Protein AF-0000000082425183 (afdb_homodimer)

Organism: NCBI:txid62609

Solvent-accessible surface area (backbone atoms only — not comparable to full-atom values): 33679 Å² total; per-residue (Å²): 123,40,34,31,33,33,48,56,43,74,78,45,74,66,30,45,20,40,32,61,77,39,50,65,43,60,45,60,42,68,73,37,34,40,36,54,57,44,47,43,32,40,31,71,46,51,19,51,38,33,40,36,33,18,14,82,90,44,33,66,64,50,45,66,72,51,50,56,17,57,92,52,65,28,40,44,46,78,42,80,40,86,61,86,38,34,62,26,46,58,57,44,72,42,51,92,77,49,84,52,43,28,38,42,32,38,26,47,39,46,55,55,86,43,64,44,78,46,49,76,73,34,56,92,38,49,25,24,39,36,27,34,79,41,95,74,31,46,87,28,36,29,42,37,60,49,95,86,65,44,76,75,45,48,40,66,48,32,94,72,60,91,44,40,32,17,53,48,56,45,35,39,38,30,54,69,54,49,65,38,47,73,70,61,65,62,46,99,85,60,23,26,49,47,41,57,34,52,37,51,40,48,74,70,67,46,47,63,47,71,46,76,56,87,58,61,72,41,65,55,57,32,64,69,36,44,51,50,44,23,30,52,49,24,66,72,65,45,46,69,41,78,60,34,48,76,39,79,50,48,78,39,72,27,33,30,32,29,52,69,14,36,35,29,52,25,40,38,32,32,31,25,40,39,22,38,51,14,37,37,34,49,24,38,39,32,41,37,19,25,38,19,36,46,20,39,36,31,46,26,26,41,25,41,24,42,36,33,40,40,23,35,37,34,52,35,78,30,39,34,69,24,40,38,25,38,47,17,38,41,34,45,71,82,49,83,48,28,35,38,37,35,23,44,40,18,36,43,36,55,123,39,34,31,34,34,46,55,41,74,78,45,74,65,31,48,20,41,31,62,75,37,50,66,42,58,45,59,43,68,75,38,34,41,35,55,56,44,48,44,33,38,32,71,47,52,19,50,37,32,39,39,33,17,12,82,89,44,33,66,64,52,44,65,74,51,50,57,17,59,92,52,64,29,41,43,45,78,44,80,41,86,60,85,39,34,63,26,47,58,56,46,71,42,53,92,78,47,84,52,44,29,36,42,31,37,27,48,40,48,55,55,87,41,64,44,77,45,50,74,73,34,58,93,36,50,26,22,39,37,27,33,81,42,94,75,31,46,87,28,37,30,43,37,61,49,96,85,66,45,75,75,44,48,39,66,48,32,94,72,61,91,45,40,31,17,54,47,56,44,36,40,38,30,53,71,55,50,65,39,48,74,70,63,65,62,46,98,84,60,23,25,49,47,42,57,33,52,38,51,40,47,73,69,67,46,47,63,46,71,48,76,57,86,58,62,72,40,65,57,58,34,66,69,35,45,53,50,44,23,29,51,51,24,65,72,64,44,45,69,40,78,59,35,49,76,39,77,51,50,78,39,72,26,33,30,32,29,52,67,13,37,37,30,54,24,39,39,33,33,29,25,38,39,22,40,48,13,36,37,33,49,23,38,40,32,40,38,20,24,38,19,35,46,20,40,38,31,47,25,26,42,25,40,26,42,36,34,41,39,22,35,37,34,52,35,78,30,37,32,71,22,42,39,24,39,48,16,36,41,35,43,70,81,47,85,48,27,33,37,36,35,24,42,39,18,37,42,34,55

Secondary structure (DSSP, 8-state):
-EEEEEEE----GGGTTGGGTS-GGGSEETTEEHHHHHHHHHHHTTEEEEEEEE-TTTHHHHHHHHTTSGGGTSEEEEEE-SS---HHHHHHTTTTT--S-EEEEETTEEETT-SGGGHHHHTT-SEEEEEEE-S-GGGSEEEEE-TTS-EEEEEES-SS-S-SEEEEEEEEE-THHHHHHTT----TTS---HHHHHHHHHHTT--EEEEE--S-EEE--SHHHHHHHHHHHHHHH---EE-SEEES-EEESSEEE-TT-EEES-EEESSEEE-TT-EEES-EE-TTEEE-TT-EEES-EEES-EE-TT-EEES-S-EEEEEE-TT-EEE---SSSEEEEE-TT-EEE-/-EEEEEEE----GGGTTGGGTS-GGG-EETTEEHHHHHHHHHHHTTEEEEEEEE-TTTHHHHHHHHTTSGGGTSEEEEEE-SS---HHHHHHTTTTT--S-EEEEETTEEETT-SGGGHHHHTT-SEEEEEEE-S-GGGSEEEEE-TTS-EEEEEES-SS-S-SEEEEEEEEE-THHHHHHTT----TTS---HHHHHHHHHHTT--EEEEE--S-EEE--SHHHHHHHHHHHHHHH---EE-SEEES-EEESSEEE-TT-EEES-EEESSEEE-TT-EEES-EE-TTEEE-TT-EEES-EEES-EE-TT-EEES-S-EEEEEE-TT-EEE---SSSEEEEE-TT-EEE-

Foldseek 3Di:
DAEEEEEQADQLPQAPPQSVVDRQQQADQLQGGLLLQVLLLQVVLPHAEYEYEYEPVCVVVVCVVCPLVVVNNHGYHYDYDHDQQEDLVSVLSCLVPDQFKYKYAYSQKDWPPGPNVCVVVQPPFQKEWEKEQDPDQLQAWAWDADPVRDTQAIDGNDPDHPHRIGTARMMTHGSVLSVLSVVFDGDPVNHRYSRNSVNVCVVVPGGYHYDYGDTDMQGRRHLLSSLVSSQVCLVVDFAADAQDAEECEAEADREAEDHLEYEYCEYEYEPEYAEHNEYHECEYEEYSEYHYHQEYEYCEYEYSEYEYAQEYEENYHYHYSYYHHHNHYHYDPVDPDDDDDDDPPDDDDD/DAEEEEEQADQLPQAPPQSVVDRQQQADQLQGGLLLQVLLLQVVLPHAEYEYEYEPVCVVVVCVVCPLVVVSNHGYHYDYDHDQQEDLVSVLSCLVPDQFKYKYAYSQKDWPPGDNVCVVVQPPFQKEWEKEQDPDQLQAWAWDADPVRDTQAIDGNDPDHPHRIGTARMMTHGSVLSVLSVVFDGDPVNHRYSRNSVNVCVVVPGGYHYDYGDTDMQGRRHLLSSLVSSQVCLVVDFAADAQDAEECEAEADREAEDHLEYEYCEYEYEPEYAEHNEYHEVEYEYYSEYHYAQEYEYCEYEYSEYEYAQEYEENYDYHYSYYHHHNHYHYDPVDPDDDDDDDPPDDDDD

InterPro domains:
  IPR005835 Nucleotidyl transferase domain [PF00483] (4-235)
  IPR005908 Glucose-1-phosphate thymidylyltransferase, long form [TIGR01208] (4-349)
  IPR005908 Glucose-1-phosphate thymidylyltransferase, long form [cd04189] (4-236)
  IPR029044 Nucleotide-diphospho-sugar transferases [G3DSA:3.90.550.10] (2-242)
  IPR029044 Nucleotide-diphospho-sugar transferases [SSF53448] (1-287)
  IPR056818 Glucose-1-phosphate adenylyltransferase/Bifunctional protein GlmU-like, C-terminal hexapeptide [PF24894] (240-302)

pLDDT: mean 96.2, std 3.47, range [62.44, 98.94]

Structure (mmCIF, N/CA/C/O backbone):
data_AF-0000000082425183-model_v1
#
loop_
_entity.id
_entity.type
_entity.pdbx_description
1 polymer 'Glucose-1-phosphate thymidylyltransferase'
#
loop_
_atom_site.group_PDB
_atom_site.id
_atom_site.type_symbol
_atom_site.label_atom_id
_atom_site.label_alt_id
_atom_site.label_comp_id
_atom_site.label_asym_id
_atom_site.label_entity_id
_atom_site.label_seq_id
_atom_site.pdbx_PDB_ins_code
_atom_site.Cartn_x
_atom_site.Cartn_y
_atom_site.Cartn_z
_atom_site.occupancy
_atom_site.B_iso_or_equiv
_atom_site.auth_seq_id
_atom_site.auth_comp_id
_atom_site.auth_asym_id
_atom_site.auth_atom_id
_atom_site.pdbx_PDB_model_num
ATOM 1 N N . MET A 1 1 ? 18.031 36.719 4.492 1 62.44 1 MET A N 1
ATOM 2 C CA . MET A 1 1 ? 17.234 35.75 3.721 1 62.44 1 MET A CA 1
ATOM 3 C C . MET A 1 1 ? 17.078 34.438 4.48 1 62.44 1 MET A C 1
ATOM 5 O O . MET A 1 1 ? 17.969 34.062 5.25 1 62.44 1 MET A O 1
ATOM 9 N N . VAL A 1 2 ? 15.695 33.969 4.734 1 85.88 2 VAL A N 1
ATOM 10 C CA . VAL A 1 2 ? 15.508 32.781 5.566 1 85.88 2 VAL A CA 1
ATOM 11 C C . VAL A 1 2 ? 15.375 31.547 4.688 1 85.88 2 VAL A C 1
ATOM 13 O O . VAL A 1 2 ? 14.875 31.625 3.564 1 85.88 2 VAL A O 1
ATOM 16 N N . VAL A 1 3 ? 16.219 30.578 4.961 1 96.56 3 VAL A N 1
ATOM 17 C CA . VAL A 1 3 ? 16.156 29.266 4.305 1 96.56 3 VAL A CA 1
ATOM 18 C C . VAL A 1 3 ? 15.203 28.359 5.062 1 96.56 3 VAL A C 1
ATOM 20 O O . VAL A 1 3 ? 15.102 28.422 6.289 1 96.56 3 VAL A O 1
ATOM 23 N N . GLY A 1 4 ? 14.375 27.625 4.211 1 98.25 4 GLY A N 1
ATOM 24 C CA . GLY A 1 4 ? 13.516 26.625 4.836 1 98.25 4 GLY A CA 1
ATOM 25 C C . GLY A 1 4 ? 14.102 25.234 4.797 1 98.25 4 GLY A C 1
ATOM 26 O O . GLY A 1 4 ? 14.797 24.859 3.842 1 98.25 4 GLY A O 1
ATOM 27 N N . LEU A 1 5 ? 13.898 24.453 5.828 1 98.69 5 LEU A N 1
ATOM 28 C CA . LEU A 1 5 ? 14.211 23.031 5.906 1 98.69 5 LEU A CA 1
ATOM 29 C C . LEU A 1 5 ? 12.984 22.219 6.305 1 98.69 5 LEU A C 1
ATOM 31 O O . LEU A 1 5 ? 12.469 22.375 7.418 1 98.69 5 LEU A O 1
ATOM 35 N N . VAL A 1 6 ? 12.492 21.391 5.398 1 98.69 6 VAL A N 1
ATOM 36 C CA . VAL A 1 6 ? 11.305 20.594 5.664 1 98.69 6 VAL A CA 1
ATOM 37 C C . VAL A 1 6 ? 11.703 19.141 5.902 1 98.69 6 VAL A C 1
ATOM 39 O O . VAL A 1 6 ? 12.398 18.531 5.082 1 98.69 6 VAL A O 1
ATOM 42 N N . LEU A 1 7 ? 11.344 18.594 7.035 1 98.19 7 LEU A N 1
ATOM 43 C CA . LEU A 1 7 ? 11.617 17.203 7.348 1 98.19 7 LEU A CA 1
ATOM 44 C C . LEU A 1 7 ? 10.461 16.312 6.914 1 98.19 7 LEU A C 1
ATOM 46 O O . LEU A 1 7 ? 9.367 16.391 7.484 1 98.19 7 LEU A O 1
ATOM 50 N N . ALA A 1 8 ? 10.68 15.461 5.934 1 97.31 8 ALA A N 1
ATOM 51 C CA . ALA A 1 8 ? 9.633 14.617 5.367 1 97.31 8 ALA A CA 1
ATOM 52 C C . ALA A 1 8 ? 10.141 13.203 5.125 1 97.31 8 ALA A C 1
ATOM 54 O O . ALA A 1 8 ? 9.812 12.578 4.109 1 97.31 8 ALA A O 1
ATOM 55 N N . GLY A 1 9 ? 10.945 12.656 6.051 1 92.88 9 GLY A N 1
ATOM 56 C CA . GLY A 1 9 ? 11.586 11.375 5.801 1 92.88 9 GLY A CA 1
ATOM 57 C C . GLY A 1 9 ? 10.953 10.227 6.574 1 92.88 9 GLY A C 1
ATOM 58 O O . GLY A 1 9 ? 11.312 9.07 6.387 1 92.88 9 GLY A O 1
ATOM 59 N N . GLY A 1 10 ? 9.938 10.391 7.367 1 87.94 10 GLY A N 1
ATOM 60 C CA . GLY A 1 10 ? 9.406 9.367 8.25 1 87.94 10 GLY A CA 1
ATOM 61 C C . GLY A 1 10 ? 8.555 8.344 7.531 1 87.94 10 GLY A C 1
ATOM 62 O O . GLY A 1 10 ? 7.98 8.633 6.477 1 87.94 10 GLY A O 1
ATOM 63 N N . TYR A 1 11 ? 8.344 7.117 8.094 1 85.69 11 TYR A N 1
ATOM 64 C CA . TYR A 1 11 ? 7.645 5.992 7.488 1 85.69 11 TYR A CA 1
ATOM 65 C C . TYR A 1 11 ? 6.141 6.109 7.699 1 85.69 11 TYR A C 1
ATOM 67 O O . TYR A 1 11 ? 5.355 5.473 6.992 1 85.69 11 TYR A O 1
ATOM 75 N N . ALA A 1 12 ? 5.691 6.801 8.641 1 91.38 12 ALA A N 1
ATOM 76 C CA . ALA A 1 12 ? 4.277 7.066 8.891 1 91.38 12 ALA A CA 1
ATOM 77 C C . ALA A 1 12 ? 3.51 5.77 9.133 1 91.38 12 ALA A C 1
ATOM 79 O O . ALA A 1 12 ? 2.445 5.555 8.547 1 91.38 12 ALA A O 1
ATOM 80 N N . THR A 1 13 ? 3.984 4.828 10.031 1 91.75 13 THR A N 1
ATOM 81 C CA . THR A 1 13 ? 3.402 3.506 10.234 1 91.75 13 THR A CA 1
ATOM 82 C C . THR A 1 13 ? 2.037 3.613 10.906 1 91.75 13 THR A C 1
ATOM 84 O O . THR A 1 13 ? 1.156 2.783 10.664 1 91.75 13 THR A O 1
ATOM 87 N N . ARG A 1 14 ? 1.78 4.688 11.695 1 93.06 14 ARG A N 1
ATOM 88 C CA . ARG A 1 14 ? 0.524 4.859 12.414 1 93.06 14 ARG A CA 1
ATOM 89 C C . ARG A 1 14 ? -0.596 5.285 11.477 1 93.06 14 ARG A C 1
ATOM 91 O O . ARG A 1 14 ? -1.767 5.301 11.859 1 93.06 14 ARG A O 1
ATOM 98 N N . LEU A 1 15 ? -0.289 5.551 10.258 1 96.31 15 LEU A N 1
ATOM 99 C CA . LEU A 1 15 ? -1.28 6.012 9.289 1 96.31 15 LEU A CA 1
ATOM 100 C C . LEU A 1 15 ? -1.62 4.91 8.297 1 96.31 15 LEU A C 1
ATOM 102 O O . LEU A 1 15 ? -2.375 5.137 7.344 1 96.31 15 LEU A O 1
ATOM 106 N N . ARG A 1 16 ? -1.046 3.736 8.516 1 95.94 16 ARG A N 1
ATOM 107 C CA . ARG A 1 16 ? -1.466 2.619 7.672 1 95.94 16 ARG A CA 1
ATOM 108 C C . ARG A 1 16 ? -2.961 2.355 7.82 1 95.94 16 ARG A C 1
ATOM 110 O O . ARG A 1 16 ? -3.514 2.475 8.914 1 95.94 16 ARG A O 1
ATOM 117 N N . PRO A 1 17 ? -3.67 2.084 6.734 1 97.38 17 PRO A N 1
ATOM 118 C CA . PRO A 1 17 ? -3.121 1.617 5.461 1 97.38 17 PRO A CA 1
ATOM 119 C C . PRO A 1 17 ? -2.814 2.76 4.496 1 97.38 17 PRO A C 1
ATOM 121 O O . PRO A 1 17 ? -2.189 2.545 3.455 1 97.38 17 PRO A O 1
ATOM 124 N N . THR A 1 18 ? -3.203 3.979 4.758 1 96.12 18 THR A N 1
ATOM 125 C CA . THR A 1 18 ? -3.053 5.094 3.832 1 96.12 18 THR A CA 1
ATOM 126 C C . THR A 1 18 ? -1.586 5.289 3.457 1 96.12 18 THR A C 1
ATOM 128 O O . THR A 1 18 ? -1.257 5.457 2.281 1 96.12 18 THR A O 1
ATOM 131 N N . SER A 1 19 ? -0.722 5.188 4.441 1 94.62 19 SER A N 1
ATOM 132 C CA . SER A 1 19 ? 0.691 5.492 4.246 1 94.62 19 SER A CA 1
ATOM 133 C C . SER A 1 19 ? 1.391 4.391 3.457 1 94.62 19 SER A C 1
ATOM 135 O O . SER A 1 19 ? 2.549 4.543 3.064 1 94.62 19 SER A O 1
ATOM 137 N N . LEU A 1 20 ? 0.692 3.275 3.176 1 92.31 20 LEU A N 1
ATOM 138 C CA . LEU A 1 20 ? 1.267 2.238 2.328 1 92.31 20 LEU A CA 1
ATOM 139 C C . LEU A 1 20 ? 1.373 2.713 0.883 1 92.31 20 LEU A C 1
ATOM 141 O O . LEU A 1 20 ? 2.225 2.236 0.13 1 92.31 20 LEU A O 1
ATOM 145 N N . SER A 1 21 ? 0.526 3.656 0.554 1 91.5 21 SER A N 1
ATOM 146 C CA . SER A 1 21 ? 0.483 4.094 -0.837 1 91.5 21 SER A CA 1
ATOM 147 C C . SER A 1 21 ? 0.754 5.59 -0.956 1 91.5 21 SER A C 1
ATOM 149 O O . SER A 1 21 ? 1.205 6.062 -2 1 91.5 21 SER A O 1
ATOM 151 N N . THR A 1 22 ? 0.466 6.277 0.069 1 93.38 22 THR A N 1
ATOM 152 C CA . THR A 1 22 ? 0.62 7.727 0.062 1 93.38 22 THR A CA 1
ATOM 153 C C . THR A 1 22 ? 1.441 8.188 1.262 1 93.38 22 THR A C 1
ATOM 155 O O . THR A 1 22 ? 1.026 8.016 2.41 1 93.38 22 THR A O 1
ATOM 158 N N . PRO A 1 23 ? 2.617 8.836 0.925 1 95.44 23 PRO A N 1
ATOM 159 C CA . PRO A 1 23 ? 3.336 9.414 2.064 1 95.44 23 PRO A CA 1
ATOM 160 C C . PRO A 1 23 ? 2.465 10.344 2.902 1 95.44 23 PRO A C 1
ATOM 162 O O . PRO A 1 23 ? 1.626 11.07 2.355 1 95.44 23 PRO A O 1
ATOM 165 N N . LYS A 1 24 ? 2.695 10.32 4.168 1 95.94 24 LYS A N 1
ATOM 166 C CA . LYS A 1 24 ? 1.832 11.102 5.047 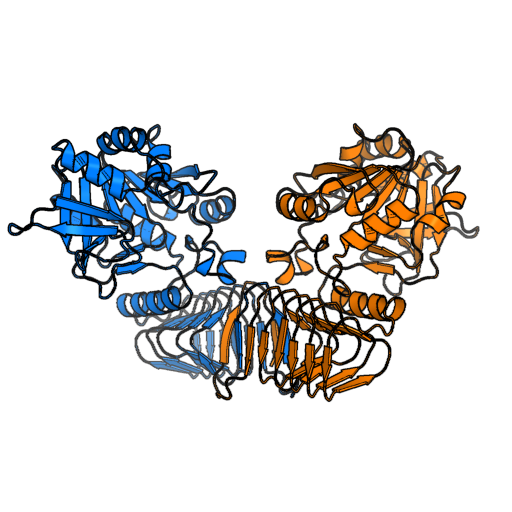1 95.94 24 LYS A CA 1
ATOM 167 C C . LYS A 1 24 ? 1.852 12.578 4.66 1 95.94 24 LYS A C 1
ATOM 169 O O . LYS A 1 24 ? 0.84 13.273 4.785 1 95.94 24 LYS A O 1
ATOM 174 N N . HIS A 1 25 ? 2.986 13.07 4.164 1 97.69 25 HIS A N 1
ATOM 175 C CA . HIS A 1 25 ? 3.145 14.477 3.812 1 97.69 25 HIS A CA 1
ATOM 176 C C . HIS A 1 25 ? 2.328 14.828 2.574 1 97.69 25 HIS A C 1
ATOM 178 O O . HIS A 1 25 ? 2.129 16.016 2.275 1 97.69 25 HIS A O 1
ATOM 184 N N . LEU A 1 26 ? 1.858 13.82 1.875 1 97.81 26 LEU A N 1
ATOM 185 C CA . LEU A 1 26 ? 1.105 14.055 0.647 1 97.81 26 LEU A CA 1
ATOM 186 C C . LEU A 1 26 ? -0.376 13.758 0.854 1 97.81 26 LEU A C 1
ATOM 188 O O . LEU A 1 26 ? -1.168 13.844 -0.087 1 97.81 26 LEU A O 1
ATOM 192 N N . ILE A 1 27 ? -0.793 13.305 2.045 1 97.44 27 ILE A N 1
ATOM 193 C CA . ILE A 1 27 ? -2.209 13.125 2.352 1 97.44 27 ILE A CA 1
ATOM 194 C C . ILE A 1 27 ? -2.928 14.477 2.275 1 97.44 27 ILE A C 1
ATOM 196 O O . ILE A 1 27 ? -2.467 15.461 2.848 1 97.44 27 ILE A O 1
ATOM 200 N N . PRO A 1 28 ? -4.008 14.562 1.613 1 98.25 28 PRO A N 1
ATOM 201 C CA . PRO A 1 28 ? -4.66 15.859 1.409 1 98.25 28 PRO A CA 1
ATOM 202 C C . PRO A 1 28 ? -5.516 16.281 2.6 1 98.25 28 PRO A C 1
ATOM 204 O O . PRO A 1 28 ? -6.188 15.445 3.211 1 98.25 28 PRO A O 1
ATOM 207 N N . LEU A 1 29 ? -5.406 17.484 2.922 1 98.12 29 LEU A N 1
ATOM 208 C CA . LEU A 1 29 ? -6.328 18.219 3.789 1 98.12 29 LEU A CA 1
ATOM 209 C C . LEU A 1 29 ? -7.062 19.297 3.012 1 98.12 29 LEU A C 1
ATOM 211 O O . LEU A 1 29 ? -6.438 20.219 2.486 1 98.12 29 LEU A O 1
ATOM 215 N N . ALA A 1 30 ? -8.414 19.141 2.947 1 98.19 30 ALA A N 1
ATOM 216 C CA . ALA A 1 30 ? -9.188 20.031 2.078 1 98.19 30 ALA A CA 1
ATOM 217 C C . ALA A 1 30 ? -8.617 20.031 0.661 1 98.19 30 ALA A C 1
ATOM 219 O O . ALA A 1 30 ? -8.461 21.094 0.055 1 98.19 30 ALA A O 1
ATOM 220 N N . ASN A 1 31 ? -8.188 18.891 0.18 1 98.19 31 ASN A N 1
ATOM 221 C CA . ASN A 1 31 ? -7.773 18.578 -1.181 1 98.19 31 ASN A CA 1
ATOM 222 C C . ASN A 1 31 ? -6.398 19.156 -1.5 1 98.19 31 ASN A C 1
ATOM 224 O O . ASN A 1 31 ? -6.004 19.219 -2.664 1 98.19 31 ASN A O 1
ATOM 228 N N . LYS A 1 32 ? -5.684 19.609 -0.477 1 97.75 32 LYS A N 1
ATOM 229 C CA . LYS A 1 32 ? -4.293 20.031 -0.626 1 97.75 32 LYS A CA 1
ATOM 230 C C . LYS A 1 32 ? -3.371 19.188 0.253 1 97.75 32 LYS A C 1
ATOM 232 O O . LYS A 1 32 ? -3.645 18.984 1.438 1 97.75 32 LYS A O 1
ATOM 237 N N . PRO A 1 33 ? -2.266 18.688 -0.356 1 98.25 33 PRO A N 1
ATOM 238 C CA . PRO A 1 33 ? -1.339 17.891 0.454 1 98.25 33 PRO A CA 1
ATOM 239 C C . PRO A 1 33 ? -0.776 18.672 1.64 1 98.25 33 PRO A C 1
ATOM 241 O O . PRO A 1 33 ? -0.488 19.859 1.518 1 98.25 33 PRO A O 1
ATOM 244 N N . VAL A 1 34 ? -0.528 18 2.744 1 98.06 34 VAL A N 1
ATOM 245 C CA . VAL A 1 34 ? -0.026 18.578 3.986 1 98.06 34 VAL A CA 1
ATOM 246 C C . VAL A 1 34 ? 1.238 19.391 3.707 1 98.06 34 VAL A C 1
ATOM 248 O O . VAL A 1 34 ? 1.35 20.531 4.129 1 98.06 34 VAL A O 1
ATOM 251 N N . ILE A 1 35 ? 2.154 18.844 2.932 1 98.31 35 ILE A N 1
ATOM 252 C CA . ILE A 1 35 ? 3.449 19.469 2.697 1 98.31 35 ILE A CA 1
ATOM 253 C C . ILE A 1 35 ? 3.258 20.766 1.9 1 98.31 35 ILE A C 1
ATOM 255 O O . ILE A 1 35 ? 4.078 21.672 1.98 1 98.31 35 ILE A O 1
ATOM 259 N N . GLY A 1 36 ? 2.217 20.828 1.112 1 98.31 36 GLY A N 1
ATOM 260 C CA . GLY A 1 36 ? 1.909 22.062 0.401 1 98.31 36 GLY A CA 1
ATOM 261 C C . GLY A 1 36 ? 1.688 23.25 1.323 1 98.31 36 GLY A C 1
ATOM 262 O O . GLY A 1 36 ? 2.176 24.344 1.059 1 98.31 36 GLY A O 1
ATOM 263 N N . TYR A 1 37 ? 0.94 23 2.396 1 98 37 TYR A N 1
ATOM 264 C CA . TYR A 1 37 ? 0.71 24.047 3.381 1 98 37 TYR A CA 1
ATOM 265 C C . TYR A 1 37 ? 2.021 24.5 4.012 1 98 37 TYR A C 1
ATOM 267 O O . TYR A 1 37 ? 2.234 25.703 4.23 1 98 37 TYR A O 1
ATOM 275 N N . VAL A 1 38 ? 2.859 23.547 4.281 1 98.06 38 VAL A N 1
ATOM 276 C CA . VAL A 1 38 ? 4.145 23.812 4.918 1 98.06 38 VAL A CA 1
ATOM 277 C C . VAL A 1 38 ? 5 24.688 4 1 98.06 38 VAL A C 1
ATOM 279 O O . VAL A 1 38 ? 5.562 25.688 4.441 1 98.06 38 VAL A O 1
ATOM 282 N N . LEU A 1 39 ? 5.027 24.359 2.717 1 98.44 39 LEU A N 1
ATOM 283 C CA . LEU A 1 39 ? 5.828 25.094 1.74 1 98.44 39 LEU A CA 1
ATOM 284 C C . LEU A 1 39 ? 5.289 26.5 1.547 1 98.44 39 LEU A C 1
ATOM 286 O O . LEU A 1 39 ? 6.062 27.453 1.467 1 98.44 39 LEU A O 1
ATOM 290 N N . GLU A 1 40 ? 4.031 26.609 1.518 1 97.88 40 GLU A N 1
ATOM 291 C CA . GLU A 1 40 ? 3.42 27.922 1.395 1 97.88 40 GLU A CA 1
ATOM 292 C C . GLU A 1 40 ? 3.727 28.797 2.611 1 97.88 40 GLU A C 1
ATOM 294 O O . GLU A 1 40 ? 3.969 30 2.48 1 97.88 40 GLU A O 1
ATOM 299 N N . ASP A 1 41 ? 3.654 28.188 3.748 1 97.12 41 ASP A N 1
ATOM 300 C CA . ASP A 1 41 ? 3.967 28.906 4.977 1 97.12 41 ASP A CA 1
ATOM 301 C C . ASP A 1 41 ? 5.41 29.406 4.969 1 97.12 41 ASP A C 1
ATOM 303 O O . ASP A 1 41 ? 5.672 30.562 5.324 1 97.12 41 ASP A O 1
ATOM 307 N N . LEU A 1 42 ? 6.309 28.578 4.523 1 97.75 42 LEU A N 1
ATOM 308 C CA . LEU A 1 42 ? 7.715 28.969 4.445 1 97.75 42 LEU A CA 1
ATOM 309 C C . LEU A 1 42 ? 7.918 30.094 3.441 1 97.75 42 LEU A C 1
ATOM 311 O O . LEU A 1 42 ? 8.664 31.047 3.705 1 97.75 42 LEU A O 1
ATOM 315 N N . ALA A 1 43 ? 7.258 30 2.324 1 97.38 43 ALA A N 1
ATOM 316 C CA . ALA A 1 43 ? 7.324 31.078 1.335 1 97.38 43 ALA A CA 1
ATOM 317 C C . ALA A 1 43 ? 6.805 32.406 1.912 1 97.38 43 ALA A C 1
ATOM 319 O O . ALA A 1 43 ? 7.43 33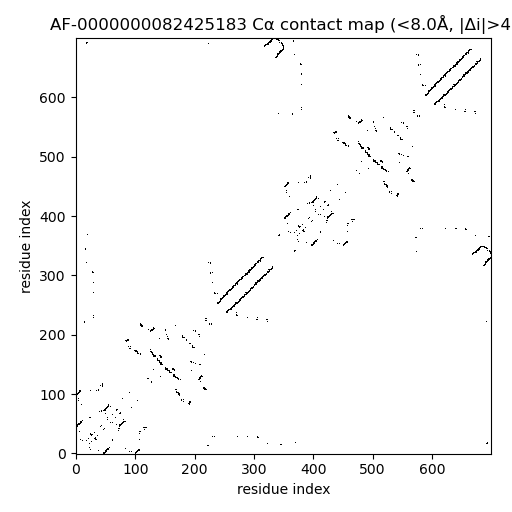.438 1.74 1 97.38 43 ALA A O 1
ATOM 320 N N . ALA A 1 44 ? 5.727 32.281 2.592 1 95.94 44 ALA A N 1
ATOM 321 C CA . ALA A 1 44 ? 5.133 33.469 3.211 1 95.94 44 ALA A CA 1
ATOM 322 C C . ALA A 1 44 ? 6.066 34.062 4.262 1 95.94 44 ALA A C 1
ATOM 324 O O . ALA A 1 44 ? 6.047 35.25 4.5 1 95.94 44 ALA A O 1
ATOM 325 N N . ALA A 1 45 ? 6.832 33.219 4.828 1 94.88 45 ALA A N 1
ATOM 326 C CA . ALA A 1 45 ? 7.781 33.656 5.844 1 94.88 45 ALA A CA 1
ATOM 327 C C . ALA A 1 45 ? 9.016 34.281 5.199 1 94.88 45 ALA A C 1
ATOM 329 O O . ALA A 1 45 ? 9.914 34.781 5.898 1 94.88 45 ALA A O 1
ATOM 330 N N . GLY A 1 46 ? 9.094 34.219 3.9 1 93.31 46 GLY A N 1
ATOM 331 C CA . GLY A 1 46 ? 10.156 34.906 3.199 1 93.31 46 GLY A CA 1
ATOM 332 C C . GLY A 1 46 ? 11.266 33.969 2.732 1 93.31 46 GLY A C 1
ATOM 333 O O . GLY A 1 46 ? 12.312 34.438 2.268 1 93.31 46 GLY A O 1
ATOM 334 N N . ALA A 1 47 ? 11.055 32.75 2.867 1 95.62 47 ALA A N 1
ATOM 335 C CA . ALA A 1 47 ? 12.055 31.812 2.361 1 95.62 47 ALA A CA 1
ATOM 336 C C . ALA A 1 47 ? 12.086 31.812 0.836 1 95.62 47 ALA A C 1
ATOM 338 O O . ALA A 1 47 ? 11.039 31.875 0.186 1 95.62 47 ALA A O 1
ATOM 339 N N . GLU A 1 48 ? 13.289 31.766 0.324 1 95.38 48 GLU A N 1
ATOM 340 C CA . GLU A 1 48 ? 13.453 31.656 -1.122 1 95.38 48 GLU A CA 1
ATOM 341 C C . GLU A 1 48 ? 13.898 30.25 -1.518 1 95.38 48 GLU A C 1
ATOM 343 O O . GLU A 1 48 ? 13.664 29.812 -2.645 1 95.38 48 GLU A O 1
ATOM 348 N N . GLU A 1 49 ? 14.547 29.656 -0.601 1 97.56 49 GLU A N 1
ATOM 349 C CA . GLU A 1 49 ? 15.062 28.297 -0.8 1 97.56 49 GLU A CA 1
ATOM 350 C C . GLU A 1 49 ? 14.57 27.359 0.293 1 97.56 49 GLU A C 1
ATOM 352 O O . GLU A 1 49 ? 14.414 27.766 1.448 1 97.56 49 GLU A O 1
ATOM 357 N N . VAL A 1 50 ? 14.289 26.141 -0.16 1 98.44 50 VAL A N 1
ATOM 358 C CA . VAL A 1 50 ? 13.875 25.141 0.818 1 98.44 50 VAL A CA 1
ATOM 359 C C . VAL A 1 50 ? 14.594 23.828 0.548 1 98.44 50 VAL A C 1
ATOM 361 O O . VAL A 1 50 ? 14.766 23.422 -0.607 1 98.44 50 VAL A O 1
ATOM 364 N N . HIS A 1 51 ? 15.172 23.25 1.553 1 98.75 51 HIS A N 1
ATOM 365 C CA . HIS A 1 51 ? 15.695 21.891 1.513 1 98.75 51 HIS A CA 1
ATOM 366 C C . HIS A 1 51 ? 14.695 20.906 2.107 1 98.75 51 HIS A C 1
ATOM 368 O O . HIS A 1 51 ? 14.219 21.094 3.227 1 98.75 51 HIS A O 1
ATOM 374 N N . VAL A 1 52 ? 14.344 19.906 1.348 1 98.75 52 VAL A N 1
ATOM 375 C CA . VAL A 1 52 ? 13.391 18.891 1.797 1 98.75 52 VAL A CA 1
ATOM 376 C C . VAL A 1 52 ? 14.125 17.594 2.096 1 98.75 52 VAL A C 1
ATOM 378 O O . VAL A 1 52 ? 14.75 17 1.207 1 98.75 52 VAL A O 1
ATOM 381 N N . ILE A 1 53 ? 14.086 17.188 3.357 1 98.62 53 ILE A N 1
ATOM 382 C CA . ILE A 1 53 ? 14.641 15.898 3.76 1 98.62 53 ILE A CA 1
ATOM 383 C C . ILE A 1 53 ? 13.641 14.781 3.438 1 98.62 53 ILE A C 1
ATOM 385 O O . ILE A 1 53 ? 12.508 14.797 3.926 1 98.62 53 ILE A O 1
ATOM 389 N N . VAL A 1 54 ? 14.023 13.828 2.645 1 98.06 54 VAL A N 1
ATOM 390 C CA . VAL A 1 54 ? 13.141 12.734 2.248 1 98.06 54 VAL A CA 1
ATOM 391 C C . VAL A 1 54 ? 13.789 11.398 2.566 1 98.06 54 VAL A C 1
ATOM 393 O O . VAL A 1 54 ? 15 11.328 2.82 1 98.06 54 VAL A O 1
ATOM 396 N N . GLY A 1 55 ? 13 10.398 2.709 1 95.19 55 GLY A N 1
ATOM 397 C CA . GLY A 1 55 ? 13.516 9.047 2.83 1 95.19 55 GLY A CA 1
ATOM 398 C C . GLY A 1 55 ? 13.578 8.312 1.503 1 95.19 55 GLY A C 1
ATOM 399 O O . GLY A 1 55 ? 13.031 8.781 0.501 1 95.19 55 GLY A O 1
ATOM 400 N N . PRO A 1 56 ? 14.273 7.172 1.493 1 90.62 56 PRO A N 1
ATOM 401 C CA . PRO A 1 56 ? 14.32 6.363 0.273 1 90.62 56 PRO A CA 1
ATOM 402 C C . PRO A 1 56 ? 12.945 5.859 -0.158 1 90.62 56 PRO A C 1
ATOM 404 O O . PRO A 1 56 ? 12.695 5.676 -1.353 1 90.62 56 PRO A O 1
ATOM 407 N N . HIS A 1 57 ? 12.039 5.672 0.709 1 87.44 57 HIS A N 1
ATOM 408 C CA . HIS A 1 57 ? 10.75 5.047 0.454 1 87.44 57 HIS A CA 1
ATOM 409 C C . HIS A 1 57 ? 9.727 6.066 -0.046 1 87.44 57 HIS A C 1
ATOM 411 O O . HIS A 1 57 ? 8.719 5.699 -0.653 1 87.44 57 HIS A O 1
ATOM 417 N N . ASN A 1 58 ? 9.984 7.371 0.142 1 93.25 58 ASN A N 1
ATOM 418 C CA . ASN A 1 58 ? 8.945 8.336 -0.191 1 93.25 58 ASN A CA 1
ATOM 419 C C . ASN A 1 58 ? 9.492 9.492 -1.021 1 93.25 58 ASN A C 1
ATOM 421 O O . ASN A 1 58 ? 8.734 10.344 -1.486 1 93.25 58 ASN A O 1
ATOM 425 N N . GLY A 1 59 ? 10.781 9.547 -1.24 1 95.19 59 GLY A N 1
ATOM 426 C CA . GLY A 1 59 ? 11.453 10.664 -1.887 1 95.19 59 GLY A CA 1
ATOM 427 C C . GLY A 1 59 ? 10.914 10.969 -3.271 1 95.19 59 GLY A C 1
ATOM 428 O O . GLY A 1 59 ? 10.672 12.125 -3.611 1 95.19 59 GLY A O 1
ATOM 429 N N . ASP A 1 60 ? 10.633 9.945 -4.035 1 93.94 60 ASP A N 1
ATOM 430 C CA . ASP A 1 60 ? 10.172 10.133 -5.402 1 93.94 60 ASP A CA 1
ATOM 431 C C . ASP A 1 60 ? 8.797 10.805 -5.43 1 93.94 60 ASP A C 1
ATOM 433 O O . ASP A 1 60 ? 8.562 11.734 -6.207 1 93.94 60 ASP A O 1
ATOM 437 N N . ALA A 1 61 ? 7.949 10.336 -4.602 1 95.44 61 ALA A N 1
ATOM 438 C CA . ALA A 1 61 ? 6.598 10.891 -4.559 1 95.44 61 ALA A CA 1
ATOM 439 C C . ALA A 1 61 ? 6.617 12.352 -4.129 1 95.44 61 ALA A C 1
ATOM 441 O O . ALA A 1 61 ? 5.91 13.188 -4.703 1 95.44 61 ALA A O 1
ATOM 442 N N . ILE A 1 62 ? 7.434 12.695 -3.176 1 97.81 62 ILE A N 1
ATOM 443 C CA . ILE A 1 62 ? 7.531 14.062 -2.676 1 97.81 62 ILE A CA 1
ATOM 444 C C . ILE A 1 62 ? 8.133 14.961 -3.75 1 97.81 62 ILE A C 1
ATOM 446 O O . ILE A 1 62 ? 7.648 16.078 -3.98 1 97.81 62 ILE A O 1
ATOM 450 N N . ARG A 1 63 ? 9.172 14.469 -4.418 1 97.81 63 ARG A N 1
ATOM 451 C CA . ARG A 1 63 ? 9.805 15.227 -5.492 1 97.81 63 ARG A CA 1
ATOM 452 C C . ARG A 1 63 ? 8.828 15.508 -6.621 1 97.81 63 ARG A C 1
ATOM 454 O O . ARG A 1 63 ? 8.852 16.578 -7.223 1 97.81 63 ARG A O 1
ATOM 461 N N . GLU A 1 64 ? 8.016 14.531 -6.91 1 97.44 64 GLU A N 1
ATOM 462 C CA . GLU A 1 64 ? 7.031 14.703 -7.973 1 97.44 64 GLU A CA 1
ATOM 463 C C . GLU A 1 64 ? 6.062 15.836 -7.648 1 97.44 64 GLU A C 1
ATOM 465 O O . GLU A 1 64 ? 5.719 16.625 -8.531 1 97.44 64 GLU A O 1
ATOM 470 N N . TYR A 1 65 ? 5.656 15.945 -6.453 1 97.62 65 TYR A N 1
ATOM 471 C CA . TYR A 1 65 ? 4.691 16.969 -6.066 1 97.62 65 TYR A CA 1
ATOM 472 C C . TYR A 1 65 ? 5.363 18.328 -5.934 1 97.62 65 TYR A C 1
ATOM 474 O O . TYR A 1 65 ? 4.879 19.328 -6.477 1 97.62 65 TYR A O 1
ATOM 482 N N . VAL A 1 66 ? 6.488 18.359 -5.191 1 98.5 66 VAL A N 1
ATOM 483 C CA . VAL A 1 66 ? 7.141 19.625 -4.871 1 98.5 66 VAL A CA 1
ATOM 484 C C . VAL A 1 66 ? 7.887 20.141 -6.094 1 98.5 66 VAL A C 1
ATOM 486 O O . VAL A 1 66 ? 7.949 21.359 -6.316 1 98.5 66 VAL A O 1
ATOM 489 N N . GLY A 1 67 ? 8.375 19.219 -6.887 1 98.06 67 GLY A N 1
ATOM 490 C CA . GLY A 1 67 ? 9.156 19.609 -8.047 1 98.06 67 GLY A CA 1
ATOM 491 C C . GLY A 1 67 ? 10.352 20.484 -7.691 1 98.06 67 GLY A C 1
ATOM 492 O O . GLY A 1 67 ? 11.086 20.188 -6.746 1 98.06 67 GLY A O 1
ATOM 493 N N . ASP A 1 68 ? 10.562 21.562 -8.469 1 98.19 68 ASP A N 1
ATOM 494 C CA . ASP A 1 68 ? 11.68 22.453 -8.211 1 98.19 68 ASP A CA 1
ATOM 495 C C . ASP A 1 68 ? 11.281 23.562 -7.238 1 98.19 68 ASP A C 1
ATOM 497 O O . ASP A 1 68 ? 12.086 24.453 -6.941 1 98.19 68 ASP A O 1
ATOM 501 N N . GLY A 1 69 ? 10.102 23.5 -6.781 1 98 69 GLY A N 1
ATOM 502 C CA . GLY A 1 69 ? 9.617 24.453 -5.793 1 98 69 GLY A CA 1
ATOM 503 C C . GLY A 1 69 ? 8.984 25.688 -6.406 1 98 69 GLY A C 1
ATOM 504 O O . GLY A 1 69 ? 8.383 26.5 -5.703 1 98 69 GLY A O 1
ATOM 505 N N . SER A 1 70 ? 9.031 25.859 -7.715 1 97.81 70 SER A N 1
ATOM 506 C CA . SER A 1 70 ? 8.594 27.078 -8.383 1 97.81 70 SER A CA 1
ATOM 507 C C . SER A 1 70 ? 7.102 27.312 -8.188 1 97.81 70 SER A C 1
ATOM 509 O O . SER A 1 70 ? 6.656 28.453 -8.062 1 97.81 70 SER A O 1
ATOM 511 N N . ARG A 1 71 ? 6.387 26.25 -8.086 1 96.94 71 ARG A N 1
ATOM 512 C CA . ARG A 1 71 ? 4.941 26.344 -7.887 1 96.94 71 ARG A CA 1
ATOM 513 C C . ARG A 1 71 ? 4.617 27.062 -6.578 1 96.94 71 ARG A C 1
ATOM 515 O O . ARG A 1 71 ? 3.531 27.625 -6.426 1 96.94 71 ARG A O 1
ATOM 522 N N . PHE A 1 72 ? 5.551 27.016 -5.664 1 97.69 72 PHE A N 1
ATOM 523 C CA . PHE A 1 72 ? 5.332 27.609 -4.344 1 97.69 72 PHE A CA 1
ATOM 524 C C . PHE A 1 72 ? 6.129 28.906 -4.188 1 97.69 72 PHE A C 1
ATOM 526 O O . PHE A 1 72 ? 6.207 29.453 -3.092 1 97.69 72 PHE A O 1
ATOM 533 N N . GLY A 1 73 ? 6.758 29.344 -5.297 1 96.88 73 GLY A N 1
ATOM 534 C CA . GLY A 1 73 ? 7.605 30.531 -5.211 1 96.88 73 GLY A CA 1
ATOM 535 C C . GLY A 1 73 ? 8.922 30.266 -4.504 1 96.88 73 GLY A C 1
ATOM 536 O O . GLY A 1 73 ? 9.484 31.156 -3.871 1 96.88 73 GLY A O 1
ATOM 537 N N . LEU A 1 74 ? 9.336 28.969 -4.496 1 97.81 74 LEU A N 1
ATOM 538 C CA . LEU A 1 74 ? 10.562 28.562 -3.828 1 97.81 74 LEU A CA 1
ATOM 539 C C . LEU A 1 74 ? 11.5 27.859 -4.805 1 97.81 74 LEU A C 1
ATOM 541 O O . LEU A 1 74 ? 11.125 27.594 -5.949 1 97.81 74 LEU A O 1
ATOM 545 N N . THR A 1 75 ? 12.727 27.734 -4.398 1 98.25 75 THR A N 1
ATOM 546 C CA . THR A 1 75 ? 13.664 26.797 -4.996 1 98.25 75 THR A CA 1
ATOM 547 C C . THR A 1 75 ? 13.875 25.594 -4.078 1 98.25 75 THR A C 1
ATOM 549 O O . THR A 1 75 ? 14.375 25.734 -2.963 1 98.25 75 THR A O 1
ATOM 552 N N . ALA A 1 76 ? 13.523 24.438 -4.578 1 98.44 76 ALA A N 1
ATOM 553 C CA . ALA A 1 76 ? 13.547 23.266 -3.717 1 98.44 76 ALA A CA 1
ATOM 554 C C . ALA A 1 76 ? 14.758 22.375 -4.031 1 98.44 76 ALA A C 1
ATOM 556 O O . ALA A 1 76 ? 15.102 22.188 -5.199 1 98.44 76 ALA A O 1
ATOM 557 N N . ARG A 1 77 ? 15.422 21.953 -3.039 1 98.44 77 ARG A N 1
ATOM 558 C CA . ARG A 1 77 ? 16.469 20.922 -3.08 1 98.44 77 ARG A CA 1
ATOM 559 C C . ARG A 1 77 ? 16.125 19.75 -2.166 1 98.44 77 ARG A C 1
ATOM 561 O O . ARG A 1 77 ? 15.359 19.906 -1.211 1 98.44 77 ARG A O 1
ATOM 568 N N . TYR A 1 78 ? 16.703 18.625 -2.523 1 98.38 78 TYR A N 1
ATOM 569 C CA . TYR A 1 78 ? 16.344 17.422 -1.794 1 98.38 78 TYR A CA 1
ATOM 570 C C . TYR A 1 78 ? 17.562 16.781 -1.151 1 98.38 78 TYR A C 1
ATOM 572 O O . TYR A 1 78 ? 18.641 16.734 -1.752 1 98.38 78 TYR A O 1
ATOM 580 N N . ILE A 1 79 ? 17.422 16.344 0.042 1 98.25 79 ILE A N 1
ATOM 581 C CA . ILE A 1 79 ? 18.438 15.609 0.789 1 98.25 79 ILE A CA 1
ATOM 582 C C . ILE A 1 79 ? 17.859 14.289 1.277 1 98.25 79 ILE A C 1
ATOM 584 O O . ILE A 1 79 ? 16.766 14.25 1.852 1 98.25 79 ILE A O 1
ATOM 588 N N . VAL A 1 80 ? 18.578 13.188 1.088 1 97.44 80 VAL A N 1
ATOM 589 C CA . VAL A 1 80 ? 18.062 11.867 1.452 1 97.44 80 VAL A CA 1
ATOM 590 C C . VAL A 1 80 ? 18.547 11.492 2.848 1 97.44 80 VAL A C 1
ATOM 592 O O . VAL A 1 80 ? 19.75 11.57 3.133 1 97.44 80 VAL A O 1
ATOM 595 N N . GLN A 1 81 ? 17.609 11.203 3.709 1 97.31 81 GLN A N 1
ATOM 596 C CA . GLN A 1 81 ? 17.922 10.539 4.969 1 97.31 81 GLN A CA 1
ATOM 597 C C . GLN A 1 81 ? 17.75 9.031 4.852 1 97.31 81 GLN A C 1
ATOM 599 O O . GLN A 1 81 ? 16.625 8.531 4.871 1 97.31 81 GLN A O 1
ATOM 604 N N . GLU A 1 82 ? 18.734 8.305 4.883 1 93.88 82 GLU A N 1
ATOM 605 C CA . GLU A 1 82 ? 18.719 6.879 4.582 1 93.88 82 GLU A CA 1
ATOM 606 C C . GLU A 1 82 ? 17.938 6.102 5.641 1 93.88 82 GLU A C 1
ATOM 608 O O . GLU A 1 82 ? 17.188 5.176 5.312 1 93.88 82 GLU A O 1
ATOM 613 N N . LYS A 1 83 ? 18.156 6.445 6.867 1 92.38 83 LYS A N 1
ATOM 614 C CA . LYS A 1 83 ? 17.453 5.852 8 1 92.38 83 LYS A CA 1
ATOM 615 C C . LYS A 1 83 ? 16.875 6.93 8.914 1 92.38 83 LYS A C 1
ATOM 617 O O . LYS A 1 83 ? 17.469 7.992 9.086 1 92.38 83 LYS A O 1
ATOM 622 N N . PRO A 1 84 ? 15.688 6.609 9.375 1 90.62 84 PRO A N 1
ATOM 623 C CA . PRO A 1 84 ? 15.086 7.598 10.273 1 90.62 84 PRO A CA 1
ATOM 624 C C . PRO A 1 84 ? 15.773 7.668 11.633 1 90.62 84 PRO A C 1
ATOM 626 O O . PRO A 1 84 ? 15.266 7.121 12.617 1 90.62 84 PRO A O 1
ATOM 629 N N . MET A 1 85 ? 16.75 8.43 11.75 1 94.94 85 MET A N 1
ATOM 630 C CA . MET A 1 85 ? 17.594 8.453 12.938 1 94.94 85 MET A CA 1
ATOM 631 C C . MET A 1 85 ? 17.25 9.641 13.828 1 94.94 85 MET A C 1
ATOM 633 O O . MET A 1 85 ? 18.062 10.055 14.656 1 94.94 85 MET A O 1
ATOM 637 N N . GLY A 1 86 ? 16.094 10.297 13.617 1 94.62 86 GLY A N 1
ATOM 638 C CA . GLY A 1 86 ? 15.641 11.383 14.477 1 94.62 86 GLY A CA 1
ATOM 639 C C . GLY A 1 86 ? 15.703 12.742 13.805 1 94.62 86 GLY A C 1
ATOM 640 O O . GLY A 1 86 ? 16.344 12.898 12.766 1 94.62 86 GLY A O 1
ATOM 641 N N . ILE A 1 87 ? 15.094 13.695 14.492 1 95.62 87 ILE A N 1
ATOM 642 C CA . ILE A 1 87 ? 14.945 15.031 13.93 1 95.62 87 ILE A CA 1
ATOM 643 C C . ILE A 1 87 ? 16.312 15.727 13.883 1 95.62 87 ILE A C 1
ATOM 645 O O . ILE A 1 87 ? 16.641 16.375 12.891 1 95.62 87 ILE A O 1
ATOM 649 N N . ALA A 1 88 ? 17.109 15.578 14.945 1 97.56 88 ALA A N 1
ATOM 650 C CA . ALA A 1 88 ? 18.422 16.219 14.969 1 97.56 88 ALA A CA 1
ATOM 651 C C . ALA A 1 88 ? 19.312 15.68 13.859 1 97.56 88 ALA A C 1
ATOM 653 O O . ALA A 1 88 ? 20.062 16.438 13.234 1 97.56 88 ALA A O 1
ATOM 654 N N . HIS A 1 89 ? 19.25 14.422 13.664 1 97.62 89 HIS A N 1
ATOM 655 C CA . HIS A 1 89 ? 20 13.82 12.57 1 97.62 89 HIS A CA 1
ATOM 656 C C . HIS A 1 89 ? 19.562 14.383 11.219 1 97.62 89 HIS A C 1
ATOM 658 O O . HIS A 1 89 ? 20.406 14.742 10.391 1 97.62 89 HIS A O 1
ATOM 664 N N . ALA A 1 90 ? 18.281 14.43 10.984 1 97.75 90 ALA A N 1
ATOM 665 C CA . ALA A 1 90 ? 17.75 14.969 9.734 1 97.75 90 ALA A CA 1
ATOM 666 C C . ALA A 1 90 ? 18.266 16.375 9.484 1 97.75 90 ALA A C 1
ATOM 668 O O . ALA A 1 90 ? 18.734 16.688 8.383 1 97.75 90 ALA A O 1
ATOM 669 N N . VAL A 1 91 ? 18.219 17.203 10.523 1 98.12 91 VAL A N 1
ATOM 670 C CA . VAL A 1 91 ? 18.672 18.578 10.398 1 98.12 91 VAL A CA 1
ATOM 671 C C . VAL A 1 91 ? 20.172 18.609 10.094 1 98.12 91 VAL A C 1
ATOM 673 O O . VAL A 1 91 ? 20.625 19.406 9.273 1 98.12 91 VAL A O 1
ATOM 676 N N . SER A 1 92 ? 20.922 17.734 10.664 1 98.19 92 SER A N 1
ATOM 677 C CA . SER A 1 92 ? 22.375 17.719 10.508 1 98.19 92 SER A CA 1
ATOM 678 C C . SER A 1 92 ? 22.766 17.453 9.055 1 98.19 92 SER A C 1
ATOM 680 O O . SER A 1 92 ? 23.828 17.906 8.602 1 98.19 92 SER A O 1
ATOM 682 N N . LEU A 1 93 ? 21.953 16.781 8.344 1 98.06 93 LEU A N 1
ATOM 683 C CA . LEU A 1 93 ? 22.234 16.438 6.957 1 98.06 93 LEU A CA 1
ATOM 684 C C . LEU A 1 93 ? 22.25 17.688 6.082 1 98.06 93 LEU A C 1
ATOM 686 O O . LEU A 1 93 ? 22.797 17.672 4.973 1 98.06 93 LEU A O 1
ATOM 690 N N . ALA A 1 94 ? 21.688 18.781 6.594 1 97.88 94 ALA A N 1
ATOM 691 C CA . ALA A 1 94 ? 21.578 20.016 5.816 1 97.88 94 ALA A CA 1
ATOM 692 C C . ALA A 1 94 ? 22.781 20.922 6.043 1 97.88 94 ALA A C 1
ATOM 694 O O . ALA A 1 94 ? 22.906 21.969 5.418 1 97.88 94 ALA A O 1
ATOM 695 N N . GLU A 1 95 ? 23.719 20.578 6.82 1 97.88 95 GLU A N 1
ATOM 696 C CA . GLU A 1 95 ? 24.828 21.422 7.238 1 97.88 95 GLU A CA 1
ATOM 697 C C . GLU A 1 95 ? 25.625 21.922 6.035 1 97.88 95 GLU A C 1
ATOM 699 O O . GLU A 1 95 ? 26 23.094 5.98 1 97.88 95 GLU A O 1
ATOM 704 N N . LYS A 1 96 ? 25.828 21.047 5.062 1 97.06 96 LYS A N 1
ATOM 705 C CA . LYS A 1 96 ? 26.656 21.406 3.912 1 97.06 96 LYS A CA 1
ATOM 706 C C . LYS A 1 96 ? 25.906 22.328 2.959 1 97.06 96 LYS A C 1
ATOM 708 O O . LYS A 1 96 ? 26.516 22.938 2.072 1 97.06 96 LYS A O 1
ATOM 713 N N . HIS A 1 97 ? 24.625 22.5 3.211 1 96.62 97 HIS A N 1
ATOM 714 C CA . HIS A 1 97 ? 23.797 23.203 2.229 1 96.62 97 HIS A CA 1
ATOM 715 C C . HIS A 1 97 ? 23.312 24.547 2.766 1 96.62 97 HIS A C 1
ATOM 717 O O . HIS A 1 97 ? 22.906 25.422 1.992 1 96.62 97 HIS A O 1
ATOM 723 N N . ILE A 1 98 ? 23.281 24.672 4.109 1 96.5 98 ILE A N 1
ATOM 724 C CA . ILE A 1 98 ? 22.703 25.859 4.715 1 96.5 98 ILE A CA 1
ATOM 725 C C . ILE A 1 98 ? 23.766 26.578 5.551 1 96.5 98 ILE A C 1
ATOM 727 O O . ILE A 1 98 ? 24.312 26.016 6.492 1 96.5 98 ILE A O 1
ATOM 731 N N . SER A 1 99 ? 24 27.875 5.23 1 94.69 99 SER A N 1
ATOM 732 C CA . SER A 1 99 ? 25 28.656 5.945 1 94.69 99 SER A CA 1
ATOM 733 C C . SER A 1 99 ? 24.375 29.844 6.648 1 94.69 99 SER A C 1
ATOM 735 O O . SER A 1 99 ? 25.078 30.625 7.309 1 94.69 99 SER A O 1
ATOM 737 N N . GLU A 1 100 ? 23.094 30.047 6.504 1 95.25 100 GLU A N 1
ATOM 738 C CA . GLU A 1 100 ? 22.391 31.172 7.109 1 95.25 100 GLU A CA 1
ATOM 739 C C . GLU A 1 100 ? 21.297 30.672 8.055 1 95.25 100 GLU A C 1
ATOM 741 O O . GLU A 1 100 ? 21.125 29.469 8.25 1 95.25 100 GLU A O 1
ATOM 746 N N . ASP A 1 101 ? 20.609 31.656 8.672 1 95.94 101 ASP A N 1
ATOM 747 C CA . ASP A 1 101 ? 19.484 31.312 9.523 1 95.94 101 ASP A CA 1
ATOM 748 C C . ASP A 1 101 ? 18.406 30.578 8.734 1 95.94 101 ASP A C 1
ATOM 750 O O . ASP A 1 101 ? 18.203 30.844 7.551 1 95.94 101 ASP A O 1
ATOM 754 N N . PHE A 1 102 ? 17.797 29.625 9.406 1 97.5 102 PHE A N 1
ATOM 755 C CA . PHE A 1 102 ? 16.812 28.812 8.688 1 97.5 102 PHE A CA 1
ATOM 756 C C . PHE A 1 102 ? 15.688 28.391 9.617 1 97.5 102 PHE A C 1
ATOM 758 O O . PHE A 1 102 ? 15.82 28.453 10.836 1 97.5 102 PHE A O 1
ATOM 765 N N . ILE A 1 103 ? 14.602 28.031 8.992 1 97.81 103 ILE A N 1
ATOM 766 C CA . ILE A 1 103 ? 13.438 27.5 9.688 1 97.81 103 ILE A CA 1
ATOM 767 C C . ILE A 1 103 ? 13.32 26 9.422 1 97.81 103 ILE A C 1
ATOM 769 O O . ILE A 1 103 ? 13.133 25.578 8.281 1 97.81 103 ILE A O 1
ATOM 773 N N . ALA A 1 104 ? 13.508 25.188 10.484 1 98.06 104 ALA A N 1
ATOM 774 C CA . ALA A 1 104 ? 13.227 23.75 10.391 1 98.06 104 ALA A CA 1
ATOM 775 C C . ALA A 1 104 ? 11.75 23.469 10.672 1 98.06 104 ALA A C 1
ATOM 777 O O . ALA A 1 104 ? 11.234 23.828 11.734 1 98.06 104 ALA A O 1
ATOM 778 N N . TYR A 1 105 ? 11.141 22.859 9.758 1 97.81 105 TYR A N 1
ATOM 779 C CA . TYR A 1 105 ? 9.695 22.672 9.758 1 97.81 105 TYR A CA 1
ATOM 780 C C . TYR A 1 105 ? 9.336 21.203 9.539 1 97.81 105 TYR A C 1
ATOM 782 O O . TYR A 1 105 ? 9.633 20.625 8.484 1 97.81 105 TYR A O 1
ATOM 790 N N . LEU A 1 106 ? 8.773 20.531 10.641 1 97.12 106 LEU A N 1
ATOM 791 C CA . LEU A 1 106 ? 8.297 19.156 10.43 1 97.12 106 LEU A CA 1
ATOM 792 C C . LEU A 1 106 ? 7.18 19.125 9.398 1 97.12 106 LEU A C 1
ATOM 794 O O . LEU A 1 106 ? 6.184 19.844 9.531 1 97.12 106 LEU A O 1
ATOM 798 N N . GLY A 1 107 ? 7.324 18.297 8.422 1 97.12 107 GLY A N 1
ATOM 799 C CA . GLY A 1 107 ? 6.469 18.312 7.25 1 97.12 107 GLY A CA 1
ATOM 800 C C . GLY A 1 107 ? 5.055 17.844 7.535 1 97.12 107 GLY A C 1
ATOM 801 O O . GLY A 1 107 ? 4.176 17.953 6.68 1 97.12 107 GLY A O 1
ATOM 802 N N . ASP A 1 108 ? 4.773 17.328 8.734 1 95.75 108 ASP A N 1
ATOM 803 C CA . ASP A 1 108 ? 3.449 16.828 9.086 1 95.75 108 ASP A CA 1
ATOM 804 C C . ASP A 1 108 ? 2.777 17.734 10.125 1 95.75 108 ASP A C 1
ATOM 806 O O . ASP A 1 108 ? 1.783 17.344 10.742 1 95.75 108 ASP A O 1
ATOM 810 N N . ASN A 1 109 ? 3.346 18.969 10.305 1 96.25 109 ASN A N 1
ATOM 811 C CA . ASN A 1 109 ? 2.779 19.938 11.242 1 96.25 109 ASN A CA 1
ATOM 812 C C . ASN A 1 109 ? 2.238 21.172 10.516 1 96.25 109 ASN A C 1
ATOM 814 O O . ASN A 1 109 ? 2.766 21.562 9.469 1 96.25 109 ASN A O 1
ATOM 818 N N . LEU A 1 110 ? 1.169 21.688 11.07 1 96.69 110 LEU A N 1
ATOM 819 C CA . LEU A 1 110 ? 0.597 22.938 10.594 1 96.69 110 LEU A CA 1
ATOM 820 C C . LEU A 1 110 ? 0.257 23.859 11.758 1 96.69 110 LEU A C 1
ATOM 822 O O . LEU A 1 110 ? -0.227 23.406 12.797 1 96.69 110 LEU A O 1
ATOM 826 N N . ILE A 1 111 ? 0.538 25.094 11.562 1 95.94 111 ILE A N 1
ATOM 827 C CA . ILE A 1 111 ? 0.237 26.062 12.617 1 95.94 111 ILE A CA 1
ATOM 828 C C . ILE A 1 111 ? -0.638 27.188 12.055 1 95.94 111 ILE A C 1
ATOM 830 O O . ILE A 1 111 ? -0.458 27.609 10.914 1 95.94 111 ILE A O 1
ATOM 834 N N . GLN A 1 112 ? -1.55 27.562 12.898 1 96.06 112 GLN A N 1
ATOM 835 C CA . GLN A 1 112 ? -2.43 28.656 12.492 1 96.06 112 GLN A CA 1
ATOM 836 C C . GLN A 1 112 ? -1.657 29.969 12.367 1 96.06 112 GLN A C 1
ATOM 838 O O . GLN A 1 112 ? -0.867 30.312 13.25 1 96.06 112 GLN A O 1
ATOM 843 N N . GLY A 1 113 ? -1.856 30.688 11.297 1 93.5 113 GLY A N 1
ATOM 844 C CA . GLY A 1 113 ? -1.224 31.984 11.117 1 93.5 113 GLY A CA 1
ATOM 845 C C . GLY A 1 113 ? 0.175 31.891 10.539 1 93.5 113 GLY A C 1
ATOM 846 O O . GLY A 1 113 ? 0.729 32.906 10.078 1 93.5 113 GLY A O 1
ATOM 847 N N . GLY A 1 114 ? 0.778 30.734 10.609 1 94.12 114 GLY A N 1
ATOM 848 C CA . GLY A 1 114 ? 2.047 30.5 9.938 1 94.12 114 GLY A CA 1
ATOM 849 C C . GLY A 1 114 ? 3.248 30.891 10.781 1 94.12 114 GLY A C 1
ATOM 850 O O . GLY A 1 114 ? 3.1 31.5 11.836 1 94.12 114 GLY A O 1
ATOM 851 N N . ALA A 1 115 ? 4.387 30.625 10.289 1 93.88 115 ALA A N 1
ATOM 852 C CA . ALA A 1 115 ? 5.656 30.844 10.977 1 93.88 115 ALA A CA 1
ATOM 853 C C . ALA A 1 115 ? 6.109 32.312 10.844 1 93.88 115 ALA A C 1
ATOM 855 O O . ALA A 1 115 ? 6.918 32.781 11.641 1 93.88 115 ALA A O 1
ATOM 856 N N . SER A 1 116 ? 5.613 33.062 9.875 1 93.62 116 SER A N 1
ATOM 857 C CA . SER A 1 116 ? 6.066 34.406 9.547 1 93.62 116 SER A CA 1
ATOM 858 C C . SER A 1 116 ? 5.883 35.344 10.727 1 93.62 116 SER A C 1
ATOM 860 O O . SER A 1 116 ? 6.684 36.25 10.93 1 93.62 116 SER A O 1
ATOM 862 N N . ARG A 1 117 ? 4.922 35.062 11.484 1 93.62 117 ARG A N 1
ATOM 863 C CA . ARG A 1 117 ? 4.582 36 12.562 1 93.62 117 ARG A CA 1
ATOM 864 C C . ARG A 1 117 ? 5.609 35.938 13.688 1 93.62 117 ARG A C 1
ATOM 866 O O . ARG A 1 117 ? 5.641 36.812 14.555 1 93.62 117 ARG A O 1
ATOM 873 N N . TYR A 1 118 ? 6.461 34.969 13.641 1 95.12 118 TYR A N 1
ATOM 874 C CA . TYR A 1 118 ? 7.402 34.812 14.742 1 95.12 118 TYR A CA 1
ATOM 875 C C . TYR A 1 118 ? 8.82 35.188 14.32 1 95.12 118 TYR A C 1
ATOM 877 O O . TYR A 1 118 ? 9.75 35.125 15.125 1 95.12 118 TYR A O 1
ATOM 885 N N . LEU A 1 119 ? 8.992 35.625 13.117 1 94.19 119 LEU A N 1
ATOM 886 C CA . LEU A 1 119 ? 10.32 35.906 12.57 1 94.19 119 LEU A CA 1
ATOM 887 C C . LEU A 1 119 ? 11 37 13.352 1 94.19 119 LEU A C 1
ATOM 889 O O . LEU A 1 119 ? 12.188 36.906 13.68 1 94.19 119 LEU A O 1
ATOM 893 N N . SER A 1 120 ? 10.25 38.031 13.602 1 94.44 120 SER A N 1
ATOM 894 C CA . SER A 1 120 ? 10.812 39.156 14.312 1 94.44 120 SER A CA 1
ATOM 895 C C . SER A 1 120 ? 11.266 38.781 15.719 1 94.44 120 SER A C 1
ATOM 897 O O . SER A 1 120 ? 12.32 39.219 16.172 1 94.44 120 SER A O 1
ATOM 899 N N . ARG A 1 121 ? 10.508 37.938 16.312 1 95.62 121 ARG A N 1
ATOM 900 C CA . ARG A 1 121 ? 10.828 37.5 17.672 1 95.62 121 ARG A CA 1
ATOM 901 C C . ARG A 1 121 ? 12.016 36.562 17.672 1 95.62 121 ARG A C 1
ATOM 903 O O . ARG A 1 121 ? 12.742 36.469 18.672 1 95.62 121 ARG A O 1
ATOM 910 N N . ALA A 1 122 ? 12.125 35.844 16.641 1 95.75 122 ALA A N 1
ATOM 911 C CA . ALA A 1 122 ? 13.203 34.875 16.547 1 95.75 122 ALA A CA 1
ATOM 912 C C . ALA A 1 122 ? 14.555 35.562 16.359 1 95.75 122 ALA A C 1
ATOM 914 O O . ALA A 1 122 ? 15.594 35 16.688 1 95.75 122 ALA A O 1
ATOM 915 N N . LYS A 1 123 ? 14.523 36.781 15.875 1 93.81 123 LYS A N 1
ATOM 916 C CA . LYS A 1 123 ? 15.758 37.5 15.609 1 93.81 123 LYS A CA 1
ATOM 917 C C . LYS A 1 123 ? 16.562 37.719 16.891 1 93.81 123 LYS A C 1
ATOM 919 O O . LYS A 1 123 ? 15.984 38.094 17.922 1 93.81 123 LYS A O 1
ATOM 924 N N . GLY A 1 124 ? 17.812 37.469 16.797 1 93.88 124 GLY A N 1
ATOM 925 C CA . GLY A 1 124 ? 18.688 37.719 17.938 1 93.88 124 GLY A CA 1
ATOM 926 C C . GLY A 1 124 ? 18.922 36.5 18.797 1 93.88 124 GLY A C 1
ATOM 927 O O . GLY A 1 124 ? 19.766 36.5 19.688 1 93.88 124 GLY A O 1
ATOM 928 N N . HIS A 1 125 ? 18.172 35.469 18.578 1 97.19 125 HIS A N 1
ATOM 929 C CA . HIS A 1 125 ? 18.359 34.219 19.312 1 97.19 125 HIS A CA 1
ATOM 930 C C . HIS A 1 125 ? 19.141 33.219 18.469 1 97.19 125 HIS A C 1
ATOM 932 O O . HIS A 1 125 ? 19.047 33.219 17.234 1 97.19 125 HIS A O 1
ATOM 938 N N . ASP A 1 126 ? 19.859 32.375 19.125 1 97.38 126 ASP A N 1
ATOM 939 C CA . ASP A 1 126 ? 20.516 31.281 18.422 1 97.38 126 ASP A CA 1
ATOM 940 C C . ASP A 1 126 ? 19.516 30.219 17.969 1 97.38 126 ASP A C 1
ATOM 942 O O . ASP A 1 126 ? 19.75 29.547 16.969 1 97.38 126 ASP A O 1
ATOM 946 N N . ALA A 1 127 ? 18.531 30.094 18.75 1 98 127 ALA A N 1
ATOM 947 C CA . ALA A 1 127 ? 17.375 29.25 18.438 1 98 127 ALA A CA 1
ATOM 948 C C . ALA A 1 127 ? 16.094 29.828 19.031 1 98 127 ALA A C 1
ATOM 950 O O . ALA A 1 127 ? 16.125 30.5 20.062 1 98 127 ALA A O 1
ATOM 951 N N . PHE A 1 128 ? 15.055 29.672 18.359 1 97.94 128 PHE A N 1
ATOM 952 C CA . PHE A 1 128 ? 13.75 30.141 18.812 1 97.94 128 PHE A CA 1
ATOM 953 C C . PHE A 1 128 ? 12.688 29.078 18.594 1 97.94 128 PHE A C 1
ATOM 955 O O . PHE A 1 128 ? 12.562 28.531 17.5 1 97.94 128 PHE A O 1
ATOM 962 N N . LEU A 1 129 ? 11.914 28.734 19.656 1 97.81 129 LEU A N 1
ATOM 963 C CA . LEU A 1 129 ? 10.984 27.609 19.656 1 97.81 129 LEU A CA 1
ATOM 964 C C . LEU A 1 129 ? 9.539 28.094 19.734 1 97.81 129 LEU A C 1
ATOM 966 O O . LEU A 1 129 ? 9.273 29.172 20.25 1 97.81 129 LEU A O 1
ATOM 970 N N . LEU A 1 130 ? 8.719 27.328 19.125 1 97.69 130 LEU A N 1
ATOM 971 C CA . LEU A 1 130 ? 7.281 27.516 19.297 1 97.69 130 LEU A CA 1
ATOM 972 C C . LEU A 1 130 ? 6.699 26.453 20.219 1 97.69 130 LEU A C 1
ATOM 974 O O . LEU A 1 130 ? 6.945 25.266 20.031 1 97.69 130 LEU A O 1
ATOM 978 N N . LEU A 1 131 ? 5.938 26.891 21.219 1 97.62 131 LEU A N 1
ATOM 979 C CA . LEU A 1 131 ? 5.34 26 22.219 1 97.62 131 LEU A CA 1
ATOM 980 C C . LEU A 1 131 ? 3.818 26.094 22.172 1 97.62 131 LEU A C 1
ATOM 982 O O . LEU A 1 131 ? 3.264 27.125 21.797 1 97.62 131 LEU A O 1
ATOM 986 N N . LYS A 1 132 ? 3.203 25 22.5 1 97.12 132 LYS A N 1
ATOM 987 C CA . LYS A 1 132 ? 1.749 24.938 22.625 1 97.12 132 LYS A CA 1
ATOM 988 C C . LYS A 1 132 ? 1.333 24.219 23.906 1 97.12 132 LYS A C 1
ATOM 990 O O . LYS A 1 132 ? 1.889 23.172 24.234 1 97.12 132 LYS A O 1
ATOM 995 N N . GLU A 1 133 ? 0.423 24.875 24.625 1 96.12 133 GLU A N 1
ATOM 996 C CA . GLU A 1 133 ? -0.161 24.156 25.766 1 96.12 133 GLU A CA 1
ATOM 997 C C . GLU A 1 133 ? -1.129 23.078 25.297 1 96.12 133 GLU A C 1
ATOM 999 O O . GLU A 1 133 ? -2.07 23.359 24.547 1 96.12 133 GLU A O 1
ATOM 1004 N N . VAL A 1 134 ? -0.848 21.906 25.703 1 94.5 134 VAL A N 1
ATOM 1005 C CA . VAL A 1 134 ? -1.696 20.781 25.312 1 94.5 134 VAL A CA 1
ATOM 1006 C C . VAL A 1 134 ? -2.123 20 26.547 1 94.5 134 VAL A C 1
ATOM 1008 O O . VAL A 1 134 ? -1.491 20.109 27.594 1 94.5 134 VAL A O 1
ATOM 1011 N N . GLU A 1 135 ? -3.26 19.25 26.406 1 91.88 135 GLU A N 1
ATOM 1012 C CA . GLU A 1 135 ? -3.779 18.484 27.531 1 91.88 135 GLU A CA 1
ATOM 1013 C C . GLU A 1 135 ? -2.832 17.344 27.922 1 91.88 135 GLU A C 1
ATOM 1015 O O . GLU A 1 135 ? -2.521 17.172 29.094 1 91.88 135 GLU A O 1
ATOM 1020 N N . ASP A 1 136 ? -2.355 16.641 26.938 1 92.44 136 ASP A N 1
ATOM 1021 C CA . ASP A 1 136 ? -1.416 15.547 27.156 1 92.44 136 ASP A CA 1
ATOM 1022 C C . ASP A 1 136 ? -0.149 15.742 26.328 1 92.44 136 ASP A C 1
ATOM 1024 O O . ASP A 1 136 ? -0.113 15.391 25.141 1 92.44 136 ASP A O 1
ATOM 1028 N N . PRO A 1 137 ? 0.914 16.172 26.938 1 93.56 137 PRO A N 1
ATOM 1029 C CA . PRO A 1 137 ? 2.139 16.484 26.188 1 93.56 137 PRO A CA 1
ATOM 1030 C C . PRO A 1 137 ? 3.096 15.297 26.109 1 93.56 137 PRO A C 1
ATOM 1032 O O . PRO A 1 137 ? 4.223 15.438 25.625 1 93.56 137 PRO A O 1
ATOM 1035 N N . SER A 1 138 ? 2.691 14.055 26.516 1 92 138 SER A N 1
ATOM 1036 C CA . SER A 1 138 ? 3.586 12.914 26.719 1 92 138 SER A CA 1
ATOM 1037 C C . SER A 1 138 ? 4.203 12.461 25.406 1 92 138 SER A C 1
ATOM 1039 O O . SER A 1 138 ? 5.266 11.836 25.391 1 92 138 SER A O 1
ATOM 1041 N N . ARG A 1 139 ? 3.559 12.789 24.281 1 89.44 139 ARG A N 1
ATOM 1042 C CA . ARG A 1 139 ? 4.039 12.305 22.984 1 89.44 139 ARG A CA 1
ATOM 1043 C C . ARG A 1 139 ? 4.977 13.32 22.344 1 89.44 139 ARG A C 1
ATOM 1045 O O . ARG A 1 139 ? 5.539 13.062 21.281 1 89.44 139 ARG A O 1
ATOM 1052 N N . PHE A 1 140 ? 5.254 14.406 23.047 1 93.94 140 PHE A N 1
ATOM 1053 C CA . PHE A 1 140 ? 6.023 15.5 22.438 1 93.94 140 PHE A CA 1
ATOM 1054 C C . PHE A 1 140 ? 7.227 15.844 23.312 1 93.94 140 PHE A C 1
ATOM 1056 O O . PHE A 1 140 ? 7.383 15.312 24.406 1 93.94 140 PHE A O 1
ATOM 1063 N N . GLY A 1 141 ? 8.102 16.656 22.719 1 94.81 141 GLY A N 1
ATOM 1064 C CA . GLY A 1 141 ? 9.031 17.375 23.578 1 94.81 141 GLY A CA 1
ATOM 1065 C C . GLY A 1 141 ? 8.359 18.406 24.469 1 94.81 141 GLY A C 1
ATOM 1066 O O . GLY A 1 141 ? 7.438 19.109 24.031 1 94.81 141 GLY A O 1
ATOM 1067 N N . VAL A 1 142 ? 8.852 18.406 25.688 1 96.75 142 VAL A N 1
ATOM 1068 C CA . VAL A 1 142 ? 8.172 19.25 26.656 1 96.75 142 VAL A CA 1
ATOM 1069 C C . VAL A 1 142 ? 9.141 20.297 27.203 1 96.75 142 VAL A C 1
ATOM 1071 O O . VAL A 1 142 ? 10.289 19.984 27.516 1 96.75 142 VAL A O 1
ATOM 1074 N N . ALA A 1 143 ? 8.672 21.531 27.25 1 97 143 ALA A N 1
ATOM 1075 C CA . ALA A 1 143 ? 9.477 22.641 27.734 1 97 143 ALA A CA 1
ATOM 1076 C C . ALA A 1 143 ? 9.195 22.906 29.219 1 97 143 ALA A C 1
ATOM 1078 O O . ALA A 1 143 ? 8.047 22.828 29.656 1 97 143 ALA A O 1
ATOM 1079 N N . VAL A 1 144 ? 10.266 23.219 29.891 1 95.88 144 VAL A N 1
ATOM 1080 C CA . VAL A 1 144 ? 10.164 23.594 31.297 1 95.88 144 VAL A CA 1
ATOM 1081 C C . VAL A 1 144 ? 10.586 25.062 31.469 1 95.88 144 VAL A C 1
ATOM 1083 O O . VAL A 1 144 ? 11.68 25.453 31.047 1 95.88 144 VAL A O 1
ATOM 1086 N N . LEU A 1 145 ? 9.688 25.781 32.062 1 95.19 145 LEU A N 1
ATOM 1087 C CA . LEU A 1 145 ? 9.961 27.188 32.344 1 95.19 145 LEU A CA 1
ATOM 1088 C C . LEU A 1 145 ? 10.188 27.406 33.844 1 95.19 145 LEU A C 1
ATOM 1090 O O . LEU A 1 145 ? 9.547 26.75 34.656 1 95.19 145 LEU A O 1
ATOM 1094 N N . ASP A 1 146 ? 11.078 28.266 34.188 1 94 146 ASP A N 1
ATOM 1095 C CA . ASP A 1 146 ? 11.25 28.609 35.594 1 94 146 ASP A CA 1
ATOM 1096 C C . ASP A 1 146 ? 10.227 29.656 36.031 1 94 146 ASP A C 1
ATOM 1098 O O . ASP A 1 146 ? 9.328 30.016 35.25 1 94 146 ASP A O 1
ATOM 1102 N N . SER A 1 147 ? 10.398 30.125 37.219 1 93.5 147 SER A N 1
ATOM 1103 C CA . SER A 1 147 ? 9.43 31.047 37.812 1 93.5 147 SER A CA 1
ATOM 1104 C C . SER A 1 147 ? 9.398 32.375 37.094 1 93.5 147 SER A C 1
ATOM 1106 O O . SER A 1 147 ? 8.398 33.094 37.125 1 93.5 147 SER A O 1
ATOM 1108 N N . ASP A 1 148 ? 10.461 32.719 36.406 1 93.75 148 ASP A N 1
ATOM 1109 C CA . ASP A 1 148 ? 10.555 34 35.688 1 93.75 148 ASP A CA 1
ATOM 1110 C C . ASP A 1 148 ? 10.133 33.812 34.219 1 93.75 148 ASP A C 1
ATOM 1112 O O . ASP A 1 148 ? 10.211 34.781 33.438 1 93.75 148 ASP A O 1
ATOM 1116 N N . GLY A 1 149 ? 9.773 32.625 33.812 1 93.75 149 GLY A N 1
ATOM 1117 C CA . GLY A 1 149 ? 9.336 32.375 32.469 1 93.75 149 GLY A CA 1
ATOM 1118 C C . GLY A 1 149 ? 10.477 32.031 31.516 1 93.75 149 GLY A C 1
ATOM 1119 O O . GLY A 1 149 ? 10.305 32.062 30.297 1 93.75 149 GLY A O 1
ATOM 1120 N N . LYS A 1 150 ? 11.562 31.797 32.094 1 93.31 150 LYS A N 1
ATOM 1121 C CA . LYS A 1 150 ? 12.711 31.453 31.266 1 93.31 150 LYS A CA 1
ATOM 1122 C C . LYS A 1 150 ? 12.742 29.969 30.969 1 93.31 150 LYS A C 1
ATOM 1124 O O . LYS A 1 150 ? 12.484 29.141 31.844 1 93.31 150 LYS A O 1
ATOM 1129 N N . LEU A 1 151 ? 12.953 29.688 29.703 1 95.81 151 LEU A N 1
ATOM 1130 C CA . LEU A 1 151 ? 13.102 28.297 29.297 1 95.81 151 LEU A CA 1
ATOM 1131 C C . LEU A 1 151 ? 14.359 27.688 29.906 1 95.81 151 LEU A C 1
ATOM 1133 O O . LEU A 1 151 ? 15.469 28.172 29.688 1 95.81 151 LEU A O 1
ATOM 1137 N N . THR A 1 152 ? 14.25 26.547 30.625 1 93.38 152 THR A N 1
ATOM 1138 C CA . THR A 1 152 ? 15.391 26.016 31.359 1 93.38 152 THR A CA 1
ATOM 1139 C C . THR A 1 152 ? 15.758 24.609 30.859 1 93.38 152 THR A C 1
ATOM 1141 O O . THR A 1 152 ? 16.906 24.203 30.953 1 93.38 152 THR A O 1
ATOM 1144 N N . ARG A 1 153 ? 14.742 23.922 30.453 1 93.75 153 ARG A N 1
ATOM 1145 C CA . ARG A 1 153 ? 14.992 22.531 30.078 1 93.75 153 ARG A CA 1
ATOM 1146 C C . ARG A 1 153 ? 14.008 22.062 29 1 93.75 153 ARG A C 1
ATOM 1148 O O . ARG A 1 153 ? 12.914 22.609 28.891 1 93.75 153 ARG A O 1
ATOM 1155 N N . LEU A 1 154 ? 14.43 21.172 28.219 1 95.62 154 LEU A N 1
ATOM 1156 C CA . LEU A 1 154 ? 13.594 20.469 27.266 1 95.62 154 LEU A CA 1
ATOM 1157 C C . LEU A 1 154 ? 13.719 18.953 27.438 1 95.62 154 LEU A C 1
ATOM 1159 O O . LEU A 1 154 ? 14.828 18.438 27.562 1 95.62 154 LEU A O 1
ATOM 1163 N N . VAL A 1 155 ? 12.602 18.266 27.469 1 93.31 155 VAL A N 1
ATOM 1164 C CA . VAL A 1 155 ? 12.617 16.828 27.688 1 93.31 155 VAL A CA 1
ATOM 1165 C C . VAL A 1 155 ? 11.805 16.125 26.594 1 93.31 155 VAL A C 1
ATOM 1167 O O . VAL A 1 155 ? 10.648 16.469 26.359 1 93.31 155 VAL A O 1
ATOM 1170 N N . GLU A 1 156 ? 12.469 15.125 26 1 93.25 156 GLU A N 1
ATOM 1171 C CA . GLU A 1 156 ? 11.797 14.406 24.906 1 93.25 156 GLU A CA 1
ATOM 1172 C C . GLU A 1 156 ? 10.867 13.328 25.469 1 93.25 156 GLU A C 1
ATOM 1174 O O . GLU A 1 156 ? 11.297 12.453 26.219 1 93.25 156 GLU A O 1
ATOM 1179 N N . LYS A 1 157 ? 9.617 13.328 25.062 1 90.44 157 LYS A N 1
ATOM 1180 C CA . LYS A 1 157 ? 8.602 12.32 25.359 1 90.44 157 LYS A CA 1
ATOM 1181 C C . LYS A 1 157 ? 8.742 11.805 26.781 1 90.44 157 LYS A C 1
ATOM 1183 O O . LYS A 1 157 ? 8.898 10.602 27 1 90.44 157 LYS A O 1
ATOM 1188 N N . PRO A 1 158 ? 8.523 12.703 27.703 1 90.62 158 PRO A N 1
ATOM 1189 C CA . PRO A 1 158 ? 8.648 12.273 29.094 1 90.62 158 PRO A CA 1
ATOM 1190 C C . PRO A 1 158 ? 7.453 11.453 29.562 1 90.62 158 PRO A C 1
ATOM 1192 O O . PRO A 1 158 ? 6.312 11.75 29.203 1 90.62 158 PRO A O 1
ATOM 1195 N N . ARG A 1 159 ? 7.707 10.414 30.328 1 88.56 159 ARG A N 1
ATOM 1196 C CA . ARG A 1 159 ? 6.66 9.602 30.938 1 88.56 159 ARG A CA 1
ATOM 1197 C C . ARG A 1 159 ? 5.812 10.438 31.906 1 88.56 159 ARG A C 1
ATOM 1199 O O . ARG A 1 159 ? 4.59 10.289 31.938 1 88.56 159 ARG A O 1
ATOM 1206 N N . GLU A 1 160 ? 6.535 11.312 32.594 1 93 160 GLU A N 1
ATOM 1207 C CA . GLU A 1 160 ? 5.914 12.297 33.5 1 93 160 GLU A CA 1
ATOM 1208 C C . GLU A 1 160 ? 6.234 13.719 33.031 1 93 160 GLU A C 1
ATOM 1210 O O . GLU A 1 160 ? 7.258 14.281 33.406 1 93 160 GLU A O 1
ATOM 1215 N N . PRO A 1 161 ? 5.312 14.273 32.375 1 93.31 161 PRO A N 1
ATOM 1216 C CA . PRO A 1 161 ? 5.602 15.594 31.812 1 93.31 161 PRO A CA 1
ATOM 1217 C C . PRO A 1 161 ? 5.719 16.688 32.875 1 93.31 161 PRO A C 1
ATOM 1219 O O . PRO A 1 161 ? 4.816 16.844 33.688 1 93.31 161 PRO A O 1
ATOM 1222 N N . PRO A 1 162 ? 6.773 17.391 32.875 1 93.44 162 PRO A N 1
ATOM 1223 C CA . PRO A 1 162 ? 6.992 18.438 33.875 1 93.44 162 PRO A CA 1
ATOM 1224 C C . PRO A 1 162 ? 6.113 19.672 33.656 1 93.44 162 PRO A C 1
ATOM 1226 O O . PRO A 1 162 ? 5.996 20.531 34.531 1 93.44 162 PRO A O 1
ATOM 1229 N N . SER A 1 163 ? 5.578 19.828 32.438 1 94.62 163 SER A N 1
ATOM 1230 C CA . SER A 1 163 ? 4.668 20.906 32.094 1 94.62 163 SER A CA 1
ATOM 1231 C C . SER A 1 163 ? 3.723 20.484 30.969 1 94.62 163 SER A C 1
ATOM 1233 O O . SER A 1 163 ? 3.771 19.344 30.5 1 94.62 163 SER A O 1
ATOM 1235 N N . LYS A 1 164 ? 2.889 21.422 30.578 1 95.62 164 LYS A N 1
ATOM 1236 C CA . LYS A 1 164 ? 1.943 21.156 29.5 1 95.62 164 LYS A CA 1
ATOM 1237 C C . LYS A 1 164 ? 2.373 21.844 28.203 1 95.62 164 LYS A C 1
ATOM 1239 O O . LYS A 1 164 ? 1.604 21.906 27.234 1 95.62 164 LYS A O 1
ATOM 1244 N N . LEU A 1 165 ? 3.611 22.328 28.266 1 97.06 165 LEU A N 1
ATOM 1245 C CA . LEU A 1 165 ? 4.105 23.062 27.109 1 97.06 165 LEU A CA 1
ATOM 1246 C C . LEU A 1 165 ? 4.848 22.141 26.141 1 97.06 165 LEU A C 1
ATOM 1248 O O . LEU A 1 165 ? 6.004 21.797 26.375 1 97.06 165 LEU A O 1
ATOM 1252 N N . ALA A 1 166 ? 4.16 21.844 25.047 1 96.75 166 ALA A N 1
ATOM 1253 C CA . ALA A 1 166 ? 4.723 20.953 24.031 1 96.75 166 ALA A CA 1
ATOM 1254 C C . ALA A 1 166 ? 5.465 21.734 22.953 1 96.75 166 ALA A C 1
ATOM 1256 O O . ALA A 1 166 ? 5.023 22.812 22.547 1 96.75 166 ALA A O 1
ATOM 1257 N N . LEU A 1 167 ? 6.598 21.203 22.547 1 96.19 167 LEU A N 1
ATOM 1258 C CA . LEU A 1 167 ? 7.312 21.719 21.391 1 96.19 167 LEU A CA 1
ATOM 1259 C C . LEU A 1 167 ? 6.531 21.469 20.109 1 96.19 167 LEU A C 1
ATOM 1261 O O . LEU A 1 167 ? 6.152 20.344 19.812 1 96.19 167 LEU A O 1
ATOM 1265 N N . MET A 1 168 ? 6.445 22.594 19.469 1 94 168 MET A N 1
ATOM 1266 C CA . MET A 1 168 ? 5.77 22.469 18.172 1 94 168 MET A CA 1
ATOM 1267 C C . MET A 1 168 ? 6.746 22.031 17.094 1 94 168 MET A C 1
ATOM 1269 O O . MET A 1 168 ? 7.961 22.109 17.281 1 94 168 MET A O 1
ATOM 1273 N N . GLY A 1 169 ? 6.523 21.5 16.031 1 93.62 169 GLY A N 1
ATOM 1274 C CA . GLY A 1 169 ? 7.305 20.984 14.922 1 93.62 169 GLY A CA 1
ATOM 1275 C C . GLY A 1 169 ? 7.816 22.062 13.992 1 93.62 169 GLY A C 1
ATOM 1276 O O . GLY A 1 169 ? 7.973 21.844 12.789 1 93.62 169 GLY A O 1
ATOM 1277 N N . VAL A 1 170 ? 8.109 23.375 14.602 1 96.62 170 VAL A N 1
ATOM 1278 C CA . VAL A 1 170 ? 8.703 24.5 13.867 1 96.62 170 VAL A CA 1
ATOM 1279 C C . VAL A 1 170 ? 9.812 25.125 14.703 1 96.62 170 VAL A C 1
ATOM 1281 O O . VAL A 1 170 ? 9.578 25.562 15.836 1 96.62 170 VAL A O 1
ATOM 1284 N N . TYR A 1 171 ? 11.016 25.219 14.125 1 97.5 171 TYR A N 1
ATOM 1285 C CA . TYR A 1 171 ? 12.203 25.688 14.828 1 97.5 171 TYR A CA 1
ATOM 1286 C C . TYR A 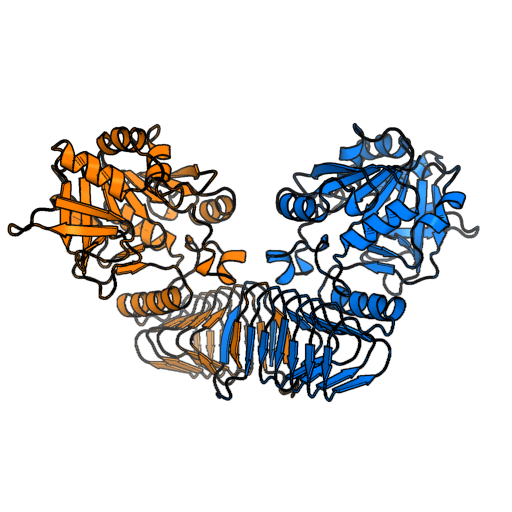1 171 ? 12.914 26.766 14.023 1 97.5 171 TYR A C 1
ATOM 1288 O O . TYR A 1 171 ? 13.195 26.578 12.836 1 97.5 171 TYR A O 1
ATOM 1296 N N . PHE A 1 172 ? 13.117 27.891 14.656 1 97.56 172 PHE A N 1
ATOM 1297 C CA . PHE A 1 172 ? 14 28.906 14.086 1 97.56 172 PHE A CA 1
ATOM 1298 C C . PHE A 1 172 ? 15.43 28.719 14.57 1 97.56 172 PHE A C 1
ATOM 1300 O O . PHE A 1 172 ? 15.711 28.844 15.766 1 97.56 172 PHE A O 1
ATOM 1307 N N . LEU A 1 173 ? 16.297 28.422 13.625 1 97.94 173 LEU A N 1
ATOM 1308 C CA . LEU A 1 173 ? 17.641 28 14.016 1 97.94 173 LEU A CA 1
ATOM 1309 C C . LEU A 1 173 ? 18.703 28.828 13.289 1 97.94 173 LEU A C 1
ATOM 1311 O O . LEU A 1 173 ? 18.422 29.422 12.25 1 97.94 173 LEU A O 1
ATOM 1315 N N . THR A 1 174 ? 19.891 28.906 13.852 1 97.12 174 THR A N 1
ATOM 1316 C CA . THR A 1 174 ? 21.094 29.422 13.227 1 97.12 174 THR A CA 1
ATOM 1317 C C . THR A 1 174 ? 22.078 28.297 12.93 1 97.12 174 THR A C 1
ATOM 1319 O O . THR A 1 174 ? 21.938 27.188 13.438 1 97.12 174 THR A O 1
ATOM 1322 N N . PRO A 1 175 ? 23.047 28.594 12.102 1 96.75 175 PRO A N 1
ATOM 1323 C CA . PRO A 1 175 ? 24.031 27.562 11.766 1 96.75 175 PRO A CA 1
ATOM 1324 C C . PRO A 1 175 ? 24.75 27 12.992 1 96.75 175 PRO A C 1
ATOM 1326 O O . PRO A 1 175 ? 25.344 25.922 12.922 1 96.75 175 PRO A O 1
ATOM 1329 N N . ALA A 1 176 ? 24.703 27.719 14.078 1 96.62 176 ALA A N 1
ATOM 1330 C CA . ALA A 1 176 ? 25.328 27.25 15.312 1 96.62 176 ALA A CA 1
ATOM 1331 C C . ALA A 1 176 ? 24.719 25.906 15.75 1 96.62 176 ALA A C 1
ATOM 1333 O O . ALA A 1 176 ? 25.391 25.109 16.406 1 96.62 176 ALA A O 1
ATOM 1334 N N . PHE A 1 177 ? 23.469 25.703 15.391 1 97.88 177 PHE A N 1
ATOM 1335 C CA . PHE A 1 177 ? 22.766 24.484 15.773 1 97.88 177 PHE A CA 1
ATOM 1336 C C . PHE A 1 177 ? 23.5 23.25 15.266 1 97.88 177 PHE A C 1
ATOM 1338 O O . PHE A 1 177 ? 23.547 22.219 15.945 1 97.88 177 PHE A O 1
ATOM 1345 N N . PHE A 1 178 ? 24.156 23.297 14.086 1 98.25 178 PHE A N 1
ATOM 1346 C CA . PHE A 1 178 ? 24.828 22.156 13.461 1 98.25 178 PHE A CA 1
ATOM 1347 C C . PHE A 1 178 ? 25.938 21.625 14.352 1 98.25 178 PHE A C 1
ATOM 1349 O O . PHE A 1 178 ? 26.141 20.406 14.438 1 98.25 178 PHE A O 1
ATOM 1356 N N . ASP A 1 179 ? 26.594 22.5 15.047 1 97.5 179 ASP A N 1
ATOM 1357 C CA . ASP A 1 179 ? 27.688 22.094 15.93 1 97.5 179 ASP A CA 1
ATOM 1358 C C . ASP A 1 179 ? 27.172 21.234 17.078 1 97.5 179 ASP A C 1
ATOM 1360 O O . ASP A 1 179 ? 27.875 20.328 17.547 1 97.5 179 ASP A O 1
ATOM 1364 N N . TYR A 1 180 ? 26.016 21.484 17.422 1 97.62 180 TYR A N 1
ATOM 1365 C CA . TYR A 1 180 ? 25.469 20.781 18.578 1 97.62 180 TYR A CA 1
ATOM 1366 C C . TYR A 1 180 ? 24.922 19.422 18.172 1 97.62 180 TYR A C 1
ATOM 1368 O O . TYR A 1 180 ? 24.828 18.5 19 1 97.62 180 TYR A O 1
ATOM 1376 N N . THR A 1 181 ? 24.5 19.25 16.922 1 97.56 181 THR A N 1
ATOM 1377 C CA . THR A 1 181 ? 24.047 17.938 16.453 1 97.56 181 THR A CA 1
ATOM 1378 C C . THR A 1 181 ? 25.203 16.922 16.484 1 97.56 181 THR A C 1
ATOM 1380 O O . THR A 1 181 ? 24.969 15.727 16.672 1 97.56 181 THR A O 1
ATOM 1383 N N . LYS A 1 182 ? 26.422 17.375 16.422 1 96.5 182 LYS A N 1
ATOM 1384 C CA . LYS A 1 182 ? 27.609 16.516 16.391 1 96.5 182 LYS A CA 1
ATOM 1385 C C . LYS A 1 182 ? 27.938 16 17.781 1 96.5 182 LYS A C 1
ATOM 1387 O O . LYS A 1 182 ? 28.719 15.055 17.938 1 96.5 182 LYS A O 1
ATOM 1392 N N . ARG A 1 183 ? 27.344 16.594 18.719 1 96.62 183 ARG A N 1
ATOM 1393 C CA . ARG A 1 183 ? 27.688 16.266 20.109 1 96.62 183 ARG A CA 1
ATOM 1394 C C . ARG A 1 183 ? 26.641 15.328 20.719 1 96.62 183 ARG A C 1
ATOM 1396 O O . ARG A 1 183 ? 26.75 14.945 21.875 1 96.62 183 ARG A O 1
ATOM 1403 N N . LEU A 1 184 ? 25.688 14.938 19.938 1 96.62 184 LEU A N 1
ATOM 1404 C CA . LEU A 1 184 ? 24.562 14.188 20.469 1 96.62 184 LEU A CA 1
ATOM 1405 C C . LEU A 1 184 ? 24.859 12.695 20.516 1 96.62 184 LEU A C 1
ATOM 1407 O O . LEU A 1 184 ? 25.672 12.203 19.719 1 96.62 184 LEU A O 1
ATOM 1411 N N . LYS A 1 185 ? 24.25 12.047 21.469 1 95.25 185 LYS A N 1
ATOM 1412 C CA . LYS A 1 185 ? 24.141 10.594 21.516 1 95.25 185 LYS A CA 1
ATOM 1413 C C . LYS A 1 185 ? 22.703 10.141 21.266 1 95.25 185 LYS A C 1
ATOM 1415 O O . LYS A 1 185 ? 21.75 10.875 21.562 1 95.25 185 LYS A O 1
ATOM 1420 N N . PRO A 1 186 ? 22.578 8.938 20.672 1 94.5 186 PRO A N 1
ATOM 1421 C CA . PRO A 1 186 ? 21.203 8.445 20.453 1 94.5 186 PRO A CA 1
ATOM 1422 C C . PRO A 1 186 ? 20.422 8.297 21.75 1 94.5 186 PRO A C 1
ATOM 1424 O O . PRO A 1 186 ? 20.984 7.914 22.781 1 94.5 186 PRO A O 1
ATOM 1427 N N . SER A 1 187 ? 19.141 8.617 21.703 1 92.31 187 SER A N 1
ATOM 1428 C CA . SER A 1 187 ? 18.234 8.414 22.844 1 92.31 187 SER A CA 1
ATOM 1429 C C . SER A 1 187 ? 17.953 6.934 23.062 1 92.31 187 SER A C 1
ATOM 1431 O O . SER A 1 187 ? 18.578 6.074 22.422 1 92.31 187 SER A O 1
ATOM 1433 N N . TRP A 1 188 ? 17.016 6.645 24.031 1 87.19 188 TRP A N 1
ATOM 1434 C CA . TRP A 1 188 ? 16.609 5.277 24.328 1 87.19 188 TRP A CA 1
ATOM 1435 C C . TRP A 1 188 ? 15.898 4.652 23.125 1 87.19 188 TRP A C 1
ATOM 1437 O O . TRP A 1 188 ? 15.844 3.426 23 1 87.19 188 TRP A O 1
ATOM 1447 N N . ARG A 1 189 ? 15.43 5.477 22.188 1 88.31 189 ARG A N 1
ATOM 1448 C CA . ARG A 1 189 ? 14.742 5.012 20.984 1 88.31 189 ARG A CA 1
ATOM 1449 C C . ARG A 1 189 ? 15.734 4.805 19.844 1 88.31 189 ARG A C 1
ATOM 1451 O O . ARG A 1 189 ? 15.344 4.406 18.75 1 88.31 189 ARG A O 1
ATOM 1458 N N . GLY A 1 190 ? 16.969 5.18 20.078 1 92.69 190 GLY A N 1
ATOM 1459 C CA . GLY A 1 190 ? 17.969 5.066 19.031 1 92.69 190 GLY A CA 1
ATOM 1460 C C . GLY A 1 190 ? 17.984 6.242 18.078 1 92.69 190 GLY A C 1
ATOM 1461 O O . GLY A 1 190 ? 18.5 6.141 16.969 1 92.69 190 GLY A O 1
ATOM 1462 N N . GLU A 1 191 ? 17.359 7.359 18.469 1 94.81 191 GLU A N 1
ATOM 1463 C CA . GLU A 1 191 ? 17.25 8.539 17.609 1 94.81 191 GLU A CA 1
ATOM 1464 C C . GLU A 1 191 ? 18.016 9.719 18.188 1 94.81 191 GLU A C 1
ATOM 1466 O O . GLU A 1 191 ? 18.234 9.797 19.391 1 94.81 191 GLU A O 1
ATOM 1471 N N . TYR A 1 192 ? 18.516 10.562 17.328 1 96.69 192 TYR A N 1
ATOM 1472 C CA . TYR A 1 192 ? 19.109 11.836 17.719 1 96.69 192 TYR A CA 1
ATOM 1473 C C . TYR A 1 192 ? 18.031 12.906 17.859 1 96.69 192 TYR A C 1
ATOM 1475 O O . TYR A 1 192 ? 17.469 13.375 16.875 1 96.69 192 TYR A O 1
ATOM 1483 N N . GLU A 1 193 ? 17.812 13.305 19.125 1 95.62 193 GLU A N 1
ATOM 1484 C CA . GLU A 1 193 ? 16.672 14.141 19.453 1 95.62 193 GLU A CA 1
ATOM 1485 C C . GLU A 1 193 ? 17.016 15.617 19.359 1 95.62 193 GLU A C 1
ATOM 1487 O O . GLU A 1 193 ? 18.062 16.047 19.844 1 95.62 193 GLU A O 1
ATOM 1492 N N . ILE A 1 194 ? 16.141 16.359 18.828 1 96.62 194 ILE A N 1
ATOM 1493 C CA . ILE A 1 194 ? 16.344 17.797 18.703 1 96.62 194 ILE A CA 1
ATOM 1494 C C . ILE A 1 194 ? 16.312 18.438 20.078 1 96.62 194 ILE A C 1
ATOM 1496 O O . ILE A 1 194 ? 17.031 19.406 20.328 1 96.62 194 ILE A O 1
ATOM 1500 N N . THR A 1 195 ? 15.484 17.891 21 1 96.31 195 THR A N 1
ATOM 1501 C CA . THR A 1 195 ? 15.391 18.422 22.359 1 96.31 195 THR A CA 1
ATOM 1502 C C . THR A 1 195 ? 16.734 18.359 23.062 1 96.31 195 THR A C 1
ATOM 1504 O O . THR A 1 195 ? 17.109 19.297 23.781 1 96.31 195 THR A O 1
ATOM 1507 N N . ASP A 1 196 ? 17.484 17.328 22.781 1 96.31 196 ASP A N 1
ATOM 1508 C CA . ASP A 1 196 ? 18.797 17.188 23.391 1 96.31 196 ASP A CA 1
ATOM 1509 C C . ASP A 1 196 ? 19.766 18.25 22.875 1 96.31 196 ASP A C 1
ATOM 1511 O O . ASP A 1 196 ? 20.547 18.812 23.641 1 96.31 196 ASP A O 1
ATOM 1515 N N . ALA A 1 197 ? 19.734 18.5 21.625 1 97.19 197 ALA A N 1
ATOM 1516 C CA . ALA A 1 197 ? 20.594 19.516 21.031 1 97.19 197 ALA A CA 1
ATOM 1517 C C . ALA A 1 197 ? 20.281 20.891 21.609 1 97.19 197 ALA A C 1
ATOM 1519 O O . ALA A 1 197 ? 21.188 21.641 21.984 1 97.19 197 ALA A O 1
ATOM 1520 N N . LEU A 1 198 ? 19.031 21.172 21.672 1 97.5 198 LEU A N 1
ATOM 1521 C CA . LEU A 1 198 ? 18.594 22.469 22.188 1 97.5 198 LEU A CA 1
ATOM 1522 C C . LEU A 1 198 ? 18.938 22.625 23.656 1 97.5 198 LEU A C 1
ATOM 1524 O O . LEU A 1 198 ? 19.328 23.719 24.094 1 97.5 198 LEU A O 1
ATOM 1528 N N . ASP A 1 199 ? 18.766 21.594 24.359 1 96 199 ASP A N 1
ATOM 1529 C CA . ASP A 1 199 ? 19.125 21.609 25.766 1 96 199 ASP A CA 1
ATOM 1530 C C . ASP A 1 199 ? 20.609 21.875 25.953 1 96 199 ASP A C 1
ATOM 1532 O O . ASP A 1 199 ? 21 22.656 26.828 1 96 199 ASP A O 1
ATOM 1536 N N . LEU A 1 200 ? 21.453 21.25 25.141 1 96.19 200 LEU A N 1
ATOM 1537 C CA . LEU A 1 200 ? 22.891 21.469 25.188 1 96.19 200 LEU A CA 1
ATOM 1538 C C . LEU A 1 200 ? 23.234 22.922 24.859 1 96.19 200 LEU A C 1
ATOM 1540 O O . LEU A 1 200 ? 24.125 23.516 25.484 1 96.19 200 LEU A O 1
ATOM 1544 N N . MET A 1 201 ? 22.547 23.5 23.922 1 97.31 201 MET A N 1
ATOM 1545 C CA . MET A 1 201 ? 22.734 24.906 23.562 1 97.31 201 MET A CA 1
ATOM 1546 C C . MET A 1 201 ? 22.469 25.812 24.766 1 97.31 201 MET A C 1
ATOM 1548 O O . MET A 1 201 ? 23.25 26.719 25.062 1 97.31 201 MET A O 1
ATOM 1552 N N . MET A 1 202 ? 21.406 25.531 25.422 1 96.25 202 MET A N 1
ATOM 1553 C CA . MET A 1 202 ? 21.031 26.344 26.594 1 96.25 202 MET A CA 1
ATOM 1554 C C . MET A 1 202 ? 22.078 26.203 27.688 1 96.25 202 MET A C 1
ATOM 1556 O O . MET A 1 202 ? 22.469 27.188 28.312 1 96.25 202 MET A O 1
ATOM 1560 N N . ARG A 1 203 ? 22.531 25.062 27.891 1 95.38 203 ARG A N 1
ATOM 1561 C CA . ARG A 1 203 ? 23.531 24.812 28.922 1 95.38 203 ARG A CA 1
ATOM 1562 C C . ARG A 1 203 ? 24.844 25.516 28.594 1 95.38 203 ARG A C 1
ATOM 1564 O O . ARG A 1 203 ? 25.578 25.922 29.5 1 95.38 203 ARG A O 1
ATOM 1571 N N . ASP A 1 204 ? 25.062 25.656 27.344 1 96.75 204 ASP A N 1
ATOM 1572 C CA . ASP A 1 204 ? 26.297 26.312 26.906 1 96.75 204 ASP A CA 1
ATOM 1573 C C . ASP A 1 204 ? 26.125 27.828 26.859 1 96.75 204 ASP A C 1
ATOM 1575 O O . ASP A 1 204 ? 27 28.547 26.359 1 96.75 204 ASP A O 1
ATOM 1579 N N . GLY A 1 205 ? 25.062 28.297 27.203 1 95.69 205 GLY A N 1
ATOM 1580 C CA . GLY A 1 205 ? 24.844 29.734 27.328 1 95.69 205 GLY A CA 1
ATOM 1581 C C . GLY A 1 205 ? 24.344 30.375 26.062 1 95.69 205 GLY A C 1
ATOM 1582 O O . GLY A 1 205 ? 24.281 31.609 25.953 1 95.69 205 GLY A O 1
ATOM 1583 N N . ARG A 1 206 ? 24.016 29.578 25.078 1 96.62 206 ARG A N 1
ATOM 1584 C CA . ARG A 1 206 ? 23.438 30.125 23.859 1 96.62 206 ARG A CA 1
ATOM 1585 C C . ARG A 1 206 ? 22.016 30.656 24.109 1 96.62 206 ARG A C 1
ATOM 1587 O O . ARG A 1 206 ? 21.312 30.156 25 1 96.62 206 ARG A O 1
ATOM 1594 N N . SER A 1 207 ? 21.625 31.609 23.359 1 96.88 207 SER A N 1
ATOM 1595 C CA . SER A 1 207 ? 20.297 32.188 23.5 1 96.88 207 SER A CA 1
ATOM 1596 C C . SER A 1 207 ? 19.234 31.359 22.828 1 96.88 207 SER A C 1
ATOM 1598 O O . SER A 1 207 ? 19.203 31.25 21.594 1 96.88 207 SER A O 1
ATOM 1600 N N . VAL A 1 208 ? 18.375 30.75 23.641 1 97.69 208 VAL A N 1
ATOM 1601 C CA . VAL A 1 208 ? 17.219 30.016 23.141 1 97.69 208 VAL A CA 1
ATOM 1602 C C . VAL A 1 208 ? 15.93 30.672 23.625 1 97.69 208 VAL A C 1
ATOM 1604 O O . VAL A 1 208 ? 15.617 30.625 24.812 1 97.69 208 VAL A O 1
ATOM 1607 N N . GLY A 1 209 ? 15.227 31.297 22.656 1 97.38 209 GLY A N 1
ATOM 1608 C CA . GLY A 1 209 ? 13.961 31.922 22.969 1 97.38 209 GLY A CA 1
ATOM 1609 C C . GLY A 1 209 ? 12.758 31.078 22.625 1 97.38 209 GLY A C 1
ATOM 1610 O O . GLY A 1 209 ? 12.906 29.984 22.047 1 97.38 209 GLY A O 1
ATOM 1611 N N . TYR A 1 210 ? 11.57 31.5 23.047 1 97.69 210 TYR A N 1
ATOM 1612 C CA . TYR A 1 210 ? 10.359 30.766 22.703 1 97.69 210 TYR A CA 1
ATOM 1613 C C . TYR A 1 210 ? 9.156 31.703 22.641 1 97.69 210 TYR A C 1
ATOM 1615 O O . TYR A 1 210 ? 9.234 32.844 23.094 1 97.69 210 TYR A O 1
ATOM 1623 N N . ALA A 1 211 ? 8.148 31.281 22 1 97.25 211 ALA A N 1
ATOM 1624 C CA . ALA A 1 211 ? 6.82 31.875 22.047 1 97.25 211 ALA A CA 1
ATOM 1625 C C . ALA A 1 211 ? 5.746 30.812 22.25 1 97.25 211 ALA A C 1
ATOM 1627 O O . ALA A 1 211 ? 5.871 29.688 21.75 1 97.25 211 ALA A O 1
ATOM 1628 N N . ILE A 1 212 ? 4.758 31.125 22.969 1 96.62 212 ILE A N 1
ATOM 1629 C CA . ILE A 1 212 ? 3.602 30.25 23.125 1 96.62 212 ILE A CA 1
ATOM 1630 C C . ILE A 1 212 ? 2.568 30.562 22.047 1 96.62 212 ILE A C 1
ATOM 1632 O O . ILE A 1 212 ? 2.084 31.703 21.953 1 96.62 212 ILE A O 1
ATOM 1636 N N . HIS A 1 213 ? 2.285 29.594 21.266 1 96.44 213 HIS A N 1
ATOM 1637 C CA . HIS A 1 213 ? 1.376 29.781 20.125 1 96.44 213 HIS A CA 1
ATOM 1638 C C . HIS A 1 213 ? -0.078 29.781 20.594 1 96.44 213 HIS A C 1
ATOM 1640 O O . HIS A 1 213 ? -0.499 28.891 21.328 1 96.44 213 HIS A O 1
ATOM 1646 N N . GLU A 1 214 ? -0.91 30.766 20.188 1 91.19 214 GLU A N 1
ATOM 1647 C CA . GLU A 1 214 ? -2.307 30.891 20.594 1 91.19 214 GLU A CA 1
ATOM 1648 C C . GLU A 1 214 ? -3.24 30.25 19.562 1 91.19 214 GLU A C 1
ATOM 1650 O O . GLU A 1 214 ? -4.348 29.828 19.906 1 91.19 214 GLU A O 1
ATOM 1655 N N . GLY A 1 215 ? -2.959 29.938 18.438 1 93.62 215 GLY A N 1
ATOM 1656 C CA . GLY A 1 215 ? -3.797 29.359 17.406 1 93.62 215 GLY A CA 1
ATOM 1657 C C . GLY A 1 215 ? -3.736 27.844 17.391 1 93.62 215 GLY A C 1
ATOM 1658 O O . GLY A 1 215 ? -3.141 27.219 18.266 1 93.62 215 GLY A O 1
ATOM 1659 N N . TRP A 1 216 ? -4.492 27.234 16.469 1 95.19 216 TRP A N 1
ATOM 1660 C CA . TRP A 1 216 ? -4.484 25.766 16.391 1 95.19 216 TRP A CA 1
ATOM 1661 C C . TRP A 1 216 ? -3.139 25.266 15.883 1 95.19 216 TRP A C 1
ATOM 1663 O O . TRP A 1 216 ? -2.406 25.984 15.211 1 95.19 216 TRP A O 1
ATOM 1673 N N . TRP A 1 217 ? -2.734 24.156 16.312 1 96.12 217 TRP A N 1
ATOM 1674 C CA . TRP A 1 217 ? -1.584 23.359 15.891 1 96.12 217 TRP A CA 1
ATOM 1675 C C . TRP A 1 217 ? -2.01 21.938 15.531 1 96.12 217 TRP A C 1
ATOM 1677 O O . TRP A 1 217 ? -2.682 21.266 16.312 1 96.12 217 TRP A O 1
ATOM 1687 N N . LEU A 1 218 ? -1.707 21.609 14.289 1 95.19 218 LEU A N 1
ATOM 1688 C CA . LEU A 1 218 ? -2.113 20.297 13.828 1 95.19 218 LEU A CA 1
ATOM 1689 C C . LEU A 1 218 ? -0.897 19.406 13.578 1 95.19 218 LEU A C 1
ATOM 1691 O O . LEU A 1 218 ? 0.054 19.828 12.914 1 95.19 218 LEU A O 1
ATOM 1695 N N . ASP A 1 219 ? -0.887 18.203 14.156 1 92.94 219 ASP A N 1
ATOM 1696 C CA . ASP A 1 219 ? 0.071 17.141 13.914 1 92.94 219 ASP A CA 1
ATOM 1697 C C . ASP A 1 219 ? -0.612 15.922 13.289 1 92.94 219 ASP A C 1
ATOM 1699 O O . ASP A 1 219 ? -1.357 15.203 13.961 1 92.94 219 ASP A O 1
ATOM 1703 N N . VAL A 1 220 ? -0.329 15.688 12.008 1 93.31 220 VAL A N 1
ATOM 1704 C CA . VAL A 1 220 ? -1.031 14.648 11.258 1 93.31 220 VAL A CA 1
ATOM 1705 C C . VAL A 1 220 ? -0.267 13.336 11.359 1 93.31 220 VAL A C 1
ATOM 1707 O O . VAL A 1 220 ? 0.64 13.07 10.57 1 93.31 220 VAL A O 1
ATOM 1710 N N . GLY A 1 221 ? -0.708 12.422 12.305 1 91.81 221 GLY A N 1
ATOM 1711 C CA . GLY A 1 221 ? 0.062 11.211 12.539 1 91.81 221 GLY A CA 1
ATOM 1712 C C . GLY A 1 221 ? -0.778 9.945 12.477 1 91.81 221 GLY A C 1
ATOM 1713 O O . GLY A 1 221 ? -0.242 8.844 12.359 1 91.81 221 GLY A O 1
ATOM 1714 N N . LYS A 1 222 ? -1.992 10.102 12.648 1 94.31 222 LYS A N 1
ATOM 1715 C CA . LYS A 1 222 ? -2.918 8.977 12.586 1 94.31 222 LYS A CA 1
ATOM 1716 C C . LYS A 1 222 ? -4.23 9.375 11.914 1 94.31 222 LYS A C 1
ATOM 1718 O O . LYS A 1 222 ? -4.438 10.547 11.594 1 94.31 222 LYS A O 1
ATOM 1723 N N . LYS A 1 223 ? -5.125 8.484 11.672 1 97.25 223 LYS A N 1
ATOM 1724 C CA . LYS A 1 223 ? -6.371 8.695 10.945 1 97.25 223 LYS A CA 1
ATOM 1725 C C . LYS A 1 223 ? -7.176 9.844 11.555 1 97.25 223 LYS A C 1
ATOM 1727 O O . LYS A 1 223 ? -7.551 10.789 10.859 1 97.25 223 LYS A O 1
ATOM 1732 N N . ASP A 1 224 ? -7.395 9.742 12.867 1 96.38 224 ASP A N 1
ATOM 1733 C CA . ASP A 1 224 ? -8.219 10.742 13.531 1 96.38 224 ASP A CA 1
ATOM 1734 C C . ASP A 1 224 ? -7.594 12.125 13.43 1 96.38 224 ASP A C 1
ATOM 1736 O O . ASP A 1 224 ? -8.305 13.133 13.336 1 96.38 224 ASP A O 1
ATOM 1740 N N . ASP A 1 225 ? -6.266 12.148 13.445 1 95.69 225 ASP A N 1
ATOM 1741 C CA . ASP A 1 225 ? -5.562 13.414 13.266 1 95.69 225 ASP A CA 1
ATOM 1742 C C . ASP A 1 225 ? -5.852 14.016 11.891 1 95.69 225 ASP A C 1
ATOM 1744 O O . ASP A 1 225 ? -6.07 15.219 11.766 1 95.69 225 ASP A O 1
ATOM 1748 N N . VAL A 1 226 ? -5.887 13.18 10.883 1 98.12 226 VAL A N 1
ATOM 1749 C CA . VAL A 1 226 ? -6.137 13.633 9.516 1 98.12 226 VAL A CA 1
ATOM 1750 C C . VAL A 1 226 ? -7.543 14.211 9.406 1 98.12 226 VAL A C 1
ATOM 1752 O O . VAL A 1 226 ? -7.73 15.305 8.859 1 98.12 226 VAL A O 1
ATOM 1755 N N . LEU A 1 227 ? -8.469 13.547 9.969 1 98.5 227 LEU A N 1
ATOM 1756 C CA . LEU A 1 227 ? -9.859 13.984 9.891 1 98.5 227 LEU A CA 1
ATOM 1757 C C . LEU A 1 227 ? -10.062 15.289 10.648 1 98.5 227 LEU A C 1
ATOM 1759 O O . LEU A 1 227 ? -10.703 16.219 10.141 1 98.5 227 LEU A O 1
ATOM 1763 N N . ALA A 1 228 ? -9.469 15.312 11.82 1 97.5 228 ALA A N 1
ATOM 1764 C CA . ALA A 1 228 ? -9.57 16.531 12.609 1 97.5 228 ALA A CA 1
ATOM 1765 C C . ALA A 1 228 ? -8.891 17.703 11.891 1 97.5 228 ALA A C 1
ATOM 1767 O O . ALA A 1 228 ? -9.43 18.812 11.836 1 97.5 228 ALA A O 1
ATOM 1768 N N . ALA A 1 229 ? -7.746 17.406 11.398 1 98 229 ALA A N 1
ATOM 1769 C CA . ALA A 1 229 ? -7.016 18.453 10.672 1 98 229 ALA A CA 1
ATOM 1770 C C . ALA A 1 229 ? -7.801 18.922 9.453 1 98 229 ALA A C 1
ATOM 1772 O O . ALA A 1 229 ? -7.871 20.125 9.172 1 98 229 ALA A O 1
ATOM 1773 N N . ASN A 1 230 ? -8.391 18.016 8.719 1 98.62 230 ASN A N 1
ATOM 1774 C CA . ASN A 1 230 ? -9.227 18.359 7.578 1 98.62 230 ASN A CA 1
ATOM 1775 C C . ASN A 1 230 ? -10.375 19.281 7.977 1 98.62 230 ASN A C 1
ATOM 1777 O O . ASN A 1 230 ? -10.641 20.266 7.305 1 98.62 230 ASN A O 1
ATOM 1781 N N . ALA A 1 231 ? -10.961 18.953 9.062 1 98.5 231 ALA A N 1
ATOM 1782 C CA . ALA A 1 231 ? -12.086 19.75 9.562 1 98.5 231 ALA A CA 1
ATOM 1783 C C . ALA A 1 231 ? -11.648 21.156 9.922 1 98.5 231 ALA A C 1
ATOM 1785 O O . ALA A 1 231 ? -12.305 22.141 9.547 1 98.5 231 ALA A O 1
ATOM 1786 N N . VAL A 1 232 ? -10.539 21.234 10.555 1 97.81 232 VAL A N 1
ATOM 1787 C CA . VAL A 1 232 ? -10.031 22.531 11 1 97.81 232 VAL A CA 1
ATOM 1788 C C . VAL A 1 232 ? -9.664 23.391 9.797 1 97.81 232 VAL A C 1
ATOM 1790 O O . VAL A 1 232 ? -10.016 24.578 9.734 1 97.81 232 VAL A O 1
ATOM 1793 N N . ILE A 1 233 ? -9.031 22.781 8.852 1 97.94 233 ILE A N 1
ATOM 1794 C CA . ILE A 1 233 ? -8.586 23.516 7.668 1 97.94 233 ILE A CA 1
ATOM 1795 C C . ILE A 1 233 ? -9.805 23.969 6.855 1 97.94 233 ILE A C 1
ATOM 1797 O O . ILE A 1 233 ? -9.844 25.109 6.379 1 97.94 233 ILE A O 1
ATOM 1801 N N . LEU A 1 234 ? -10.75 23.125 6.723 1 98.12 234 LEU A N 1
ATOM 1802 C CA . LEU A 1 234 ? -11.977 23.5 6.039 1 98.12 234 LEU A CA 1
ATOM 1803 C C . LEU A 1 234 ? -12.672 24.641 6.77 1 98.12 234 LEU A C 1
ATOM 1805 O O . LEU A 1 234 ? -13.125 25.609 6.145 1 98.12 234 LEU A O 1
ATOM 1809 N N . ASP A 1 235 ? -12.719 24.516 8.023 1 95.94 235 ASP A N 1
ATOM 1810 C CA . ASP A 1 235 ? -13.383 25.531 8.836 1 95.94 235 ASP A CA 1
ATOM 1811 C C . ASP A 1 235 ? -12.703 26.891 8.688 1 95.94 235 ASP A C 1
ATOM 1813 O O . ASP A 1 235 ? -13.375 27.922 8.609 1 95.94 235 ASP A O 1
ATOM 1817 N N . GLU A 1 236 ? -11.492 26.859 8.578 1 94.5 236 GLU A N 1
ATOM 1818 C CA . GLU A 1 236 ? -10.703 28.078 8.508 1 94.5 236 GLU A CA 1
ATOM 1819 C C . GLU A 1 236 ? -10.734 28.688 7.109 1 94.5 236 GLU A C 1
ATOM 1821 O O . GLU A 1 236 ? -10.836 29.906 6.953 1 94.5 236 GLU A O 1
ATOM 1826 N N . ASN A 1 237 ? -10.734 27.828 6.117 1 92.12 237 ASN A N 1
ATOM 1827 C CA . ASN A 1 237 ? -10.398 28.344 4.793 1 92.12 237 ASN A CA 1
ATOM 1828 C C . ASN A 1 237 ? -11.594 28.281 3.848 1 92.12 237 ASN A C 1
ATOM 1830 O O . ASN A 1 237 ? -11.617 28.953 2.816 1 92.12 237 ASN A O 1
ATOM 1834 N N . ALA A 1 238 ? -12.516 27.453 4.188 1 91.19 238 ALA A N 1
ATOM 1835 C CA . ALA A 1 238 ? -13.609 27.234 3.246 1 91.19 238 ALA A CA 1
ATOM 1836 C C . ALA A 1 238 ? -14.414 28.516 3.043 1 91.19 238 ALA A C 1
ATOM 1838 O O . ALA A 1 238 ? -14.68 29.25 4 1 91.19 238 ALA A O 1
ATOM 1839 N N . ARG A 1 239 ? -14.688 28.859 1.825 1 94.31 239 ARG A N 1
ATOM 1840 C CA . ARG A 1 239 ? -15.578 29.938 1.396 1 94.31 239 ARG A CA 1
ATOM 1841 C C . ARG A 1 239 ? -16.562 29.438 0.339 1 94.31 239 ARG A C 1
ATOM 1843 O O . ARG A 1 239 ? -16.297 28.453 -0.357 1 94.31 239 ARG A O 1
ATOM 1850 N N . ARG A 1 240 ? -17.734 30.094 0.354 1 96.38 240 ARG A N 1
ATOM 1851 C CA . ARG A 1 240 ? -18.688 29.703 -0.684 1 96.38 240 ARG A CA 1
ATOM 1852 C C . ARG A 1 240 ? -18.203 30.141 -2.061 1 96.38 240 ARG A C 1
ATOM 1854 O O . ARG A 1 240 ? -18.125 31.344 -2.344 1 96.38 240 ARG A O 1
ATOM 1861 N N . GLU A 1 241 ? -17.875 29.297 -2.811 1 97.44 241 GLU A N 1
ATOM 1862 C CA . GLU A 1 241 ? -17.406 29.531 -4.172 1 97.44 241 GLU A CA 1
ATOM 1863 C C . GLU A 1 241 ? -17.797 28.391 -5.102 1 97.44 241 GLU A C 1
ATOM 1865 O O . GLU A 1 241 ? -17.422 27.234 -4.883 1 97.44 241 GLU A O 1
ATOM 1870 N N . VAL A 1 242 ? -18.547 28.703 -6.176 1 98 242 VAL A N 1
ATOM 1871 C CA . VAL A 1 242 ? -19.062 27.703 -7.094 1 98 242 VAL A CA 1
ATOM 1872 C C . VAL A 1 242 ? -18.453 27.906 -8.484 1 98 242 VAL A C 1
ATOM 1874 O O . VAL A 1 242 ? -18.828 28.828 -9.203 1 98 242 VAL A O 1
ATOM 1877 N N . ARG A 1 243 ? -17.516 27.125 -8.797 1 98.19 243 ARG A N 1
ATOM 1878 C CA . ARG A 1 243 ? -16.859 27.234 -10.102 1 98.19 243 ARG A CA 1
ATOM 1879 C C . ARG A 1 243 ? -17.328 26.125 -11.031 1 98.19 243 ARG A C 1
ATOM 1881 O O . ARG A 1 243 ? -17.016 26.125 -12.227 1 98.19 243 ARG A O 1
ATOM 1888 N N . GLY A 1 244 ? -18.031 25.094 -10.492 1 98.31 244 GLY A N 1
ATOM 1889 C CA . GLY A 1 244 ? -18.609 24 -11.266 1 98.31 244 GLY A CA 1
ATOM 1890 C C . GLY A 1 244 ? -20.094 24.172 -11.531 1 98.31 244 GLY A C 1
ATOM 1891 O O . GLY A 1 244 ? -20.609 25.281 -11.461 1 98.31 244 GLY A O 1
ATOM 1892 N N . ALA A 1 245 ? -20.75 23.062 -11.961 1 98.5 245 ALA A N 1
ATOM 1893 C CA . ALA A 1 245 ? -22.172 23.125 -12.281 1 98.5 245 ALA A CA 1
ATOM 1894 C C . ALA A 1 245 ? -23.016 22.594 -11.125 1 98.5 245 ALA A C 1
ATOM 1896 O O . ALA A 1 245 ? -22.656 21.578 -10.5 1 98.5 245 ALA A O 1
ATOM 1897 N N . VAL A 1 246 ? -24.031 23.281 -10.758 1 98.44 246 VAL A N 1
ATOM 1898 C CA . VAL A 1 246 ? -24.984 22.875 -9.719 1 98.44 246 VAL A CA 1
ATOM 1899 C C . VAL A 1 246 ? -26.406 22.891 -10.281 1 98.44 246 VAL A C 1
ATOM 1901 O O . VAL A 1 246 ? -26.906 23.938 -10.68 1 98.44 246 VAL A O 1
ATOM 1904 N N . GLU A 1 247 ? -26.906 21.734 -10.336 1 98.31 247 GLU A N 1
ATOM 1905 C CA . GLU A 1 247 ? -28.25 21.594 -10.914 1 98.31 247 GLU A CA 1
ATOM 1906 C C . GLU A 1 247 ? -29.219 20.953 -9.914 1 98.31 247 GLU A C 1
ATOM 1908 O O . GLU A 1 247 ? -28.922 19.906 -9.352 1 98.31 247 GLU A O 1
ATOM 1913 N N . ASN A 1 248 ? -30.328 21.531 -9.703 1 98.5 248 ASN A N 1
ATOM 1914 C CA . ASN A 1 248 ? -31.391 21.016 -8.836 1 98.5 248 ASN A CA 1
ATOM 1915 C C . ASN A 1 248 ? -30.828 20.562 -7.484 1 98.5 248 ASN A C 1
ATOM 1917 O O . ASN A 1 248 ? -31.078 19.438 -7.051 1 98.5 248 ASN A O 1
ATOM 1921 N N . SER A 1 249 ? -30 21.359 -6.902 1 98.62 249 SER A N 1
ATOM 1922 C CA . SER A 1 249 ? -29.297 21 -5.672 1 98.62 249 SER A CA 1
ATOM 1923 C C . SER A 1 249 ? -29.266 22.172 -4.691 1 98.62 249 SER A C 1
ATOM 1925 O O . SER A 1 249 ? -29.516 23.328 -5.078 1 98.62 249 SER A O 1
ATOM 1927 N N . ARG A 1 250 ? -29.125 21.891 -3.502 1 98.19 250 ARG A N 1
ATOM 1928 C CA . ARG A 1 250 ? -29.031 22.891 -2.451 1 98.19 250 ARG A CA 1
ATOM 1929 C C . ARG A 1 250 ? -27.625 22.953 -1.867 1 98.19 250 ARG A C 1
ATOM 1931 O O . ARG A 1 250 ? -27.094 21.938 -1.41 1 98.19 250 ARG A O 1
ATOM 1938 N N . LEU A 1 251 ? -26.984 24.062 -1.874 1 97.75 251 LEU A N 1
ATOM 1939 C CA . LEU A 1 251 ? -25.703 24.312 -1.229 1 97.75 251 LEU A CA 1
ATOM 1940 C C . LEU A 1 251 ? -25.891 25.141 0.041 1 97.75 251 LEU A C 1
ATOM 1942 O O . LEU A 1 251 ? -26.375 26.281 -0.016 1 97.75 251 LEU A O 1
ATOM 1946 N N . GLU A 1 252 ? -25.531 24.562 1.116 1 97.81 252 GLU A N 1
ATOM 1947 C CA . GLU A 1 252 ? -25.703 25.234 2.4 1 97.81 252 GLU A CA 1
ATOM 1948 C C . GLU A 1 252 ? -24.359 25.5 3.078 1 97.81 252 GLU A C 1
ATOM 1950 O O . GLU A 1 252 ? -23.531 24.594 3.197 1 97.81 252 GLU A O 1
ATOM 1955 N N . GLY A 1 253 ? -24.188 26.75 3.514 1 96.81 253 GLY A N 1
ATOM 1956 C CA . GLY A 1 253 ? -22.953 27.078 4.203 1 96.81 253 GLY A CA 1
ATOM 1957 C C . GLY A 1 253 ? -21.781 27.328 3.26 1 96.81 253 GLY A C 1
ATOM 1958 O O . GLY A 1 253 ? -21.984 27.734 2.113 1 96.81 253 GLY A O 1
ATOM 1959 N N . ARG A 1 254 ? -20.547 27.203 3.793 1 98 254 ARG A N 1
ATOM 1960 C CA . ARG A 1 254 ? -19.312 27.469 3.041 1 98 254 ARG A CA 1
ATOM 1961 C C . ARG A 1 254 ? -18.875 26.25 2.246 1 98 254 ARG A C 1
ATOM 1963 O O . ARG A 1 254 ? -18.266 25.328 2.797 1 98 254 ARG A O 1
ATOM 1970 N N . VAL A 1 255 ? -19.203 26.281 0.95 1 98.12 255 VAL A N 1
ATOM 1971 C CA . VAL A 1 255 ? -18.953 25.141 0.073 1 98.12 255 VAL A CA 1
ATOM 1972 C C . VAL A 1 255 ? -18.141 25.594 -1.14 1 98.12 255 VAL A C 1
ATOM 1974 O O . VAL A 1 255 ? -18.5 26.578 -1.792 1 98.12 255 VAL A O 1
ATOM 1977 N N . LEU A 1 256 ? -17.125 24.906 -1.334 1 98.25 256 LEU A N 1
ATOM 1978 C CA . LEU A 1 256 ? -16.344 25.156 -2.543 1 98.25 256 LEU A CA 1
ATOM 1979 C C . LEU A 1 256 ? -16.594 24.062 -3.58 1 98.25 256 LEU A C 1
ATOM 1981 O O . LEU A 1 256 ? -16.375 22.875 -3.309 1 98.25 256 LEU A O 1
ATOM 1985 N N . ILE A 1 257 ? -17.078 24.406 -4.73 1 98.62 257 ILE A N 1
ATOM 1986 C CA . ILE A 1 257 ? -17.234 23.516 -5.871 1 98.62 257 ILE A CA 1
ATOM 1987 C C . ILE A 1 257 ? -16.234 23.891 -6.961 1 98.62 257 ILE A C 1
ATOM 1989 O O . ILE A 1 257 ? -16.359 24.938 -7.594 1 98.62 257 ILE A O 1
ATOM 1993 N N . GLU A 1 258 ? -15.273 23.047 -7.207 1 98.38 258 GLU A N 1
ATOM 1994 C CA . GLU A 1 258 ? -14.188 23.375 -8.125 1 98.38 258 GLU A CA 1
ATOM 1995 C C . GLU A 1 258 ? -14.617 23.203 -9.578 1 98.38 258 GLU A C 1
ATOM 1997 O O . GLU A 1 258 ? -15.711 22.703 -9.852 1 98.38 258 GLU A O 1
ATOM 2002 N N . GLU A 1 259 ? -13.703 23.641 -10.445 1 98.38 259 GLU A N 1
ATOM 2003 C CA . GLU A 1 259 ? -13.984 23.656 -11.875 1 98.38 259 GLU A CA 1
ATOM 2004 C C . GLU A 1 259 ? -14.258 22.234 -12.391 1 98.38 259 GLU A C 1
ATOM 2006 O O . GLU A 1 259 ? -13.578 21.297 -11.992 1 98.38 259 GLU A O 1
ATOM 2011 N N . GLY A 1 260 ? -15.273 22.109 -13.211 1 98.56 260 GLY A N 1
ATOM 2012 C CA . GLY A 1 260 ? -15.57 20.844 -13.852 1 98.56 260 GLY A CA 1
ATOM 2013 C C . GLY A 1 260 ? -16.422 19.922 -13 1 98.56 260 GLY A C 1
ATOM 2014 O O . GLY A 1 260 ? -16.953 18.922 -13.492 1 98.56 260 GLY A O 1
ATOM 2015 N N . ALA A 1 261 ? -16.531 20.188 -11.773 1 98.75 261 ALA A N 1
ATOM 2016 C CA . ALA A 1 261 ? -17.391 19.391 -10.898 1 98.75 261 ALA A CA 1
ATOM 2017 C C . ALA A 1 261 ? -18.859 19.609 -11.219 1 98.75 261 ALA A C 1
ATOM 2019 O O . ALA A 1 261 ? -19.25 20.688 -11.664 1 98.75 261 ALA A O 1
ATOM 2020 N N . VAL A 1 262 ? -19.641 18.609 -11 1 98.88 262 VAL A N 1
ATOM 2021 C CA . VAL A 1 262 ? -21.078 18.672 -11.25 1 98.88 262 VAL A CA 1
ATOM 2022 C C . VAL A 1 262 ? -21.828 18.156 -10.031 1 98.88 262 VAL A C 1
ATOM 2024 O O . VAL A 1 262 ? -21.578 17.031 -9.57 1 98.88 262 VAL A O 1
ATOM 2027 N N . VAL A 1 263 ? -22.719 18.922 -9.484 1 98.81 263 VAL A N 1
ATOM 2028 C CA . VAL A 1 263 ? -23.625 18.547 -8.398 1 98.81 263 VAL A CA 1
ATOM 2029 C C . VAL A 1 263 ? -25.062 18.562 -8.898 1 98.81 263 VAL A C 1
ATOM 2031 O O . VAL A 1 263 ? -25.578 19.609 -9.305 1 98.81 263 VAL A O 1
ATOM 2034 N N . ARG A 1 264 ? -25.656 17.375 -8.844 1 98.75 264 ARG A N 1
ATOM 2035 C CA . ARG A 1 264 ? -27.031 17.266 -9.359 1 98.75 264 ARG A CA 1
ATOM 2036 C C . ARG A 1 264 ? -27.938 16.578 -8.344 1 98.75 264 ARG A C 1
ATOM 2038 O O . ARG A 1 264 ? -27.531 15.602 -7.699 1 98.75 264 ARG A O 1
ATOM 2045 N N . ASN A 1 265 ? -29.094 17.094 -8.188 1 98.69 265 ASN A N 1
ATOM 2046 C CA . ASN A 1 265 ? -30.125 16.484 -7.336 1 98.69 265 ASN A CA 1
ATOM 2047 C C . ASN A 1 265 ? -29.562 16.125 -5.957 1 98.69 265 ASN A C 1
ATOM 2049 O O . ASN A 1 265 ? -29.781 15.023 -5.469 1 98.69 265 ASN A O 1
ATOM 2053 N N . SER A 1 266 ? -28.797 17.047 -5.383 1 98.88 266 SER A N 1
ATOM 2054 C CA . SER A 1 266 ? -28.047 16.719 -4.176 1 98.88 266 SER A CA 1
ATOM 2055 C C . SER A 1 266 ? -28.047 17.875 -3.184 1 98.88 266 SER A C 1
ATOM 2057 O O . SER A 1 266 ? -28.531 18.969 -3.498 1 98.88 266 SER A O 1
ATOM 2059 N N . VAL A 1 267 ? -27.688 17.578 -2.012 1 98.81 267 VAL A N 1
ATOM 2060 C CA . VAL A 1 267 ? -27.469 18.578 -0.971 1 98.81 267 VAL A CA 1
ATOM 2061 C C . VAL A 1 267 ? -26 18.562 -0.521 1 98.81 267 VAL A C 1
ATOM 2063 O O . VAL A 1 267 ? -25.453 17.484 -0.232 1 98.81 267 VAL A O 1
ATOM 2066 N N . VAL A 1 268 ? -25.375 19.688 -0.495 1 98.75 268 VAL A N 1
ATOM 2067 C CA . VAL A 1 268 ? -24.031 19.844 0.055 1 98.75 268 VAL A CA 1
ATOM 2068 C C . VAL A 1 268 ? -24.047 20.859 1.193 1 98.75 268 VAL A C 1
ATOM 2070 O O . VAL A 1 268 ? -24.422 22.016 0.998 1 98.75 268 VAL A O 1
ATOM 2073 N N . ARG A 1 269 ? -23.625 20.375 2.34 1 98.38 269 ARG A N 1
ATOM 2074 C CA . ARG A 1 269 ? -23.562 21.25 3.514 1 98.38 269 ARG A CA 1
ATOM 2075 C C . ARG A 1 269 ? -22.109 21.516 3.92 1 98.38 269 ARG A C 1
ATOM 2077 O O . ARG A 1 269 ? -21.344 20.594 4.184 1 98.38 269 ARG A O 1
ATOM 2084 N N . GLY A 1 270 ? -21.828 22.766 4.145 1 97.56 270 GLY A N 1
ATOM 2085 C CA . GLY A 1 270 ? -20.453 23.156 4.434 1 97.56 270 GLY A CA 1
ATOM 2086 C C . GLY A 1 270 ? -20.156 23.266 5.918 1 97.56 270 GLY A C 1
ATOM 2087 O O . GLY A 1 270 ? -21.078 23.188 6.742 1 97.56 270 GLY A O 1
ATOM 2088 N N . PRO A 1 271 ? -18.859 23.453 6.195 1 98.38 271 PRO A N 1
ATOM 2089 C CA . PRO A 1 271 ? -17.766 23.609 5.246 1 98.38 271 PRO A CA 1
ATOM 2090 C C . PRO A 1 271 ? -17.422 22.328 4.512 1 98.38 271 PRO A C 1
ATOM 2092 O O . PRO A 1 271 ? -17.375 21.25 5.129 1 98.38 271 PRO A O 1
ATOM 2095 N N . ALA A 1 272 ? -17.266 22.359 3.219 1 98.69 272 ALA A N 1
ATOM 2096 C CA . ALA A 1 272 ? -16.969 21.188 2.387 1 98.69 272 ALA A CA 1
ATOM 2097 C C . ALA A 1 272 ? -16.328 21.609 1.064 1 98.69 272 ALA A C 1
ATOM 2099 O O . ALA A 1 272 ? -16.453 22.766 0.648 1 98.69 272 ALA A O 1
ATOM 2100 N N . VAL A 1 273 ? -15.641 20.719 0.488 1 98.81 273 VAL A N 1
ATOM 2101 C CA . VAL A 1 273 ? -15.016 20.984 -0.804 1 98.81 273 VAL A CA 1
ATOM 2102 C C . VAL A 1 273 ? -15.25 19.812 -1.748 1 98.81 273 VAL A C 1
ATOM 2104 O O . VAL A 1 273 ? -15.164 18.656 -1.339 1 98.81 273 VAL A O 1
ATOM 2107 N N . ILE A 1 274 ? -15.648 20.125 -2.996 1 98.88 274 ILE A N 1
ATOM 2108 C CA . ILE A 1 274 ? -15.773 19.172 -4.082 1 98.88 274 ILE A CA 1
ATOM 2109 C C . ILE A 1 274 ? -14.711 19.438 -5.145 1 98.88 274 ILE A C 1
ATOM 2111 O O . ILE A 1 274 ? -14.719 20.5 -5.781 1 98.88 274 ILE A O 1
ATOM 2115 N N . GLY A 1 275 ? -13.844 18.5 -5.355 1 98.81 275 GLY A N 1
ATOM 2116 C CA . GLY A 1 275 ? -12.688 18.672 -6.219 1 98.81 275 GLY A CA 1
ATOM 2117 C C . GLY A 1 275 ? -13.039 18.734 -7.691 1 98.81 275 GLY A C 1
ATOM 2118 O O . GLY A 1 275 ? -14.18 18.453 -8.07 1 98.81 275 GLY A O 1
ATOM 2119 N N . ARG A 1 276 ? -12.055 19.031 -8.477 1 98.75 276 ARG A N 1
ATOM 2120 C CA . ARG A 1 276 ? -12.219 19.219 -9.914 1 98.75 276 ARG A CA 1
ATOM 2121 C C . ARG A 1 276 ? -12.727 17.938 -10.57 1 98.75 276 ARG A C 1
ATOM 2123 O O . ARG A 1 276 ? -12.289 16.844 -10.234 1 98.75 276 ARG A O 1
ATOM 2130 N N . GLY A 1 277 ? -13.688 18.094 -11.438 1 98.75 277 GLY A N 1
ATOM 2131 C CA . GLY A 1 277 ? -14.141 17 -12.281 1 98.75 277 GLY A CA 1
ATOM 2132 C C . GLY A 1 277 ? -14.992 15.984 -11.547 1 98.75 277 GLY A C 1
ATOM 2133 O O . GLY A 1 277 ? -15.43 14.984 -12.133 1 98.75 277 GLY A O 1
ATOM 2134 N N . SER A 1 278 ? -15.266 16.188 -10.305 1 98.88 278 SER A N 1
ATOM 2135 C CA . SER A 1 278 ? -16.031 15.227 -9.516 1 98.88 278 SER A CA 1
ATOM 2136 C C . SER A 1 278 ? -17.531 15.383 -9.773 1 98.88 278 SER A C 1
ATOM 2138 O O . SER A 1 278 ? -18 16.469 -10.125 1 98.88 278 SER A O 1
ATOM 2140 N N . THR A 1 279 ? -18.219 14.305 -9.625 1 98.94 279 THR A N 1
ATOM 2141 C CA . THR A 1 279 ? -19.672 14.297 -9.828 1 98.94 279 THR A CA 1
ATOM 2142 C C . THR A 1 279 ? -20.391 13.828 -8.57 1 98.94 279 THR A C 1
ATOM 2144 O O . THR A 1 279 ? -20.094 12.75 -8.047 1 98.94 279 THR A O 1
ATOM 2147 N N . ILE A 1 280 ? -21.297 14.641 -8.062 1 98.88 280 ILE A N 1
ATOM 2148 C CA . ILE A 1 280 ? -22.203 14.312 -6.973 1 98.88 280 ILE A CA 1
ATOM 2149 C C . ILE A 1 280 ? -23.625 14.211 -7.504 1 98.88 280 ILE A C 1
ATOM 2151 O O . ILE A 1 280 ? -24.188 15.195 -7.98 1 98.88 280 ILE A O 1
ATOM 2155 N N . ASP A 1 281 ? -24.172 13.016 -7.418 1 98.88 281 ASP A N 1
ATOM 2156 C CA . ASP A 1 281 ? -25.484 12.789 -8.008 1 98.88 281 ASP A CA 1
ATOM 2157 C C . ASP A 1 281 ? -26.406 12.086 -7.02 1 98.88 281 ASP A C 1
ATOM 2159 O O . ASP A 1 281 ? -26.109 11 -6.531 1 98.88 281 ASP A O 1
ATOM 2163 N N . ASP A 1 282 ? -27.562 12.703 -6.734 1 98.75 282 ASP A N 1
ATOM 2164 C CA . ASP A 1 282 ? -28.562 12.125 -5.84 1 98.75 282 ASP A CA 1
ATOM 2165 C C . ASP A 1 282 ? -27.953 11.75 -4.496 1 98.75 282 ASP A C 1
ATOM 2167 O O . ASP A 1 282 ? -28.109 10.625 -4.027 1 98.75 282 ASP A O 1
ATOM 2171 N N . SER A 1 283 ? -27.203 12.742 -3.934 1 98.81 283 SER A N 1
ATOM 2172 C CA . SER A 1 283 ? -26.391 12.406 -2.768 1 98.81 283 SER A CA 1
ATOM 2173 C C . SER A 1 283 ? -26.359 13.555 -1.765 1 98.81 283 SER A C 1
ATOM 2175 O O . SER A 1 283 ? -26.859 14.641 -2.045 1 98.81 283 SER A O 1
ATOM 2177 N N . LEU A 1 284 ? -25.906 13.234 -0.607 1 98.81 284 LEU A N 1
ATOM 2178 C CA . LEU A 1 284 ? -25.703 14.211 0.456 1 98.81 284 LEU A CA 1
ATOM 2179 C C . LEU A 1 284 ? -24.25 14.258 0.892 1 98.81 284 LEU A C 1
ATOM 2181 O O . LEU A 1 284 ? -23.672 13.234 1.267 1 98.81 284 LEU A O 1
ATOM 2185 N N . ILE A 1 285 ? -23.656 15.43 0.783 1 98.88 285 ILE A N 1
ATOM 2186 C CA . ILE A 1 285 ? -22.328 15.672 1.331 1 98.88 285 ILE A CA 1
ATOM 2187 C C . ILE A 1 285 ? -22.438 16.547 2.572 1 98.88 285 ILE A C 1
ATOM 2189 O O . ILE A 1 285 ? -22.891 17.688 2.494 1 98.88 285 ILE A O 1
ATOM 2193 N N . GLY A 1 286 ? -21.969 16 3.725 1 98.56 286 GLY A N 1
ATOM 2194 C CA . GLY A 1 286 ? -22.094 16.719 4.977 1 98.56 286 GLY A CA 1
ATOM 2195 C C . GLY A 1 286 ? -20.859 17.547 5.312 1 98.56 286 GLY A C 1
ATOM 2196 O O . GLY A 1 286 ? -19.891 17.547 4.566 1 98.56 286 GLY A O 1
ATOM 2197 N N . PRO A 1 287 ? -20.938 18.25 6.434 1 98.25 287 PRO A N 1
ATOM 2198 C CA . PRO A 1 287 ? -19.859 19.156 6.809 1 98.25 287 PRO A CA 1
ATOM 2199 C C . PRO A 1 287 ? -18.531 18.438 7.074 1 98.25 287 PRO A C 1
ATOM 2201 O O . PRO A 1 287 ? -18.531 17.266 7.453 1 98.25 287 PRO A O 1
ATOM 2204 N N . TYR A 1 288 ? -17.453 19.219 6.832 1 98.62 288 TYR A N 1
ATOM 2205 C CA . TYR A 1 288 ? -16.094 18.781 7.125 1 98.62 288 TYR A CA 1
ATOM 2206 C C . TYR A 1 288 ? -15.703 17.594 6.254 1 98.62 288 TYR A C 1
ATOM 2208 O O . TYR A 1 288 ? -14.953 16.719 6.691 1 98.62 288 TYR A O 1
ATOM 2216 N N . THR A 1 289 ? -16.281 17.594 5.016 1 98.81 289 THR A N 1
ATOM 2217 C CA . THR A 1 289 ? -15.984 16.547 4.047 1 98.81 289 THR A CA 1
ATOM 2218 C C . THR A 1 289 ? -15.172 17.109 2.879 1 98.81 289 THR A C 1
ATOM 2220 O O . THR A 1 289 ? -15.469 18.203 2.379 1 98.81 289 THR A O 1
ATOM 2223 N N . SER A 1 290 ? -14.156 16.422 2.576 1 98.88 290 SER A N 1
ATOM 2224 C CA . SER A 1 290 ? -13.375 16.75 1.389 1 98.88 290 SER A CA 1
ATOM 2225 C C . SER A 1 290 ? -13.484 15.648 0.335 1 98.88 290 SER A C 1
ATOM 2227 O O . SER A 1 290 ? -13.102 14.5 0.579 1 98.88 290 SER A O 1
ATOM 2229 N N . ILE A 1 291 ? -14.031 16.031 -0.817 1 98.94 291 ILE A N 1
ATOM 2230 C CA . ILE A 1 291 ? -14.086 15.148 -1.977 1 98.94 291 ILE A CA 1
ATOM 2231 C C . ILE A 1 291 ? -12.992 15.539 -2.971 1 98.94 291 ILE A C 1
ATOM 2233 O O . ILE A 1 291 ? -12.977 16.656 -3.48 1 98.94 291 ILE A O 1
ATOM 2237 N N . GLY A 1 292 ? -12.078 14.656 -3.236 1 98.81 292 GLY A N 1
ATOM 2238 C CA . GLY A 1 292 ? -10.969 14.922 -4.141 1 98.81 292 GLY A CA 1
ATOM 2239 C C . GLY A 1 292 ? -11.398 15.055 -5.59 1 98.81 292 GLY A C 1
ATOM 2240 O O . GLY A 1 292 ? -12.594 15.133 -5.883 1 98.81 292 GLY A O 1
ATOM 2241 N N . ASP A 1 293 ? -10.414 15.148 -6.492 1 98.88 293 ASP A N 1
ATOM 2242 C CA . ASP A 1 293 ? -10.672 15.32 -7.922 1 98.88 293 ASP A CA 1
ATOM 2243 C C . ASP A 1 293 ? -11.188 14.023 -8.547 1 98.88 293 ASP A C 1
ATOM 2245 O O . ASP A 1 293 ? -10.828 12.93 -8.102 1 98.88 293 ASP A O 1
ATOM 2249 N N . ASP A 1 294 ? -12.078 14.102 -9.453 1 98.88 294 ASP A N 1
ATOM 2250 C CA . ASP A 1 294 ? -12.523 13.039 -10.352 1 98.88 294 ASP A CA 1
ATOM 2251 C C . ASP A 1 294 ? -13.195 11.906 -9.578 1 98.88 294 ASP A C 1
ATOM 2253 O O . ASP A 1 294 ? -13.008 10.734 -9.891 1 98.88 294 ASP A O 1
ATOM 2257 N N . CYS A 1 295 ? -13.852 12.273 -8.523 1 98.94 295 CYS A N 1
ATOM 2258 C CA . CYS A 1 295 ? -14.648 11.305 -7.77 1 98.94 295 CYS A CA 1
ATOM 2259 C C . CYS A 1 295 ? -16.078 11.242 -8.305 1 98.94 295 CYS A C 1
ATOM 2261 O O . CYS A 1 295 ? -16.547 12.18 -8.953 1 98.94 295 CYS A O 1
ATOM 2263 N N . VAL A 1 296 ? -16.703 10.125 -8.086 1 98.94 296 VAL A N 1
ATOM 2264 C CA . VAL A 1 296 ? -18.109 9.945 -8.422 1 98.94 296 VAL A CA 1
ATOM 2265 C C . VAL A 1 296 ? -18.859 9.438 -7.199 1 98.94 296 VAL A C 1
ATOM 2267 O O . VAL A 1 296 ? -18.609 8.328 -6.727 1 98.94 296 VAL A O 1
ATOM 2270 N N . ILE A 1 297 ? -19.781 10.219 -6.656 1 98.88 297 ILE A N 1
ATOM 2271 C CA . ILE A 1 297 ? -20.641 9.844 -5.547 1 98.88 297 ILE A CA 1
ATOM 2272 C C . ILE A 1 297 ? -22.094 9.812 -6.012 1 98.88 297 ILE A C 1
ATOM 2274 O O . ILE A 1 297 ? -22.641 10.836 -6.422 1 98.88 297 ILE A O 1
ATOM 2278 N N . ARG A 1 298 ? -22.688 8.648 -6.02 1 98.69 298 ARG A N 1
ATOM 2279 C CA . ARG A 1 298 ? -24.047 8.492 -6.508 1 98.69 298 ARG A CA 1
ATOM 2280 C C . ARG A 1 298 ? -24.938 7.816 -5.461 1 98.69 298 ARG A C 1
ATOM 2282 O O . ARG A 1 298 ? -24.531 6.816 -4.859 1 98.69 298 ARG A O 1
ATOM 2289 N N . ARG A 1 299 ? -26.047 8.32 -5.234 1 98.5 299 ARG A N 1
ATOM 2290 C CA . ARG A 1 299 ? -27.062 7.742 -4.352 1 98.5 299 ARG A CA 1
ATOM 2291 C C . ARG A 1 299 ? -26.453 7.355 -3.008 1 98.5 299 ARG A C 1
ATOM 2293 O O . ARG A 1 299 ? -26.625 6.223 -2.549 1 98.5 299 ARG A O 1
ATOM 2300 N N . SER A 1 300 ? -25.719 8.32 -2.451 1 98.38 300 SER A N 1
ATOM 2301 C CA . SER A 1 300 ? -24.984 8.031 -1.228 1 98.38 300 SER A CA 1
ATOM 2302 C C . SER A 1 300 ? -24.891 9.273 -0.341 1 98.38 300 SER A C 1
ATOM 2304 O O . SER A 1 300 ? -25.203 10.375 -0.774 1 98.38 300 SER A O 1
ATOM 2306 N N . ALA A 1 301 ? -24.531 9.07 0.89 1 98.5 301 ALA A N 1
ATOM 2307 C CA . ALA A 1 301 ? -24.25 10.156 1.82 1 98.5 301 ALA A CA 1
ATOM 2308 C C . ALA A 1 301 ? -22.844 10.016 2.414 1 98.5 301 ALA A C 1
ATOM 2310 O O . ALA A 1 301 ? -22.438 8.914 2.773 1 98.5 301 ALA A O 1
ATOM 2311 N N . VAL A 1 302 ? -22.109 11.094 2.439 1 98.75 302 VAL A N 1
ATOM 2312 C CA . VAL A 1 302 ? -20.75 11.109 2.988 1 98.75 302 VAL A CA 1
ATOM 2313 C C . VAL A 1 302 ? -20.594 12.297 3.938 1 98.75 302 VAL A C 1
ATOM 2315 O O . VAL A 1 302 ? -20.922 13.438 3.58 1 98.75 302 VAL A O 1
ATOM 2318 N N . GLU A 1 303 ? -20.094 12.023 5.109 1 98.12 303 GLU A N 1
ATOM 2319 C CA . GLU A 1 303 ? -19.922 13.086 6.094 1 98.12 303 GLU A CA 1
ATOM 2320 C C . GLU A 1 303 ? -18.594 12.938 6.832 1 98.12 303 GLU A C 1
ATOM 2322 O O . GLU A 1 303 ? -18.125 11.82 7.047 1 98.12 303 GLU A O 1
ATOM 2327 N N . TYR A 1 304 ? -18 14.07 7.211 1 98.5 304 TYR A N 1
ATOM 2328 C CA . TYR A 1 304 ? -16.797 14.102 8.039 1 98.5 304 TYR A CA 1
ATOM 2329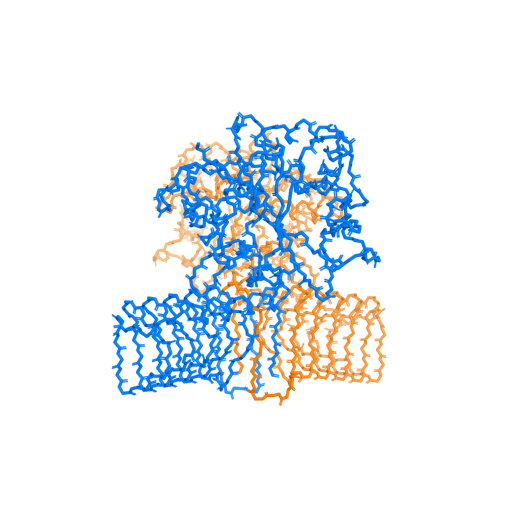 C C . TYR A 1 304 ? -15.773 13.086 7.539 1 98.5 304 TYR A C 1
ATOM 2331 O O . TYR A 1 304 ? -15.32 12.234 8.297 1 98.5 304 TYR A O 1
ATOM 2339 N N . SER A 1 305 ? -15.438 13.203 6.289 1 98.88 305 SER A N 1
ATOM 2340 C CA . SER A 1 305 ? -14.602 12.203 5.637 1 98.88 305 SER A CA 1
ATOM 2341 C C . SER A 1 305 ? -13.672 12.844 4.609 1 98.88 305 SER A C 1
ATOM 2343 O O . SER A 1 305 ? -13.898 13.977 4.184 1 98.88 305 SER A O 1
ATOM 2345 N N . VAL A 1 306 ? -12.641 12.172 4.344 1 98.88 306 VAL A N 1
ATOM 2346 C CA . VAL A 1 306 ? -11.695 12.555 3.299 1 98.88 306 VAL A CA 1
ATOM 2347 C C . VAL A 1 306 ? -11.664 11.484 2.211 1 98.88 306 VAL A C 1
ATOM 2349 O O . VAL A 1 306 ? -11.234 10.352 2.457 1 98.88 306 VAL A O 1
ATOM 2352 N N . LEU A 1 307 ? -12.172 11.805 1.033 1 98.88 307 LEU A N 1
ATOM 2353 C CA . LEU A 1 307 ? -12.07 10.953 -0.149 1 98.88 307 LEU A CA 1
ATOM 2354 C C . LEU A 1 307 ? -11 11.484 -1.104 1 98.88 307 LEU A C 1
ATOM 2356 O O . LEU A 1 307 ? -11.109 12.609 -1.603 1 98.88 307 LEU A O 1
ATOM 2360 N N . MET A 1 308 ? -10.055 10.711 -1.388 1 98.62 308 MET A N 1
ATOM 2361 C CA . MET A 1 308 ? -8.977 11.141 -2.268 1 98.62 308 MET A CA 1
ATOM 2362 C C . MET A 1 308 ? -9.375 11.016 -3.732 1 98.62 308 MET A C 1
ATOM 2364 O O . MET A 1 308 ? -10.539 10.742 -4.035 1 98.62 308 MET A O 1
ATOM 2368 N N . GLU A 1 309 ? -8.5 11.305 -4.566 1 98.5 309 GLU A N 1
ATOM 2369 C CA . GLU A 1 309 ? -8.758 11.445 -5.996 1 98.5 309 GLU A CA 1
ATOM 2370 C C . GLU A 1 309 ? -9.328 10.164 -6.586 1 98.5 309 GLU A C 1
ATOM 2372 O O . GLU A 1 309 ? -8.867 9.062 -6.262 1 98.5 309 GLU A O 1
ATOM 2377 N N . GLY A 1 310 ? -10.328 10.258 -7.379 1 98.75 310 GLY A N 1
ATOM 2378 C CA . GLY A 1 310 ? -10.773 9.188 -8.258 1 98.75 310 GLY A CA 1
ATOM 2379 C C . GLY A 1 310 ? -11.625 8.148 -7.551 1 98.75 310 GLY A C 1
ATOM 2380 O O . GLY A 1 310 ? -11.812 7.039 -8.055 1 98.75 310 GLY A O 1
ATOM 2381 N N . CYS A 1 311 ? -12.133 8.398 -6.426 1 98.69 311 CYS A N 1
ATOM 2382 C CA . CYS A 1 311 ? -12.961 7.461 -5.68 1 98.69 311 CYS A CA 1
ATOM 2383 C C . CYS A 1 311 ? -14.359 7.367 -6.285 1 98.69 311 CYS A C 1
ATOM 2385 O O . CYS A 1 311 ? -14.844 8.328 -6.887 1 98.69 311 CYS A O 1
ATOM 2387 N N . ALA A 1 312 ? -14.938 6.23 -6.125 1 98.88 312 ALA A N 1
ATOM 2388 C CA . ALA A 1 312 ? -16.344 6.02 -6.492 1 98.88 312 ALA A CA 1
ATOM 2389 C C . ALA A 1 312 ? -17.125 5.445 -5.32 1 98.88 312 ALA A C 1
ATOM 2391 O O . ALA A 1 312 ? -16.719 4.457 -4.711 1 98.88 312 ALA A O 1
ATOM 2392 N N . VAL A 1 313 ? -18.219 6.051 -4.941 1 98.75 313 VAL A N 1
ATOM 2393 C CA . VAL A 1 313 ? -19.156 5.594 -3.926 1 98.75 313 VAL A CA 1
ATOM 2394 C C . VAL A 1 313 ? -20.562 5.484 -4.531 1 98.75 313 VAL A C 1
ATOM 2396 O O . VAL A 1 313 ? -21.094 6.461 -5.062 1 98.75 313 VAL A O 1
ATOM 2399 N N . GLU A 1 314 ? -21.141 4.328 -4.426 1 98.44 314 GLU A N 1
ATOM 2400 C CA . GLU A 1 314 ? -22.438 4.133 -5.082 1 98.44 314 GLU A CA 1
ATOM 2401 C C . GLU A 1 314 ? -23.406 3.367 -4.18 1 98.44 314 GLU A C 1
ATOM 2403 O O . GLU A 1 314 ? -23.141 2.221 -3.814 1 98.44 314 GLU A O 1
ATOM 2408 N N . GLY A 1 315 ? -24.469 3.992 -3.871 1 96.94 315 GLY A N 1
ATOM 2409 C CA . GLY A 1 315 ? -25.594 3.328 -3.23 1 96.94 315 GLY A CA 1
ATOM 2410 C C . GLY A 1 315 ? -25.391 3.121 -1.74 1 96.94 315 GLY A C 1
ATOM 2411 O O . GLY A 1 315 ? -26.078 2.303 -1.125 1 96.94 315 GLY A O 1
ATOM 2412 N N . VAL A 1 316 ? -24.469 3.789 -1.096 1 95.62 316 VAL A N 1
ATOM 2413 C CA . VAL A 1 316 ? -24.172 3.588 0.318 1 95.62 316 VAL A CA 1
ATOM 2414 C C . VAL A 1 316 ? -24.953 4.59 1.161 1 95.62 316 VAL A C 1
ATOM 2416 O O . VAL A 1 316 ? -24.891 5.797 0.928 1 95.62 316 VAL A O 1
ATOM 2419 N N . GLU A 1 317 ? -25.672 4.109 2.086 1 93.94 317 GLU A N 1
ATOM 2420 C CA . GLU A 1 317 ? -26.609 4.941 2.846 1 93.94 317 GLU A CA 1
ATOM 2421 C C . GLU A 1 317 ? -25.875 6.09 3.541 1 93.94 317 GLU A C 1
ATOM 2423 O O . GLU A 1 317 ? -26.297 7.242 3.461 1 93.94 317 GLU A O 1
ATOM 2428 N N . ARG A 1 318 ? -24.766 5.734 4.27 1 96.56 318 ARG A N 1
ATOM 2429 C CA . ARG A 1 318 ? -24.031 6.793 4.969 1 96.56 318 ARG A CA 1
ATOM 2430 C C . ARG A 1 318 ? -22.609 6.367 5.27 1 96.56 318 ARG A C 1
ATOM 2432 O O . ARG A 1 318 ? -22.375 5.344 5.914 1 96.56 318 ARG A O 1
ATOM 2439 N N . ILE A 1 319 ? -21.656 7.09 4.789 1 98 319 ILE A N 1
ATOM 2440 C CA . ILE A 1 319 ? -20.234 6.957 5.137 1 98 319 ILE A CA 1
ATOM 2441 C C . ILE A 1 319 ? -19.828 8.094 6.074 1 98 319 ILE A C 1
ATOM 2443 O O . ILE A 1 319 ? -20.109 9.258 5.805 1 98 319 ILE A O 1
ATOM 2447 N N . GLU A 1 320 ? -19.203 7.801 7.164 1 97.81 320 GLU A N 1
ATOM 2448 C CA . GLU A 1 320 ? -18.734 8.828 8.094 1 97.81 320 GLU A CA 1
ATOM 2449 C C . GLU A 1 320 ? -17.344 8.492 8.633 1 97.81 320 GLU A C 1
ATOM 2451 O O . GLU A 1 320 ? -16.891 7.359 8.516 1 97.81 320 GLU A O 1
ATOM 2456 N N . GLU A 1 321 ? -16.625 9.508 9.117 1 97.94 321 GLU A N 1
ATOM 2457 C CA . GLU A 1 321 ? -15.344 9.352 9.789 1 97.94 321 GLU A CA 1
ATOM 2458 C C . GLU A 1 321 ? -14.43 8.406 9.008 1 97.94 321 GLU A C 1
ATOM 2460 O O . GLU A 1 321 ? -13.891 7.449 9.57 1 97.94 321 GLU A O 1
ATOM 2465 N N . SER A 1 322 ? -14.242 8.727 7.762 1 98.75 322 SER A N 1
ATOM 2466 C CA . SER A 1 322 ? -13.562 7.766 6.895 1 98.75 322 SER A CA 1
ATOM 2467 C C . SER A 1 322 ? -12.461 8.438 6.09 1 98.75 322 SER A C 1
ATOM 2469 O O . SER A 1 322 ? -12.547 9.625 5.766 1 98.75 322 SER A O 1
ATOM 2471 N N . ILE A 1 323 ? -11.414 7.73 5.891 1 98.81 323 ILE A N 1
ATOM 2472 C CA . ILE A 1 323 ? -10.391 8.055 4.902 1 98.81 323 ILE A CA 1
ATOM 2473 C C . ILE A 1 323 ? -10.391 7 3.795 1 98.81 323 ILE A C 1
ATOM 2475 O O . ILE A 1 323 ? -10.195 5.812 4.059 1 98.81 323 ILE A O 1
ATOM 2479 N N . ILE A 1 324 ? -10.633 7.461 2.57 1 98.75 324 ILE A N 1
ATOM 2480 C CA . ILE A 1 324 ? -10.719 6.562 1.426 1 98.75 324 ILE A CA 1
ATOM 2481 C C . ILE A 1 324 ? -9.633 6.914 0.41 1 98.75 324 ILE A C 1
ATOM 2483 O O . ILE A 1 324 ? -9.641 8.016 -0.153 1 98.75 324 ILE A O 1
ATOM 2487 N N . GLY A 1 325 ? -8.695 5.98 0.185 1 98.5 325 GLY A N 1
ATOM 2488 C CA . GLY A 1 325 ? -7.555 6.215 -0.683 1 98.5 325 GLY A CA 1
ATOM 2489 C C . GLY A 1 325 ? -7.941 6.406 -2.139 1 98.5 325 GLY A C 1
ATOM 2490 O O . GLY A 1 325 ? -9.094 6.188 -2.514 1 98.5 325 GLY A O 1
ATOM 2491 N N . ARG A 1 326 ? -6.992 6.746 -2.957 1 98.56 326 ARG A N 1
ATOM 2492 C CA . ARG A 1 326 ? -7.219 7.07 -4.363 1 98.56 326 ARG A CA 1
ATOM 2493 C C . ARG A 1 326 ? -7.797 5.875 -5.113 1 98.56 326 ARG A C 1
ATOM 2495 O O . ARG A 1 326 ? -7.395 4.734 -4.875 1 98.56 326 ARG A O 1
ATOM 2502 N N . HIS A 1 327 ? -8.797 6.109 -5.992 1 98.56 327 HIS A N 1
ATOM 2503 C CA . HIS A 1 327 ? -9.367 5.164 -6.945 1 98.56 327 HIS A CA 1
ATOM 2504 C C . HIS A 1 327 ? -10.039 3.996 -6.23 1 98.56 327 HIS A C 1
ATOM 2506 O O . HIS A 1 327 ? -10.203 2.92 -6.812 1 98.56 327 HIS A O 1
ATOM 2512 N N . ALA A 1 328 ? -10.312 4.156 -4.992 1 98.62 328 ALA A N 1
ATOM 2513 C CA . ALA A 1 328 ? -11.078 3.137 -4.273 1 98.62 328 ALA A CA 1
ATOM 2514 C C . ALA A 1 328 ? -12.539 3.141 -4.707 1 98.62 328 ALA A C 1
ATOM 2516 O O . ALA A 1 328 ? -13.062 4.168 -5.145 1 98.62 328 ALA A O 1
ATOM 2517 N N . ARG A 1 329 ? -13.195 2.021 -4.586 1 98.69 329 ARG A N 1
ATOM 2518 C CA . ARG A 1 329 ? -14.594 1.856 -4.938 1 98.69 329 ARG A CA 1
ATOM 2519 C C . ARG A 1 329 ? -15.391 1.268 -3.775 1 98.69 329 ARG A C 1
ATOM 2521 O O . ARG A 1 329 ? -15.07 0.183 -3.285 1 98.69 329 ARG A O 1
ATOM 2528 N N . ILE A 1 330 ? -16.375 1.965 -3.297 1 98.31 330 ILE A N 1
ATOM 2529 C CA . ILE A 1 330 ? -17.297 1.529 -2.256 1 98.31 330 ILE A CA 1
ATOM 2530 C C . ILE A 1 330 ? -18.703 1.408 -2.832 1 98.31 330 ILE A C 1
ATOM 2532 O O . ILE A 1 330 ? -19.344 2.414 -3.164 1 98.31 330 ILE A O 1
ATOM 2536 N N . ILE A 1 331 ? -19.203 0.186 -2.908 1 97.31 331 ILE A N 1
ATOM 2537 C CA . ILE A 1 331 ? -20.453 -0.037 -3.623 1 97.31 331 ILE A CA 1
ATOM 2538 C C . ILE A 1 331 ? -21.422 -0.845 -2.75 1 97.31 331 ILE A C 1
ATOM 2540 O O . ILE A 1 331 ? -21.031 -1.851 -2.154 1 97.31 331 ILE A O 1
ATOM 2544 N N . ALA A 1 332 ? -22.641 -0.375 -2.65 1 92.88 332 ALA A N 1
ATOM 2545 C CA . ALA A 1 332 ? -23.688 -1.196 -2.053 1 92.88 332 ALA A CA 1
ATOM 2546 C C . ALA A 1 332 ? -24.297 -2.15 -3.082 1 92.88 332 ALA A C 1
ATOM 2548 O O . ALA A 1 332 ? -24.844 -1.713 -4.098 1 92.88 332 ALA A O 1
ATOM 2549 N N . SER A 1 333 ? -24.078 -3.43 -2.914 1 84.94 333 SER A N 1
ATOM 2550 C CA . SER A 1 333 ? -24.547 -4.434 -3.865 1 84.94 333 SER A CA 1
ATOM 2551 C C . SER A 1 333 ? -25.953 -4.891 -3.531 1 84.94 333 SER A C 1
ATOM 2553 O O . SER A 1 333 ? -26.641 -5.473 -4.375 1 84.94 333 SER A O 1
ATOM 2555 N N . GLY A 1 334 ? -26.469 -4.562 -2.359 1 79.81 334 GLY A N 1
ATOM 2556 C CA . GLY A 1 334 ? -27.797 -5.027 -1.942 1 79.81 334 GLY A CA 1
ATOM 2557 C C . GLY A 1 334 ? -27.797 -6.484 -1.52 1 79.81 334 GLY A C 1
ATOM 2558 O O . GLY A 1 334 ? -28.859 -7.02 -1.16 1 79.81 334 GLY A O 1
ATOM 2559 N N . GLN A 1 335 ? -26.672 -7.137 -1.618 1 78.75 335 GLN A N 1
ATOM 2560 C CA . GLN A 1 335 ? -26.562 -8.539 -1.208 1 78.75 335 GLN A CA 1
ATOM 2561 C C . GLN A 1 335 ? -26.266 -8.648 0.282 1 78.75 335 GLN A C 1
ATOM 2563 O O . GLN A 1 335 ? -25.797 -7.688 0.903 1 78.75 335 GLN A O 1
ATOM 2568 N N . ARG A 1 336 ? -26.641 -9.875 0.778 1 81.56 336 ARG A N 1
ATOM 2569 C CA . ARG A 1 336 ? -26.344 -10.125 2.186 1 81.56 336 ARG A CA 1
ATOM 2570 C C . ARG A 1 336 ? -24.844 -10.375 2.395 1 81.56 336 ARG A C 1
ATOM 2572 O O . ARG A 1 336 ? -24.328 -10.18 3.494 1 81.56 336 ARG A O 1
ATOM 2579 N N . SER A 1 337 ? -24.172 -10.711 1.323 1 91.31 337 SER A N 1
ATOM 2580 C CA . SER A 1 337 ? -22.734 -10.984 1.42 1 91.31 337 SER A CA 1
ATOM 2581 C C . SER A 1 337 ? -21.922 -9.766 1 1 91.31 337 SER A C 1
ATOM 2583 O O . SER A 1 337 ? -22.375 -8.945 0.211 1 91.31 337 SER A O 1
ATOM 2585 N N . ILE A 1 338 ? -20.781 -9.688 1.657 1 94.81 338 ILE A N 1
ATOM 2586 C CA . ILE A 1 338 ? -19.922 -8.586 1.254 1 94.81 338 ILE A CA 1
ATOM 2587 C C . ILE A 1 338 ? -18.688 -9.133 0.545 1 94.81 338 ILE A C 1
ATOM 2589 O O . ILE A 1 338 ? -18.266 -10.266 0.809 1 94.81 338 ILE A O 1
ATOM 2593 N N . LYS A 1 339 ? -18.141 -8.43 -0.426 1 97.44 339 LYS A N 1
ATOM 2594 C CA . LYS A 1 339 ? -16.922 -8.734 -1.168 1 97.44 339 LYS A CA 1
ATOM 2595 C C . LYS A 1 339 ? -15.859 -7.66 -0.956 1 97.44 339 LYS A C 1
ATOM 2597 O O . LYS A 1 339 ? -16.141 -6.469 -1.104 1 97.44 339 LYS A O 1
ATOM 2602 N N . LEU A 1 340 ? -14.703 -8.148 -0.607 1 98.19 340 LEU A N 1
ATOM 2603 C CA . LEU A 1 340 ? -13.672 -7.188 -0.238 1 98.19 340 LEU A CA 1
ATOM 2604 C C . LEU A 1 340 ? -12.375 -7.473 -0.989 1 98.19 340 LEU A C 1
ATOM 2606 O O . LEU A 1 340 ? -12.008 -8.633 -1.189 1 98.19 340 LEU A O 1
ATOM 2610 N N . HIS A 1 341 ? -11.727 -6.496 -1.483 1 98.62 341 HIS A N 1
ATOM 2611 C CA . HIS A 1 341 ? -10.312 -6.449 -1.838 1 98.62 341 HIS A CA 1
ATOM 2612 C C . HIS A 1 341 ? -9.617 -5.266 -1.18 1 98.62 341 HIS A C 1
ATOM 2614 O O . HIS A 1 341 ? -9.664 -4.145 -1.697 1 98.62 341 HIS A O 1
ATOM 2620 N N . VAL A 1 342 ? -8.984 -5.539 0.029 1 98.25 342 VAL A N 1
ATOM 2621 C CA . VAL A 1 342 ? -8.406 -4.469 0.835 1 98.25 342 VAL A CA 1
ATOM 2622 C C . VAL A 1 342 ? -6.977 -4.836 1.233 1 98.25 342 VAL A C 1
ATOM 2624 O O . VAL A 1 342 ? -6.66 -6.012 1.427 1 98.25 342 VAL A O 1
ATOM 2627 N N . SER A 1 343 ? -6.164 -3.865 1.383 1 97.38 343 SER A N 1
ATOM 2628 C CA . SER A 1 343 ? -4.746 -4.051 1.676 1 97.38 343 SER A CA 1
ATOM 2629 C C . SER A 1 343 ? -4.516 -4.297 3.162 1 97.38 343 SER A C 1
ATOM 2631 O O . SER A 1 343 ? -5.473 -4.383 3.938 1 97.38 343 SER A O 1
ATOM 2633 N N . ASP A 1 344 ? -3.197 -4.449 3.48 1 97.69 344 ASP A N 1
ATOM 2634 C CA . ASP A 1 344 ? -2.787 -4.602 4.875 1 97.69 344 ASP A CA 1
ATOM 2635 C C . ASP A 1 344 ? -3.283 -3.434 5.723 1 97.69 344 ASP A C 1
ATOM 2637 O O . ASP A 1 344 ? -3.338 -2.297 5.25 1 97.69 344 ASP A O 1
ATOM 2641 N N . TYR A 1 345 ? -3.775 -3.74 6.98 1 98 345 TYR A N 1
ATOM 2642 C CA . TYR A 1 345 ? -4.102 -2.783 8.031 1 98 345 TYR A CA 1
ATOM 2643 C C . TYR A 1 345 ? -5.402 -2.053 7.723 1 98 345 TYR A C 1
ATOM 2645 O O . TYR A 1 345 ? -5.738 -1.066 8.383 1 98 345 TYR A O 1
ATOM 2653 N N . SER A 1 346 ? -6.137 -2.463 6.703 1 98.38 346 SER A N 1
ATOM 2654 C CA . SER A 1 346 ? -7.406 -1.827 6.371 1 98.38 346 SER A CA 1
ATOM 2655 C C . SER A 1 346 ? -8.422 -1.996 7.5 1 98.38 346 SER A C 1
ATOM 2657 O O . SER A 1 346 ? -8.422 -3.016 8.195 1 98.38 346 SER A O 1
ATOM 2659 N N . ILE A 1 347 ? -9.25 -1.012 7.691 1 98.38 347 ILE A N 1
ATOM 2660 C CA . ILE A 1 347 ? -10.344 -1.062 8.656 1 98.38 347 ILE A CA 1
ATOM 2661 C C . ILE A 1 347 ? -11.672 -0.83 7.941 1 98.38 347 ILE A C 1
ATOM 2663 O O . ILE A 1 347 ? -11.852 0.192 7.277 1 98.38 347 ILE A O 1
ATOM 2667 N N . VAL A 1 348 ? -12.594 -1.738 8.023 1 97.69 348 VAL A N 1
ATOM 2668 C CA . VAL A 1 348 ? -13.938 -1.671 7.461 1 97.69 348 VAL A CA 1
ATOM 2669 C C . VAL A 1 348 ? -14.969 -1.936 8.555 1 97.69 348 VAL A C 1
ATOM 2671 O O . VAL A 1 348 ? -15.125 -3.072 9.008 1 97.69 348 VAL A O 1
ATOM 2674 N N . GLU A 1 349 ? -15.578 -0.91 8.969 1 96.19 349 GLU A N 1
ATOM 2675 C CA . GLU A 1 349 ? -16.656 -1.025 9.953 1 96.19 349 GLU A CA 1
ATOM 2676 C C . GLU A 1 349 ? -18.016 -0.81 9.305 1 96.19 349 GLU A C 1
ATOM 2678 O O . GLU A 1 349 ? -18.328 0.29 8.844 1 96.19 349 GLU A O 1
ATOM 2683 N N . ILE A 1 350 ? -18.859 -1.827 9.367 1 93.06 350 ILE A N 1
ATOM 2684 C CA . ILE A 1 350 ? -20.125 -1.771 8.633 1 93.06 350 ILE A CA 1
ATOM 2685 C C . ILE A 1 350 ? -21.297 -1.925 9.594 1 93.06 350 ILE A C 1
ATOM 2687 O O . ILE A 1 350 ? -21.172 -2.568 10.641 1 93.06 350 ILE A O 1
ATOM 2691 N N . MET B 1 1 ? 23.641 -30.984 -13.477 1 62.84 1 MET B N 1
ATOM 2692 C CA . MET B 1 1 ? 23 -30.234 -12.398 1 62.84 1 MET B CA 1
ATOM 2693 C C . MET B 1 1 ? 22.203 -29.062 -12.945 1 62.84 1 MET B C 1
ATOM 2695 O O . MET B 1 1 ? 22.562 -28.5 -13.977 1 62.84 1 MET B O 1
ATOM 2699 N N . VAL B 1 2 ? 20.766 -28.984 -12.57 1 85.94 2 VAL B N 1
ATOM 2700 C CA . VAL B 1 2 ? 19.938 -27.953 -13.18 1 85.94 2 VAL B CA 1
ATOM 2701 C C . VAL B 1 2 ? 19.859 -26.734 -12.25 1 85.94 2 VAL B C 1
ATOM 2703 O O . VAL B 1 2 ? 19.891 -26.891 -11.023 1 85.94 2 VAL B O 1
ATOM 2706 N N . VAL B 1 3 ? 20.219 -25.609 -12.789 1 96.56 3 VAL B N 1
ATOM 2707 C CA . VAL B 1 3 ? 20.094 -24.328 -12.094 1 96.56 3 VAL B CA 1
ATOM 2708 C C . VAL B 1 3 ? 18.703 -23.75 -12.328 1 96.56 3 VAL B C 1
ATOM 2710 O O . VAL B 1 3 ? 18.141 -23.922 -13.406 1 96.56 3 VAL B O 1
ATOM 2713 N N . GLY B 1 4 ? 18.141 -23.203 -11.172 1 98.19 4 GLY B N 1
ATOM 2714 C CA . GLY B 1 4 ? 16.875 -22.516 -11.328 1 98.19 4 GLY B CA 1
ATOM 2715 C C . GLY B 1 4 ? 17.031 -21 -11.453 1 98.19 4 GLY B C 1
ATOM 2716 O O . GLY B 1 4 ? 17.938 -20.422 -10.852 1 98.19 4 GLY B O 1
ATOM 2717 N N . LEU B 1 5 ? 16.234 -20.375 -12.273 1 98.69 5 LEU B N 1
ATOM 2718 C CA . LEU B 1 5 ? 16.109 -18.938 -12.391 1 98.69 5 LEU B CA 1
ATOM 2719 C C . LEU B 1 5 ? 14.656 -18.5 -12.203 1 98.69 5 LEU B C 1
ATOM 2721 O O . LEU B 1 5 ? 13.789 -18.844 -13.016 1 98.69 5 LEU B O 1
ATOM 2725 N N . VAL B 1 6 ? 14.375 -17.766 -11.117 1 98.69 6 VAL B N 1
ATOM 2726 C CA . VAL B 1 6 ? 13.016 -17.328 -10.828 1 98.69 6 VAL B CA 1
ATOM 2727 C C . VAL B 1 6 ? 12.883 -15.836 -11.125 1 98.69 6 VAL B C 1
ATOM 2729 O O . VAL B 1 6 ? 13.664 -15.023 -10.633 1 98.69 6 VAL B O 1
ATOM 2732 N N . LEU B 1 7 ? 11.961 -15.477 -11.984 1 98.19 7 LEU B N 1
ATOM 2733 C CA . LEU B 1 7 ? 11.703 -14.078 -12.305 1 98.19 7 LEU B CA 1
ATOM 2734 C C . LEU B 1 7 ? 10.641 -13.5 -11.383 1 98.19 7 LEU B C 1
ATOM 2736 O O . LEU B 1 7 ? 9.469 -13.883 -11.461 1 98.19 7 LEU B O 1
ATOM 2740 N N . ALA B 1 8 ? 11.008 -12.57 -10.531 1 97.31 8 ALA B N 1
ATOM 2741 C CA . ALA B 1 8 ? 10.109 -12 -9.531 1 97.31 8 ALA B CA 1
ATOM 2742 C C . ALA B 1 8 ? 10.281 -10.484 -9.445 1 97.31 8 ALA B C 1
ATOM 2744 O O . ALA B 1 8 ? 10.258 -9.914 -8.352 1 97.31 8 ALA B O 1
ATOM 2745 N N . GLY B 1 9 ? 10.453 -9.797 -10.586 1 92.75 9 GLY B N 1
ATOM 2746 C CA . GLY B 1 9 ? 10.766 -8.375 -10.555 1 92.75 9 GLY B CA 1
ATOM 2747 C C . GLY B 1 9 ? 9.594 -7.492 -10.922 1 92.75 9 GLY B C 1
ATOM 2748 O O . GLY B 1 9 ? 9.672 -6.27 -10.828 1 92.75 9 GLY B O 1
ATOM 2749 N N . GLY B 1 10 ? 8.43 -7.961 -11.227 1 87.88 10 GLY B N 1
ATOM 2750 C CA . GLY B 1 10 ? 7.324 -7.172 -11.75 1 87.88 10 GLY B CA 1
ATOM 2751 C C . GLY B 1 10 ? 6.609 -6.363 -10.68 1 87.88 10 GLY B C 1
ATOM 2752 O O . GLY B 1 10 ? 6.629 -6.727 -9.508 1 87.88 10 GLY B O 1
ATOM 2753 N N . TYR B 1 11 ? 5.871 -5.27 -11.031 1 85.88 11 TYR B N 1
ATOM 2754 C CA . TYR B 1 11 ? 5.219 -4.332 -10.125 1 85.88 11 TYR B CA 1
ATOM 2755 C C . TYR B 1 11 ? 3.854 -4.852 -9.688 1 85.88 11 TYR B C 1
ATOM 2757 O O . TYR B 1 11 ? 3.301 -4.402 -8.688 1 85.88 11 TYR B O 1
ATOM 2765 N N . ALA B 1 12 ? 3.252 -5.684 -10.406 1 91.56 12 ALA B N 1
ATOM 2766 C CA . ALA B 1 12 ? 1.988 -6.324 -10.055 1 91.56 12 ALA B CA 1
ATOM 2767 C C . ALA B 1 12 ? 0.877 -5.293 -9.875 1 91.56 12 ALA B C 1
ATOM 2769 O O . ALA B 1 12 ? 0.137 -5.332 -8.891 1 91.56 12 ALA B O 1
ATOM 2770 N N . THR B 1 13 ? 0.664 -4.312 -10.828 1 91.88 13 THR B N 1
ATOM 2771 C CA . THR B 1 13 ? -0.276 -3.205 -10.703 1 91.88 13 THR B CA 1
ATOM 2772 C C . THR B 1 13 ? -1.716 -3.709 -10.758 1 91.88 13 THR B C 1
ATOM 2774 O O . THR B 1 13 ? -2.605 -3.131 -10.125 1 91.88 13 THR B O 1
ATOM 2777 N N . ARG B 1 14 ? -1.975 -4.859 -11.43 1 93.06 14 ARG B N 1
ATOM 2778 C CA . ARG B 1 14 ? -3.322 -5.402 -11.578 1 93.06 14 ARG B CA 1
ATOM 2779 C C . ARG B 1 14 ? -3.797 -6.051 -10.281 1 93.06 14 ARG B C 1
ATOM 2781 O O . ARG B 1 14 ? -4.973 -6.398 -10.148 1 93.06 14 ARG B O 1
ATOM 2788 N N . LEU B 1 15 ? -2.957 -6.156 -9.32 1 96.38 15 LEU B N 1
ATOM 2789 C CA . LEU B 1 15 ? -3.299 -6.805 -8.062 1 96.38 15 LEU B CA 1
ATOM 2790 C C . LEU B 1 15 ? -3.475 -5.773 -6.949 1 96.38 15 LEU B C 1
ATOM 2792 O O . LEU B 1 15 ? -3.684 -6.137 -5.789 1 96.38 15 LEU B O 1
ATOM 2796 N N . ARG B 1 16 ? -3.371 -4.492 -7.312 1 96 16 ARG B N 1
ATOM 2797 C CA . ARG B 1 16 ? -3.684 -3.477 -6.312 1 96 16 ARG B CA 1
ATOM 2798 C C . ARG B 1 16 ? -5.117 -3.623 -5.816 1 96 16 ARG B C 1
ATOM 2800 O O . ARG B 1 16 ? -6.02 -3.947 -6.59 1 96 16 ARG B O 1
ATOM 2807 N N . PRO B 1 17 ? -5.355 -3.498 -4.508 1 97.38 17 PRO B N 1
ATOM 2808 C CA . PRO B 1 17 ? -4.473 -2.832 -3.547 1 97.38 17 PRO B CA 1
ATOM 2809 C C . PRO B 1 17 ? -3.51 -3.799 -2.863 1 97.38 17 PRO B C 1
ATOM 2811 O O . PRO B 1 17 ? -2.592 -3.367 -2.16 1 97.38 17 PRO B O 1
ATOM 2814 N N . THR B 1 18 ? -3.637 -5.09 -3.018 1 96.06 18 THR B N 1
ATOM 2815 C CA . THR B 1 18 ? -2.826 -6.07 -2.305 1 96.06 18 THR B CA 1
ATOM 2816 C C . THR B 1 18 ? -1.341 -5.848 -2.582 1 96.06 18 THR B C 1
ATOM 2818 O O . THR B 1 18 ? -0.524 -5.855 -1.658 1 96.06 18 THR B O 1
ATOM 2821 N N . SER B 1 19 ? -1.03 -5.582 -3.83 1 94.62 19 SER B N 1
ATOM 2822 C CA . SER B 1 19 ? 0.363 -5.492 -4.254 1 94.62 19 SER B CA 1
ATOM 2823 C C . SER B 1 19 ? 1.007 -4.199 -3.766 1 94.62 19 SER B C 1
ATOM 2825 O O . SER B 1 19 ? 2.219 -4.016 -3.9 1 94.62 19 SER B O 1
ATOM 2827 N N . LEU B 1 20 ? 0.222 -3.293 -3.152 1 92.25 20 LEU B N 1
ATOM 2828 C CA . LEU B 1 20 ? 0.801 -2.094 -2.559 1 92.25 20 LEU B CA 1
ATOM 2829 C C . LEU B 1 20 ? 1.615 -2.441 -1.316 1 92.25 20 LEU B C 1
ATOM 2831 O O . LEU B 1 20 ? 2.549 -1.72 -0.958 1 92.25 20 LEU B O 1
ATOM 2835 N N . SER B 1 21 ? 1.264 -3.551 -0.73 1 91.25 21 SER B N 1
ATOM 2836 C CA . SER B 1 21 ? 1.915 -3.9 0.528 1 91.25 21 SER B CA 1
ATOM 2837 C C . SER B 1 21 ? 2.596 -5.262 0.438 1 91.25 21 SER B C 1
ATOM 2839 O O . SER B 1 21 ? 3.543 -5.539 1.177 1 91.25 21 SER B O 1
ATOM 2841 N N . THR B 1 22 ? 2.111 -6.059 -0.407 1 93.44 22 THR B N 1
ATOM 2842 C CA . THR B 1 22 ? 2.631 -7.414 -0.549 1 93.44 22 THR B CA 1
ATOM 2843 C C . THR B 1 22 ? 2.973 -7.711 -2.006 1 93.44 22 THR B C 1
ATOM 2845 O O . THR B 1 22 ? 2.088 -7.727 -2.865 1 93.44 22 THR B O 1
ATOM 2848 N N . PRO B 1 23 ? 4.305 -8 -2.225 1 95.38 23 PRO B N 1
ATOM 2849 C CA . PRO B 1 23 ? 4.613 -8.43 -3.592 1 95.38 23 PRO B CA 1
ATOM 2850 C C . PRO B 1 23 ? 3.756 -9.609 -4.047 1 95.38 23 PRO B C 1
ATOM 2852 O O . PRO B 1 23 ? 3.443 -10.492 -3.246 1 95.38 23 PRO B O 1
ATOM 2855 N N . LYS B 1 24 ? 3.432 -9.602 -5.301 1 95.88 24 LYS B N 1
ATOM 2856 C CA . LYS B 1 24 ? 2.523 -10.633 -5.789 1 95.88 24 LYS B CA 1
ATOM 2857 C C . LYS B 1 24 ? 3.088 -12.031 -5.535 1 95.88 24 LYS B C 1
ATOM 2859 O O . LYS B 1 24 ? 2.336 -12.969 -5.27 1 95.88 24 LYS B O 1
ATOM 2864 N N . HIS B 1 25 ? 4.41 -12.172 -5.574 1 97.69 25 HIS B N 1
ATOM 2865 C CA . HIS B 1 25 ? 5.062 -13.461 -5.402 1 97.69 25 HIS B CA 1
ATOM 2866 C C . HIS B 1 25 ? 4.957 -13.945 -3.961 1 97.69 25 HIS B C 1
ATOM 2868 O O . HIS B 1 25 ? 5.219 -15.117 -3.674 1 97.69 25 HIS B O 1
ATOM 2874 N N . LEU B 1 26 ? 4.566 -13.062 -3.076 1 97.81 26 LEU B N 1
ATOM 2875 C CA . LEU B 1 26 ? 4.48 -13.406 -1.662 1 97.81 26 LEU B CA 1
ATOM 2876 C C . LEU B 1 26 ? 3.025 -13.523 -1.221 1 97.81 26 LEU B C 1
ATOM 2878 O O . LEU B 1 26 ? 2.748 -13.766 -0.043 1 97.81 26 LEU B O 1
ATOM 2882 N N . ILE B 1 27 ? 2.055 -13.273 -2.098 1 97.44 27 ILE B N 1
ATOM 2883 C CA . ILE B 1 27 ? 0.648 -13.492 -1.78 1 97.44 27 ILE B CA 1
ATOM 2884 C C . ILE B 1 27 ? 0.407 -14.977 -1.494 1 97.44 27 ILE B C 1
ATOM 2886 O O . ILE B 1 27 ? 0.833 -15.836 -2.264 1 97.44 27 ILE B O 1
ATOM 2890 N N . PRO B 1 28 ? -0.235 -15.305 -0.458 1 98.31 28 PRO B N 1
ATOM 2891 C CA . PRO B 1 28 ? -0.379 -16.703 -0.079 1 98.31 28 PRO B CA 1
ATOM 2892 C C . PRO B 1 28 ? -1.506 -17.406 -0.834 1 98.31 28 PRO B C 1
ATOM 2894 O O . PRO B 1 28 ? -2.561 -16.812 -1.067 1 98.31 28 PRO B O 1
ATOM 2897 N N . LEU B 1 29 ? -1.231 -18.562 -1.233 1 98.12 29 LEU B N 1
ATOM 2898 C CA . LEU B 1 29 ? -2.203 -19.547 -1.686 1 98.12 29 LEU B CA 1
ATOM 2899 C C . LEU B 1 29 ? -2.236 -20.75 -0.741 1 98.12 29 LEU B C 1
ATOM 2901 O O . LEU B 1 29 ? -1.231 -21.438 -0.575 1 98.12 29 LEU B O 1
ATOM 2905 N N . ALA B 1 30 ? -3.426 -20.953 -0.116 1 98.19 30 ALA B N 1
ATOM 2906 C CA . ALA B 1 30 ? -3.514 -21.969 0.943 1 98.19 30 ALA B CA 1
ATOM 2907 C C . ALA B 1 30 ? -2.432 -21.734 1.996 1 98.19 30 ALA B C 1
ATOM 2909 O O . ALA B 1 30 ? -1.764 -22.688 2.416 1 98.19 30 ALA B O 1
ATOM 2910 N N . ASN B 1 31 ? -2.146 -20.5 2.314 1 98.19 31 ASN B N 1
ATOM 2911 C CA . ASN B 1 31 ? -1.306 -20 3.398 1 98.19 31 ASN B CA 1
ATOM 2912 C C . ASN B 1 31 ? 0.177 -20.188 3.086 1 98.19 31 ASN B C 1
ATOM 2914 O O . ASN B 1 31 ? 1.021 -20.062 3.975 1 98.19 31 ASN B O 1
ATOM 2918 N N . LYS B 1 32 ? 0.49 -20.484 1.844 1 97.75 32 LYS B N 1
ATOM 2919 C CA . LYS B 1 32 ? 1.874 -20.516 1.38 1 97.75 32 LYS B CA 1
ATOM 2920 C C . LYS B 1 32 ? 2.092 -19.516 0.247 1 97.75 32 LYS B C 1
ATOM 2922 O O . LYS B 1 32 ? 1.312 -19.469 -0.706 1 97.75 32 LYS B O 1
ATOM 2927 N N . PRO B 1 33 ? 3.178 -18.703 0.374 1 98.25 33 PRO B N 1
ATOM 2928 C CA . PRO B 1 33 ? 3.438 -17.734 -0.7 1 98.25 33 PRO B CA 1
ATOM 2929 C C . PRO B 1 33 ? 3.646 -18.406 -2.055 1 98.25 33 PRO B C 1
ATOM 2931 O O . PRO B 1 33 ? 4.266 -19.469 -2.131 1 98.25 33 PRO B O 1
ATOM 2934 N N . VAL B 1 34 ? 3.229 -17.766 -3.127 1 98 34 VAL B N 1
ATOM 2935 C CA . VAL B 1 34 ? 3.305 -18.25 -4.5 1 98 34 VAL B CA 1
ATOM 2936 C C . VAL B 1 34 ? 4.734 -18.688 -4.812 1 98 34 VAL B C 1
ATOM 2938 O O . VAL B 1 34 ? 4.965 -19.781 -5.309 1 98 34 VAL B O 1
ATOM 2941 N N . ILE B 1 35 ? 5.715 -17.875 -4.457 1 98.31 35 ILE B N 1
ATOM 2942 C CA . ILE B 1 35 ? 7.105 -18.125 -4.816 1 98.31 35 ILE B CA 1
ATOM 2943 C C . ILE B 1 35 ? 7.605 -19.375 -4.086 1 98.31 35 ILE B C 1
ATOM 2945 O O . ILE B 1 35 ? 8.531 -20.047 -4.551 1 98.31 35 ILE B O 1
ATOM 2949 N N . GLY B 1 36 ? 7.039 -19.672 -2.938 1 98.31 36 GLY B N 1
ATOM 2950 C CA . GLY B 1 36 ? 7.387 -20.891 -2.236 1 98.31 36 GLY B CA 1
ATOM 2951 C C . GLY B 1 36 ? 7.121 -22.156 -3.051 1 98.31 36 GLY B C 1
ATOM 2952 O O . GLY B 1 36 ? 7.945 -23.062 -3.076 1 98.31 36 GLY B O 1
ATOM 2953 N N . TYR B 1 37 ? 5.969 -22.172 -3.705 1 98 37 TYR B N 1
ATOM 2954 C CA . TYR B 1 37 ? 5.637 -23.297 -4.566 1 98 37 TYR B CA 1
ATOM 2955 C C . TYR B 1 37 ? 6.637 -23.422 -5.711 1 98 37 TYR B C 1
ATOM 2957 O O . TYR B 1 37 ? 7.043 -24.531 -6.066 1 98 37 TYR B O 1
ATOM 2965 N N . VAL B 1 38 ? 7 -22.297 -6.246 1 98.06 38 VAL B N 1
ATOM 2966 C CA . VAL B 1 38 ? 7.93 -22.266 -7.371 1 98.06 38 VAL B CA 1
ATOM 2967 C C . VAL B 1 38 ? 9.281 -22.828 -6.941 1 98.06 38 VAL B C 1
ATOM 2969 O O . VAL B 1 38 ? 9.859 -23.672 -7.629 1 98.06 38 VAL B O 1
ATOM 2972 N N . LEU B 1 39 ? 9.75 -22.422 -5.766 1 98.44 39 LEU B N 1
ATOM 2973 C CA . LEU B 1 39 ? 11.047 -22.859 -5.25 1 98.44 39 LEU B CA 1
ATOM 2974 C C . LEU B 1 39 ? 11.031 -24.359 -4.934 1 98.44 39 LEU B C 1
ATOM 2976 O O . LEU B 1 39 ? 11.984 -25.062 -5.234 1 98.44 39 LEU B O 1
ATOM 2980 N N . GLU B 1 40 ? 9.969 -24.781 -4.391 1 97.88 40 GLU B N 1
ATOM 2981 C CA . GLU B 1 40 ? 9.836 -26.219 -4.102 1 97.88 40 GLU B CA 1
ATOM 2982 C C . GLU B 1 40 ? 9.828 -27.031 -5.387 1 97.88 40 GLU B C 1
ATOM 2984 O O . GLU B 1 40 ? 10.414 -28.125 -5.438 1 97.88 40 GLU B O 1
ATOM 2989 N N . ASP B 1 41 ? 9.133 -26.531 -6.355 1 97.06 41 ASP B N 1
ATOM 2990 C CA . ASP B 1 41 ? 9.094 -27.219 -7.645 1 97.06 41 ASP B CA 1
ATOM 2991 C C . ASP B 1 41 ? 10.484 -27.328 -8.258 1 97.06 41 ASP B C 1
ATOM 2993 O O . ASP B 1 41 ? 10.867 -28.375 -8.758 1 97.06 41 ASP B O 1
ATOM 2997 N N . LEU B 1 42 ? 11.242 -26.266 -8.188 1 97.75 42 LEU B N 1
ATOM 2998 C CA . LEU B 1 42 ? 12.602 -26.25 -8.711 1 97.75 42 LEU B CA 1
ATOM 2999 C C . LEU B 1 42 ? 13.484 -27.234 -7.949 1 97.75 42 LEU B C 1
ATOM 3001 O O . LEU B 1 42 ? 14.273 -27.969 -8.555 1 97.75 42 LEU B O 1
ATOM 3005 N N . ALA B 1 43 ? 13.344 -27.25 -6.656 1 97.31 43 ALA B N 1
ATOM 3006 C CA . ALA B 1 43 ? 14.094 -28.219 -5.844 1 97.31 43 ALA B CA 1
ATOM 3007 C C . ALA B 1 43 ? 13.75 -29.641 -6.227 1 97.31 43 ALA B C 1
ATOM 3009 O O . ALA B 1 43 ? 14.633 -30.484 -6.391 1 97.31 43 ALA B O 1
ATOM 3010 N N . ALA B 1 44 ? 12.492 -29.859 -6.395 1 95.94 44 ALA B N 1
ATOM 3011 C CA . ALA B 1 44 ? 12.031 -31.188 -6.777 1 95.94 44 ALA B CA 1
ATOM 3012 C C . ALA B 1 44 ? 12.562 -31.578 -8.148 1 95.94 44 ALA B C 1
ATOM 3014 O O . ALA B 1 44 ? 12.773 -32.781 -8.43 1 95.94 44 ALA B O 1
ATOM 3015 N N . ALA B 1 45 ? 12.781 -30.594 -8.938 1 94.81 45 ALA B N 1
ATOM 3016 C CA . ALA B 1 45 ? 13.312 -30.844 -10.273 1 94.81 45 ALA B CA 1
ATOM 3017 C C . ALA B 1 45 ? 14.812 -31.094 -10.234 1 94.81 45 ALA B C 1
ATOM 3019 O O . ALA B 1 45 ? 15.438 -31.359 -11.273 1 94.81 45 ALA B O 1
ATOM 3020 N N . GLY B 1 46 ? 15.406 -30.922 -9.07 1 93.31 46 GLY B N 1
ATOM 3021 C CA . GLY B 1 46 ? 16.812 -31.266 -8.914 1 93.31 46 GLY B CA 1
ATOM 3022 C C . GLY B 1 46 ? 17.734 -30.047 -8.898 1 93.31 46 GLY B C 1
ATOM 3023 O O . GLY B 1 46 ? 18.953 -30.188 -8.938 1 93.31 46 GLY B O 1
ATOM 3024 N N . ALA B 1 47 ? 17.156 -28.922 -8.883 1 95.62 47 ALA B N 1
ATOM 3025 C CA . ALA B 1 47 ? 18 -27.734 -8.781 1 95.62 47 ALA B CA 1
ATOM 3026 C C . ALA B 1 47 ? 18.656 -27.641 -7.41 1 95.62 47 ALA B C 1
ATOM 3028 O O . ALA B 1 47 ? 18.031 -27.938 -6.391 1 95.62 47 ALA B O 1
ATOM 3029 N N . GLU B 1 48 ? 19.891 -27.25 -7.426 1 95.31 48 GLU B N 1
ATOM 3030 C CA . GLU B 1 48 ? 20.609 -27.016 -6.172 1 95.31 48 GLU B CA 1
ATOM 3031 C C . GLU B 1 48 ? 20.781 -25.516 -5.918 1 95.31 48 GLU B C 1
ATOM 3033 O O . GLU B 1 48 ? 20.922 -25.094 -4.77 1 95.31 48 GLU B O 1
ATOM 3038 N N . GLU B 1 49 ? 20.812 -24.828 -6.996 1 97.56 49 GLU B N 1
ATOM 3039 C CA . GLU B 1 49 ? 21 -23.391 -6.949 1 97.56 49 GLU B CA 1
ATOM 3040 C C . GLU B 1 49 ? 19.859 -22.672 -7.684 1 97.56 49 GLU B C 1
ATOM 3042 O O . GLU B 1 49 ? 19.359 -23.172 -8.688 1 97.56 49 GLU B O 1
ATOM 3047 N N . VAL B 1 50 ? 19.484 -21.547 -7.082 1 98.44 50 VAL B N 1
ATOM 3048 C CA . VAL B 1 50 ? 18.453 -20.75 -7.738 1 98.44 50 VAL B CA 1
ATOM 3049 C C . VAL B 1 50 ? 18.859 -19.266 -7.715 1 98.44 50 VAL B C 1
ATOM 3051 O O . VAL B 1 50 ? 19.375 -18.781 -6.711 1 98.44 50 VAL B O 1
ATOM 3054 N N . HIS B 1 51 ? 18.797 -18.641 -8.836 1 98.75 51 HIS B N 1
ATOM 3055 C CA . HIS B 1 51 ? 18.906 -17.188 -8.938 1 98.75 51 HIS B CA 1
ATOM 3056 C C . HIS B 1 51 ? 17.531 -16.531 -9.008 1 98.75 51 HIS B C 1
ATOM 3058 O O . HIS B 1 51 ? 16.688 -16.906 -9.836 1 98.75 51 HIS B O 1
ATOM 3064 N N . VAL B 1 52 ? 17.266 -15.609 -8.117 1 98.75 52 VAL B N 1
ATOM 3065 C CA . VAL B 1 52 ? 15.984 -14.922 -8.07 1 98.75 52 VAL B CA 1
ATOM 3066 C C . VAL B 1 52 ? 16.156 -13.484 -8.57 1 98.75 52 VAL B C 1
ATOM 3068 O O . VAL B 1 52 ? 16.906 -12.703 -7.98 1 98.75 52 VAL B O 1
ATOM 3071 N N . ILE B 1 53 ? 15.5 -13.172 -9.68 1 98.62 53 ILE B N 1
ATOM 3072 C CA . ILE B 1 53 ? 15.477 -11.812 -10.195 1 98.62 53 ILE B CA 1
ATOM 3073 C C . ILE B 1 53 ? 14.445 -10.984 -9.43 1 98.62 53 ILE B C 1
ATOM 3075 O O . ILE B 1 53 ? 13.258 -11.32 -9.406 1 98.62 53 ILE B O 1
ATOM 3079 N N . VAL B 1 54 ? 14.852 -9.922 -8.812 1 98.06 54 VAL B N 1
ATOM 3080 C CA . VAL B 1 54 ? 13.953 -9.086 -8.016 1 98.06 54 VAL B CA 1
ATOM 3081 C C . VAL B 1 54 ? 14.039 -7.641 -8.5 1 98.06 54 VAL B C 1
ATOM 3083 O O . VAL B 1 54 ? 14.961 -7.277 -9.242 1 98.06 54 VAL B O 1
ATOM 3086 N N . GLY B 1 55 ? 13.039 -6.891 -8.25 1 95.12 55 GLY B N 1
ATOM 3087 C CA . GLY B 1 55 ? 13.086 -5.4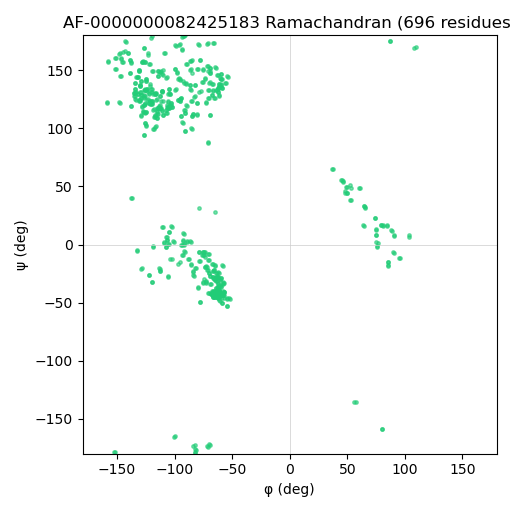57 -8.492 1 95.12 55 GLY B CA 1
ATOM 3088 C C . GLY B 1 55 ? 13.492 -4.652 -7.273 1 95.12 55 GLY B C 1
ATOM 3089 O O . GLY B 1 55 ? 13.547 -5.184 -6.164 1 95.12 55 GLY B O 1
ATOM 3090 N N . PRO B 1 56 ? 13.797 -3.371 -7.484 1 90.56 56 PRO B N 1
ATOM 3091 C CA . PRO B 1 56 ? 14.133 -2.506 -6.348 1 90.56 56 PRO B CA 1
ATOM 3092 C C . PRO B 1 56 ? 12.977 -2.361 -5.359 1 90.56 56 PRO B C 1
ATOM 3094 O O . PRO B 1 56 ? 13.203 -2.176 -4.16 1 90.56 56 PRO B O 1
ATOM 3097 N N . HIS B 1 57 ? 11.781 -2.473 -5.766 1 87.38 57 HIS B N 1
ATOM 3098 C CA . HIS B 1 57 ? 10.594 -2.193 -4.961 1 87.38 57 HIS B CA 1
ATOM 3099 C C . HIS B 1 57 ? 10.18 -3.414 -4.148 1 87.38 57 HIS B C 1
ATOM 3101 O O . HIS B 1 57 ? 9.453 -3.289 -3.158 1 87.38 57 HIS B O 1
ATOM 3107 N N . ASN B 1 58 ? 10.664 -4.617 -4.5 1 93.19 58 ASN B N 1
ATOM 3108 C CA . ASN B 1 58 ? 10.148 -5.801 -3.824 1 93.19 58 ASN B CA 1
ATOM 3109 C C . ASN B 1 58 ? 11.281 -6.723 -3.367 1 93.19 58 ASN B C 1
ATOM 3111 O O . ASN B 1 58 ? 11.031 -7.719 -2.684 1 93.19 58 ASN B O 1
ATOM 3115 N N . GLY B 1 59 ? 12.516 -6.418 -3.707 1 95.19 59 GLY B N 1
ATOM 3116 C CA . GLY B 1 59 ? 13.656 -7.277 -3.461 1 95.19 59 GLY B CA 1
ATOM 3117 C C . GLY B 1 59 ? 13.844 -7.629 -1.997 1 95.19 59 GLY B C 1
ATOM 3118 O O . GLY B 1 59 ? 14.07 -8.789 -1.654 1 95.19 59 GLY B O 1
ATOM 3119 N N . ASP B 1 60 ? 13.648 -6.68 -1.132 1 94 60 ASP B N 1
ATOM 3120 C CA . ASP B 1 60 ? 13.859 -6.902 0.295 1 94 60 ASP B CA 1
ATOM 3121 C C . ASP B 1 60 ? 12.852 -7.902 0.851 1 94 60 ASP B C 1
ATOM 3123 O O . ASP B 1 60 ? 13.211 -8.805 1.603 1 94 60 ASP B O 1
ATOM 3127 N N . ALA B 1 61 ? 11.641 -7.719 0.478 1 95.44 61 ALA B N 1
ATOM 3128 C CA . ALA B 1 61 ? 10.586 -8.609 0.968 1 95.44 61 ALA B CA 1
ATOM 3129 C C . ALA B 1 61 ? 10.812 -10.039 0.487 1 95.44 61 ALA B C 1
ATOM 3131 O O . ALA B 1 61 ? 10.648 -10.992 1.254 1 95.44 61 ALA B O 1
ATOM 3132 N N . ILE B 1 62 ? 11.211 -10.211 -0.739 1 97.75 62 ILE B N 1
ATOM 3133 C CA . ILE B 1 62 ? 11.445 -11.531 -1.311 1 97.75 62 ILE B CA 1
ATOM 3134 C C . ILE B 1 62 ? 12.656 -12.18 -0.634 1 97.75 62 ILE B C 1
ATOM 3136 O O . ILE B 1 62 ? 12.617 -13.367 -0.285 1 97.75 62 ILE B O 1
ATOM 3140 N N . ARG B 1 63 ? 13.711 -11.398 -0.426 1 97.81 63 ARG B N 1
ATOM 3141 C CA . ARG B 1 63 ? 14.906 -11.898 0.241 1 97.81 63 ARG B CA 1
ATOM 3142 C C . ARG B 1 63 ? 14.594 -12.359 1.66 1 97.81 63 ARG B C 1
ATOM 3144 O O . ARG B 1 63 ? 15.141 -13.352 2.131 1 97.81 63 ARG B O 1
ATOM 3151 N N . GLU B 1 64 ? 13.742 -11.609 2.314 1 97.38 64 GLU B N 1
ATOM 3152 C CA . GLU B 1 64 ? 13.367 -11.977 3.678 1 97.38 64 GLU B CA 1
ATOM 3153 C C . GLU B 1 64 ? 12.695 -13.344 3.721 1 97.38 64 GLU B C 1
ATOM 3155 O O . GLU B 1 64 ? 12.961 -14.141 4.621 1 97.38 64 GLU B O 1
ATOM 3160 N N . TYR B 1 65 ? 11.875 -13.625 2.797 1 97.62 65 TYR B N 1
ATOM 3161 C CA . TYR B 1 65 ? 11.141 -14.883 2.785 1 97.62 65 TYR B CA 1
ATOM 3162 C C . TYR B 1 65 ? 12.031 -16.031 2.307 1 97.62 65 TYR B C 1
ATOM 3164 O O . TYR B 1 65 ? 12.102 -17.078 2.947 1 97.62 65 TYR B O 1
ATOM 3172 N N . VAL B 1 66 ? 12.711 -15.797 1.163 1 98.5 66 VAL B N 1
ATOM 3173 C CA . VAL B 1 66 ? 13.477 -16.859 0.527 1 98.5 66 VAL B CA 1
ATOM 3174 C C . VAL B 1 66 ? 14.766 -17.109 1.304 1 98.5 66 VAL B C 1
ATOM 3176 O O . VAL B 1 66 ? 15.234 -18.234 1.408 1 98.5 66 VAL B O 1
ATOM 3179 N N . GLY B 1 67 ? 15.289 -16.031 1.864 1 98.06 67 GLY B N 1
ATOM 3180 C CA . GLY B 1 67 ? 16.562 -16.141 2.574 1 98.06 67 GLY B CA 1
ATOM 3181 C C . GLY B 1 67 ? 17.688 -16.688 1.71 1 98.06 67 GLY B C 1
ATOM 3182 O O . GLY B 1 67 ? 17.844 -16.266 0.564 1 98.06 67 GLY B O 1
ATOM 3183 N N . ASP B 1 68 ? 18.469 -17.609 2.262 1 98.19 68 ASP B N 1
ATOM 3184 C CA . ASP B 1 68 ? 19.578 -18.203 1.517 1 98.19 68 ASP B CA 1
ATOM 3185 C C . ASP B 1 68 ? 19.125 -19.438 0.733 1 98.19 68 ASP B C 1
ATOM 3187 O O . ASP B 1 68 ? 19.938 -20.094 0.08 1 98.19 68 ASP B O 1
ATOM 3191 N N . GLY B 1 69 ? 17.891 -19.703 0.819 1 98 69 GLY B N 1
ATOM 3192 C CA . GLY B 1 69 ? 17.312 -20.797 0.062 1 98 69 GLY B CA 1
ATOM 3193 C C . GLY B 1 69 ? 17.328 -22.125 0.81 1 98 69 GLY B C 1
ATOM 3194 O O . GLY B 1 69 ? 16.734 -23.109 0.37 1 98 69 GLY B O 1
ATOM 3195 N N . SER B 1 70 ? 17.969 -22.188 1.97 1 97.81 70 SER B N 1
ATOM 3196 C CA . SER B 1 70 ? 18.172 -23.453 2.689 1 97.81 70 SER B CA 1
ATOM 3197 C C . SER B 1 70 ? 16.859 -24.078 3.109 1 97.81 70 SER B C 1
ATOM 3199 O O . SER B 1 70 ? 16.719 -25.297 3.115 1 97.81 70 SER B O 1
ATOM 3201 N N . ARG B 1 71 ? 15.898 -23.25 3.379 1 96.94 71 ARG B N 1
ATOM 3202 C CA . ARG B 1 71 ? 14.594 -23.734 3.789 1 96.94 71 ARG B CA 1
ATOM 3203 C C . ARG B 1 71 ? 13.953 -24.578 2.695 1 96.94 71 ARG B C 1
ATOM 3205 O O . ARG B 1 71 ? 13.094 -25.422 2.973 1 96.94 71 ARG B O 1
ATOM 3212 N N . PHE B 1 72 ? 14.375 -24.359 1.473 1 97.69 72 PHE B N 1
ATOM 3213 C CA . PHE B 1 72 ? 13.797 -25.062 0.333 1 97.69 72 PHE B CA 1
ATOM 3214 C C . PHE B 1 72 ? 14.766 -26.109 -0.214 1 97.69 72 PHE B C 1
ATOM 3216 O O . PHE B 1 72 ? 14.523 -26.688 -1.275 1 97.69 72 PHE B O 1
ATOM 3223 N N . GLY B 1 73 ? 15.898 -26.297 0.513 1 96.81 73 GLY B N 1
ATOM 3224 C CA . GLY B 1 73 ? 16.922 -27.219 0.017 1 96.81 73 GLY B CA 1
ATOM 3225 C C . GLY B 1 73 ? 17.703 -26.656 -1.154 1 96.81 73 GLY B C 1
ATOM 3226 O O . GLY B 1 73 ? 18.156 -27.422 -2.016 1 96.81 73 GLY B O 1
ATOM 3227 N N . LEU B 1 74 ? 17.719 -25.312 -1.26 1 97.81 74 LEU B N 1
ATOM 3228 C CA . LEU B 1 74 ? 18.391 -24.625 -2.352 1 97.81 74 LEU B CA 1
ATOM 3229 C C . LEU B 1 74 ? 19.438 -23.641 -1.812 1 97.81 74 LEU B C 1
ATOM 3231 O O . LEU B 1 74 ? 19.516 -23.422 -0.602 1 97.81 74 LEU B O 1
ATOM 3235 N N . THR B 1 75 ? 20.312 -23.234 -2.678 1 98.25 75 THR B N 1
ATOM 3236 C CA . THR B 1 75 ? 21.125 -22.047 -2.465 1 98.25 75 THR B CA 1
ATOM 3237 C C . THR B 1 75 ? 20.609 -20.891 -3.318 1 98.25 75 THR B C 1
ATOM 3239 O O . THR B 1 75 ? 20.625 -20.953 -4.551 1 98.25 75 THR B O 1
ATOM 3242 N N . ALA B 1 76 ? 20.203 -19.844 -2.658 1 98.44 76 ALA B N 1
ATOM 3243 C CA . ALA B 1 76 ? 19.562 -18.75 -3.385 1 98.44 76 ALA B CA 1
ATOM 3244 C C . ALA B 1 76 ? 20.5 -17.562 -3.545 1 98.44 76 ALA B C 1
ATOM 3246 O O . ALA B 1 76 ? 21.234 -17.219 -2.615 1 98.44 76 ALA B O 1
ATOM 3247 N N . ARG B 1 77 ? 20.562 -17.031 -4.695 1 98.38 77 ARG B N 1
ATOM 3248 C CA . ARG B 1 77 ? 21.219 -15.766 -5.023 1 98.38 77 ARG B CA 1
ATOM 3249 C C . ARG B 1 77 ? 20.234 -14.781 -5.648 1 98.38 77 ARG B C 1
ATOM 3251 O O . ARG B 1 77 ? 19.219 -15.188 -6.219 1 98.38 77 ARG B O 1
ATOM 3258 N N . TYR B 1 78 ? 20.578 -13.531 -5.496 1 98.38 78 TYR B N 1
ATOM 3259 C CA . TYR B 1 78 ? 19.641 -12.508 -5.938 1 98.38 78 TYR B CA 1
ATOM 3260 C C . TYR B 1 78 ? 20.266 -11.602 -6.988 1 98.38 78 TYR B C 1
ATOM 3262 O O . TYR B 1 78 ? 21.453 -11.242 -6.883 1 98.38 78 TYR B O 1
ATOM 3270 N N . ILE B 1 79 ? 19.562 -11.297 -8 1 98.25 79 ILE B N 1
ATOM 3271 C CA . ILE B 1 79 ? 19.938 -10.367 -9.055 1 98.25 79 ILE B CA 1
ATOM 3272 C C . ILE B 1 79 ? 18.891 -9.273 -9.188 1 98.25 79 ILE B C 1
ATOM 3274 O O . ILE B 1 79 ? 17.688 -9.562 -9.25 1 98.25 79 ILE B O 1
ATOM 3278 N N . VAL B 1 80 ? 19.297 -8.016 -9.25 1 97.44 80 VAL B N 1
ATOM 3279 C CA . VAL B 1 80 ? 18.344 -6.91 -9.297 1 97.44 80 VAL B CA 1
ATOM 3280 C C . VAL B 1 80 ? 18.094 -6.496 -10.742 1 97.44 80 VAL B C 1
ATOM 3282 O O . VAL B 1 80 ? 19.047 -6.273 -11.5 1 97.44 80 VAL B O 1
ATOM 3285 N N . GLN B 1 81 ? 16.859 -6.52 -11.133 1 97.31 81 GLN B N 1
ATOM 3286 C CA . GLN B 1 81 ? 16.438 -5.867 -12.367 1 97.31 81 GLN B CA 1
ATOM 3287 C C . GLN B 1 81 ? 15.93 -4.453 -12.094 1 97.31 81 GLN B C 1
ATOM 3289 O O . GLN B 1 81 ? 14.805 -4.27 -11.617 1 97.31 81 GLN B O 1
ATOM 3294 N N . GLU B 1 82 ? 16.578 -3.496 -12.477 1 93.94 82 GLU B N 1
ATOM 3295 C CA . GLU B 1 82 ? 16.312 -2.105 -12.109 1 93.94 82 GLU B CA 1
ATOM 3296 C C . GLU B 1 82 ? 14.992 -1.626 -12.703 1 93.94 82 GLU B C 1
ATOM 3298 O O . GLU B 1 82 ? 14.234 -0.915 -12.047 1 93.94 82 GLU B O 1
ATOM 3303 N N . LYS B 1 83 ? 14.766 -1.977 -13.945 1 92.38 83 LYS B N 1
ATOM 3304 C CA . LYS B 1 83 ? 13.531 -1.66 -14.648 1 92.38 83 LYS B CA 1
ATOM 3305 C C . LYS B 1 83 ? 12.93 -2.904 -15.297 1 92.38 83 LYS B C 1
ATOM 3307 O O . LYS B 1 83 ? 13.664 -3.775 -15.773 1 92.38 83 LYS B O 1
ATOM 3312 N N . PRO B 1 84 ? 11.633 -2.926 -15.203 1 90.62 84 PRO B N 1
ATOM 3313 C CA . PRO B 1 84 ? 10.992 -4.09 -15.828 1 90.62 84 PRO B CA 1
ATOM 3314 C C . PRO B 1 84 ? 11.055 -4.047 -17.344 1 90.62 84 PRO B C 1
ATOM 3316 O O . PRO B 1 84 ? 10.07 -3.693 -18 1 90.62 84 PRO B O 1
ATOM 3319 N N . MET B 1 85 ? 12.055 -4.543 -17.906 1 94.94 85 MET B N 1
ATOM 3320 C CA . MET B 1 85 ? 12.305 -4.41 -19.344 1 94.94 85 MET B CA 1
ATOM 3321 C C . MET B 1 85 ? 11.953 -5.695 -20.078 1 94.94 85 MET B C 1
ATOM 3323 O O . MET B 1 85 ? 12.438 -5.934 -21.188 1 94.94 85 MET B O 1
ATOM 3327 N N . GLY B 1 86 ? 11.188 -6.609 -19.453 1 94.69 86 GLY B N 1
ATOM 3328 C CA . GLY B 1 86 ? 10.734 -7.82 -20.109 1 94.69 86 GLY B CA 1
ATOM 3329 C C . GLY B 1 86 ? 11.422 -9.078 -19.609 1 94.69 86 GLY B C 1
ATOM 3330 O O . GLY B 1 86 ? 12.445 -8.992 -18.922 1 94.69 86 GLY B O 1
ATOM 3331 N N . ILE B 1 87 ? 10.859 -10.188 -20.031 1 95.62 87 ILE B N 1
ATOM 3332 C CA . ILE B 1 87 ? 11.312 -11.484 -19.531 1 95.62 87 ILE B CA 1
ATOM 3333 C C . ILE B 1 87 ? 12.695 -11.797 -20.094 1 95.62 87 ILE B C 1
ATOM 3335 O O . ILE B 1 87 ? 13.57 -12.273 -19.375 1 95.62 87 ILE B O 1
ATOM 3339 N N . ALA B 1 88 ? 12.922 -11.523 -21.375 1 97.5 88 ALA B N 1
ATOM 3340 C CA . ALA B 1 88 ? 14.227 -11.797 -21.969 1 97.5 88 ALA B CA 1
ATOM 3341 C C . ALA B 1 88 ? 15.32 -10.977 -21.312 1 97.5 88 ALA B C 1
ATOM 3343 O O . ALA B 1 88 ? 16.422 -11.469 -21.094 1 97.5 88 ALA B O 1
ATOM 3344 N N . HIS B 1 89 ? 15.016 -9.766 -21.031 1 97.62 89 HIS B N 1
ATOM 3345 C CA . HIS B 1 89 ? 15.969 -8.93 -20.312 1 97.62 89 HIS B CA 1
ATOM 3346 C C . HIS B 1 89 ? 16.281 -9.5 -18.938 1 97.62 89 HIS B C 1
ATOM 3348 O O . HIS B 1 89 ? 17.453 -9.578 -18.547 1 97.62 89 HIS B O 1
ATOM 3354 N N . ALA B 1 90 ? 15.281 -9.867 -18.203 1 97.75 90 ALA B N 1
ATOM 3355 C CA . ALA B 1 90 ? 15.469 -10.453 -16.875 1 97.75 90 ALA B CA 1
ATOM 3356 C C . ALA B 1 90 ? 16.406 -11.664 -16.938 1 97.75 90 ALA B C 1
ATOM 3358 O O . ALA B 1 90 ? 17.328 -11.773 -16.141 1 97.75 90 ALA B O 1
ATOM 3359 N N . VAL B 1 91 ? 16.141 -12.523 -17.906 1 98.06 91 VAL B N 1
ATOM 3360 C CA . VAL B 1 91 ? 16.953 -13.727 -18.062 1 98.06 91 VAL B CA 1
ATOM 3361 C C . VAL B 1 91 ? 18.391 -13.344 -18.406 1 98.06 91 VAL B C 1
ATOM 3363 O O . VAL B 1 91 ? 19.344 -13.938 -17.891 1 98.06 91 VAL B O 1
ATOM 3366 N N . SER B 1 92 ? 18.594 -12.344 -19.188 1 98.19 92 SER B N 1
ATOM 3367 C CA . SER B 1 92 ? 19.922 -11.93 -19.641 1 98.19 92 SER B CA 1
ATOM 3368 C C . SER B 1 92 ? 20.797 -11.492 -18.484 1 98.19 92 SER B C 1
ATOM 3370 O O . SER B 1 92 ? 22.016 -11.625 -18.531 1 98.19 92 SER B O 1
ATOM 3372 N N . LEU B 1 93 ? 20.188 -11.023 -17.453 1 98.06 93 LEU B N 1
ATOM 3373 C CA . LEU B 1 93 ? 20.922 -10.539 -16.297 1 98.06 93 LEU B CA 1
ATOM 3374 C C . LEU B 1 93 ? 21.625 -11.688 -15.578 1 98.06 93 LEU B C 1
ATOM 3376 O O . LEU B 1 93 ? 22.547 -11.461 -14.781 1 98.06 93 LEU B O 1
ATOM 3380 N N . ALA B 1 94 ? 21.219 -12.898 -15.859 1 97.88 94 ALA B N 1
ATOM 3381 C CA . ALA B 1 94 ? 21.766 -14.07 -15.172 1 97.88 94 ALA B CA 1
ATOM 3382 C C . ALA B 1 94 ? 22.953 -14.641 -15.93 1 97.88 94 ALA B C 1
ATOM 3384 O O . ALA B 1 94 ? 23.594 -15.586 -15.461 1 97.88 94 ALA B O 1
ATOM 3385 N N . GLU B 1 95 ? 23.359 -14.133 -17.016 1 97.88 95 GLU B N 1
ATOM 3386 C CA . GLU B 1 95 ? 24.375 -14.68 -17.891 1 97.88 95 GLU B CA 1
ATOM 3387 C C . GLU B 1 95 ? 25.703 -14.883 -17.156 1 97.88 95 GLU B C 1
ATOM 3389 O O . GLU B 1 95 ? 26.359 -15.906 -17.328 1 97.88 95 GLU B O 1
ATOM 3394 N N . LYS B 1 96 ? 26.047 -13.922 -16.312 1 97 96 LYS B N 1
ATOM 3395 C CA . LYS B 1 96 ? 27.344 -13.977 -15.633 1 97 96 LYS B CA 1
ATOM 3396 C C . LYS B 1 96 ? 27.328 -15.008 -14.508 1 97 96 LYS B C 1
ATOM 3398 O O . LYS B 1 96 ? 28.375 -15.383 -13.984 1 97 96 LYS B O 1
ATOM 3403 N N . HIS B 1 97 ? 26.156 -15.531 -14.203 1 96.56 97 HIS B N 1
ATOM 3404 C CA . HIS B 1 97 ? 26.016 -16.359 -13.016 1 96.56 97 HIS B CA 1
ATOM 3405 C C . HIS B 1 97 ? 25.719 -17.812 -13.375 1 96.56 97 HIS B C 1
ATOM 3407 O O . HIS B 1 97 ? 25.938 -18.703 -12.562 1 96.56 97 HIS B O 1
ATOM 3413 N N . ILE B 1 98 ? 25.172 -18.016 -14.594 1 96.5 98 ILE B N 1
ATOM 3414 C CA . ILE B 1 98 ? 24.734 -19.359 -14.969 1 96.5 98 ILE B CA 1
ATOM 3415 C C . ILE B 1 98 ? 25.5 -19.828 -16.203 1 96.5 98 ILE B C 1
ATOM 3417 O O . ILE B 1 98 ? 25.438 -19.188 -17.266 1 96.5 98 ILE B O 1
ATOM 3421 N N . SER B 1 99 ? 26.188 -20.984 -16.094 1 94.62 99 SER B N 1
ATOM 3422 C CA . SER B 1 99 ? 26.969 -21.5 -17.203 1 94.62 99 SER B CA 1
ATOM 3423 C C . SER B 1 99 ? 26.453 -22.859 -17.656 1 94.62 99 SER B C 1
ATOM 3425 O O . SER B 1 99 ? 27 -23.469 -18.594 1 94.62 99 SER B O 1
ATOM 3427 N N . GLU B 1 100 ? 25.453 -23.375 -17.016 1 95.25 100 GLU B N 1
ATOM 3428 C CA . GLU B 1 100 ? 24.875 -24.688 -17.328 1 95.25 100 GLU B CA 1
ATOM 3429 C C . GLU B 1 100 ? 23.391 -24.547 -17.703 1 95.25 100 GLU B C 1
ATOM 3431 O O . GLU B 1 100 ? 22.859 -23.453 -17.75 1 95.25 100 GLU B O 1
ATOM 3436 N N . ASP B 1 101 ? 22.812 -25.719 -18.047 1 95.94 101 ASP B N 1
ATOM 3437 C CA . ASP B 1 101 ? 21.375 -25.75 -18.328 1 95.94 101 ASP B CA 1
ATOM 3438 C C . ASP B 1 101 ? 20.578 -25.266 -17.125 1 95.94 101 ASP B C 1
ATOM 3440 O O . ASP B 1 101 ? 20.953 -25.516 -15.977 1 95.94 101 ASP B O 1
ATOM 3444 N N . PHE B 1 102 ? 19.516 -24.547 -17.422 1 97.44 102 PHE B N 1
ATOM 3445 C CA . PHE B 1 102 ? 18.75 -23.984 -16.328 1 97.44 102 PHE B CA 1
ATOM 3446 C C . PHE B 1 102 ? 17.266 -23.922 -16.672 1 97.44 102 PHE B C 1
ATOM 3448 O O . PHE B 1 102 ? 16.891 -24.016 -17.844 1 97.44 102 PHE B O 1
ATOM 3455 N N . ILE B 1 103 ? 16.484 -23.828 -15.633 1 97.81 103 ILE B N 1
ATOM 3456 C CA . ILE B 1 103 ? 15.039 -23.656 -15.75 1 97.81 103 ILE B CA 1
ATOM 3457 C C . ILE B 1 103 ? 14.648 -22.234 -15.383 1 97.81 103 ILE B C 1
ATOM 3459 O O . ILE B 1 103 ? 14.844 -21.797 -14.242 1 97.81 103 ILE B O 1
ATOM 3463 N N . ALA B 1 104 ? 14.164 -21.453 -16.375 1 98.06 104 ALA B N 1
ATOM 3464 C CA . ALA B 1 104 ? 13.578 -20.156 -16.094 1 98.06 104 ALA B CA 1
ATOM 3465 C C . ALA B 1 104 ? 12.102 -20.281 -15.727 1 98.06 104 ALA B C 1
ATOM 3467 O O . ALA B 1 104 ? 11.305 -20.812 -16.5 1 98.06 104 ALA B O 1
ATOM 3468 N N . TYR B 1 105 ? 11.781 -19.797 -14.609 1 97.81 105 TYR B N 1
ATOM 3469 C CA . TYR B 1 105 ? 10.469 -19.984 -14.008 1 97.81 105 TYR B CA 1
ATOM 3470 C C . TYR B 1 105 ? 9.867 -18.656 -13.578 1 97.81 105 TYR B C 1
ATOM 3472 O O . TYR B 1 105 ? 10.406 -17.969 -12.711 1 97.81 105 TYR B O 1
ATOM 3480 N N . LEU B 1 106 ? 8.742 -18.219 -14.305 1 97.12 106 LEU B N 1
ATOM 3481 C CA . LEU B 1 106 ? 8.055 -17.016 -13.836 1 97.12 106 LEU B CA 1
ATOM 3482 C C . LEU B 1 106 ? 7.5 -17.219 -12.43 1 97.12 106 LEU B C 1
ATOM 3484 O O . LEU B 1 106 ? 6.766 -18.172 -12.18 1 97.12 106 LEU B O 1
ATOM 3488 N N . GLY B 1 107 ? 7.801 -16.328 -11.57 1 97.12 107 GLY B N 1
ATOM 3489 C CA . GLY B 1 107 ? 7.547 -16.5 -10.148 1 97.12 107 GLY B CA 1
ATOM 3490 C C . GLY B 1 107 ? 6.074 -16.438 -9.797 1 97.12 107 GLY B C 1
ATOM 3491 O O . GLY B 1 107 ? 5.688 -16.719 -8.656 1 97.12 107 GLY B O 1
ATOM 3492 N N . ASP B 1 108 ? 5.199 -16.078 -10.742 1 95.62 108 ASP B N 1
ATOM 3493 C CA . ASP B 1 108 ? 3.768 -15.969 -10.477 1 95.62 108 ASP B CA 1
ATOM 3494 C C . ASP B 1 108 ? 2.99 -17.078 -11.188 1 95.62 108 ASP B C 1
ATOM 3496 O O . ASP B 1 108 ? 1.767 -17 -11.32 1 95.62 108 ASP B O 1
ATOM 3500 N N . ASN B 1 109 ? 3.729 -18.125 -11.656 1 96.25 109 ASN B N 1
ATOM 3501 C CA . ASN B 1 109 ? 3.102 -19.266 -12.32 1 96.25 109 ASN B CA 1
ATOM 3502 C C . ASN B 1 109 ? 3.256 -20.547 -11.516 1 96.25 109 ASN B C 1
ATOM 3504 O O . ASN B 1 109 ? 4.25 -20.719 -10.812 1 96.25 109 ASN B O 1
ATOM 3508 N N . LEU B 1 110 ? 2.229 -21.359 -11.602 1 96.62 110 LEU B N 1
ATOM 3509 C CA . LEU B 1 110 ? 2.258 -22.688 -11 1 96.62 110 LEU B CA 1
ATOM 3510 C C . LEU B 1 110 ? 1.723 -23.734 -11.977 1 96.62 110 LEU B C 1
ATOM 3512 O O . LEU B 1 110 ? 0.75 -23.484 -12.688 1 96.62 110 LEU B O 1
ATOM 3516 N N . ILE B 1 111 ? 2.385 -24.844 -11.992 1 95.88 111 ILE B N 1
ATOM 3517 C CA . ILE B 1 111 ? 1.94 -25.906 -12.883 1 95.88 111 ILE B CA 1
ATOM 3518 C C . ILE B 1 111 ? 1.705 -27.188 -12.078 1 95.88 111 ILE B C 1
ATOM 3520 O O . ILE B 1 111 ? 2.447 -27.484 -11.141 1 95.88 111 ILE B O 1
ATOM 3524 N N . GLN B 1 112 ? 0.661 -27.844 -12.477 1 96.12 112 GLN B N 1
ATOM 3525 C CA . GLN B 1 112 ? 0.351 -29.094 -11.812 1 96.12 112 GLN B CA 1
ATOM 3526 C C . GLN B 1 112 ? 1.421 -30.156 -12.094 1 96.12 112 GLN B C 1
ATOM 3528 O O . GLN B 1 112 ? 1.836 -30.328 -13.242 1 96.12 112 GLN B O 1
ATOM 3533 N N . GLY B 1 113 ? 1.884 -30.828 -11.078 1 93.5 113 GLY B N 1
ATOM 3534 C CA . GLY B 1 113 ? 2.85 -31.906 -11.25 1 93.5 113 GLY B CA 1
ATOM 3535 C C . GLY B 1 113 ? 4.285 -31.422 -11.297 1 93.5 113 GLY B C 1
ATOM 3536 O O . GLY B 1 113 ? 5.223 -32.219 -11.164 1 93.5 113 GLY B O 1
ATOM 3537 N N . GLY B 1 114 ? 4.461 -30.141 -11.555 1 94.06 114 GLY B N 1
ATOM 3538 C CA . GLY B 1 114 ? 5.781 -29.531 -11.453 1 94.06 114 GLY B CA 1
ATOM 3539 C C . GLY B 1 114 ? 6.59 -29.656 -12.734 1 94.06 114 GLY B C 1
ATOM 3540 O O . GLY B 1 114 ? 6.18 -30.344 -13.672 1 94.06 114 GLY B O 1
ATOM 3541 N N . ALA B 1 115 ? 7.719 -29.062 -12.75 1 93.75 115 ALA B N 1
ATOM 3542 C CA . ALA B 1 115 ? 8.602 -28.984 -13.914 1 93.75 115 ALA B CA 1
ATOM 3543 C C . ALA B 1 115 ? 9.43 -30.266 -14.062 1 93.75 115 ALA B C 1
ATOM 3545 O O . ALA B 1 115 ? 9.938 -30.547 -15.148 1 93.75 115 ALA B O 1
ATOM 3546 N N . SER B 1 116 ? 9.602 -31.062 -13.023 1 93.5 116 SER B N 1
ATOM 3547 C CA . SER B 1 116 ? 10.484 -32.219 -12.992 1 93.5 116 SER B CA 1
ATOM 3548 C C . SER B 1 116 ? 10.086 -33.25 -14.039 1 93.5 116 SER B C 1
ATOM 3550 O O . SER B 1 116 ? 10.938 -33.938 -14.602 1 93.5 116 SER B O 1
ATOM 3552 N N . ARG B 1 117 ? 8.859 -33.281 -14.32 1 93.56 117 ARG B N 1
ATOM 3553 C CA . ARG B 1 117 ? 8.367 -34.344 -15.203 1 93.56 117 ARG B CA 1
ATOM 3554 C C . ARG B 1 117 ? 8.781 -34.062 -16.656 1 93.56 117 ARG B C 1
ATOM 3556 O O . ARG B 1 117 ? 8.672 -34.938 -17.5 1 93.56 117 ARG B O 1
ATOM 3563 N N . TYR B 1 118 ? 9.297 -32.938 -16.906 1 95.12 118 TYR B N 1
ATOM 3564 C CA . TYR B 1 118 ? 9.617 -32.562 -18.281 1 95.12 118 TYR B CA 1
ATOM 3565 C C . TYR B 1 118 ? 11.125 -32.531 -18.5 1 95.12 118 TYR B C 1
ATOM 3567 O O . TYR B 1 118 ? 11.586 -32.281 -19.609 1 95.12 118 TYR B O 1
ATOM 3575 N N . LEU B 1 119 ? 11.891 -32.844 -17.5 1 94.19 119 LEU B N 1
ATOM 3576 C CA . LEU B 1 119 ? 13.344 -32.719 -17.562 1 94.19 119 LEU B CA 1
ATOM 3577 C C . LEU B 1 119 ? 13.906 -33.688 -18.625 1 94.19 119 LEU B C 1
ATOM 3579 O O . LEU B 1 119 ? 14.781 -33.281 -19.406 1 94.19 119 LEU B O 1
ATOM 3583 N N . SER B 1 120 ? 13.422 -34.875 -18.594 1 94.44 120 SER B N 1
ATOM 3584 C CA . SER B 1 120 ? 13.922 -35.844 -19.547 1 94.44 120 SER B CA 1
ATOM 3585 C C . SER B 1 120 ? 13.633 -35.438 -20.984 1 94.44 120 SER B C 1
ATOM 3587 O O . SER B 1 120 ? 14.484 -35.625 -21.859 1 94.44 120 SER B O 1
ATOM 3589 N N . ARG B 1 121 ? 12.5 -34.875 -21.172 1 95.62 121 ARG B N 1
ATOM 3590 C CA . ARG B 1 121 ? 12.109 -34.469 -22.516 1 95.62 121 ARG B CA 1
ATOM 3591 C C . ARG B 1 121 ? 12.883 -33.219 -22.953 1 95.62 121 ARG B C 1
ATOM 3593 O O . ARG B 1 121 ? 13.094 -33.031 -24.156 1 95.62 121 ARG B O 1
ATOM 3600 N N . ALA B 1 122 ? 13.227 -32.438 -22.016 1 95.69 122 ALA B N 1
ATOM 3601 C CA . ALA B 1 122 ? 13.945 -31.219 -22.312 1 95.69 122 ALA B CA 1
ATOM 3602 C C . ALA B 1 122 ? 15.383 -31.516 -22.734 1 95.69 122 ALA B C 1
ATOM 3604 O O . ALA B 1 122 ? 16 -30.719 -23.438 1 95.69 122 ALA B O 1
ATOM 3605 N N . LYS B 1 123 ? 15.875 -32.656 -22.359 1 93.75 123 LYS B N 1
ATOM 3606 C CA . LYS B 1 123 ? 17.25 -33.031 -22.672 1 93.75 123 LYS B CA 1
ATOM 3607 C C . LYS B 1 123 ? 17.469 -33.125 -24.172 1 93.75 123 LYS B C 1
ATOM 3609 O O . LYS B 1 123 ? 16.641 -33.656 -24.906 1 93.75 123 LYS B O 1
ATOM 3614 N N . GLY B 1 124 ? 18.547 -32.531 -24.594 1 93.81 124 GLY B N 1
ATOM 3615 C CA . GLY B 1 124 ? 18.906 -32.625 -26 1 93.81 124 GLY B CA 1
ATOM 3616 C C . GLY B 1 124 ? 18.422 -31.422 -26.812 1 93.81 124 GLY B C 1
ATOM 3617 O O . GLY B 1 124 ? 18.797 -31.266 -27.969 1 93.81 124 GLY B O 1
ATOM 3618 N N . HIS B 1 125 ? 17.594 -30.625 -26.25 1 97.12 125 HIS B N 1
ATOM 3619 C CA . HIS B 1 125 ? 17.125 -29.406 -26.922 1 97.12 125 HIS B CA 1
ATOM 3620 C C . HIS B 1 125 ? 17.891 -28.188 -26.422 1 97.12 125 HIS B C 1
ATOM 3622 O O . HIS B 1 125 ? 18.312 -28.141 -25.266 1 97.12 125 HIS B O 1
ATOM 3628 N N . ASP B 1 126 ? 18.016 -27.219 -27.266 1 97.31 126 ASP B N 1
ATOM 3629 C CA . ASP B 1 126 ? 18.609 -25.953 -26.844 1 97.31 126 ASP B CA 1
ATOM 3630 C C . ASP B 1 126 ? 17.641 -25.172 -25.953 1 97.31 126 ASP B C 1
ATOM 3632 O O . ASP B 1 126 ? 18.062 -24.391 -25.094 1 97.31 126 ASP B O 1
ATOM 3636 N N . ALA B 1 127 ? 16.422 -25.344 -26.25 1 98 127 ALA B N 1
ATOM 3637 C CA . ALA B 1 127 ? 15.32 -24.812 -25.438 1 98 127 ALA B CA 1
ATOM 3638 C C . ALA B 1 127 ? 14.117 -25.75 -25.484 1 98 127 ALA B C 1
ATOM 3640 O O . ALA B 1 127 ? 13.891 -26.438 -26.484 1 98 127 ALA B O 1
ATOM 3641 N N . PHE B 1 128 ? 13.438 -25.844 -24.438 1 97.88 128 PHE B N 1
ATOM 3642 C CA . PHE B 1 128 ? 12.234 -26.656 -24.328 1 97.88 128 PHE B CA 1
ATOM 3643 C C . PHE B 1 128 ? 11.117 -25.891 -23.625 1 97.88 128 PHE B C 1
ATOM 3645 O O . PHE B 1 128 ? 11.32 -25.328 -22.547 1 97.88 128 PHE B O 1
ATOM 3652 N N . LEU B 1 129 ? 9.922 -25.828 -24.25 1 97.81 129 LEU B N 1
ATOM 3653 C CA . LEU B 1 129 ? 8.82 -24.984 -23.812 1 97.81 129 LEU B CA 1
ATOM 3654 C C . LEU B 1 129 ? 7.652 -25.844 -23.312 1 97.81 129 LEU B C 1
ATOM 3656 O O . LEU B 1 129 ? 7.477 -26.984 -23.75 1 97.81 129 LEU B O 1
ATOM 3660 N N . LEU B 1 130 ? 6.988 -25.281 -22.375 1 97.69 130 LEU B N 1
ATOM 3661 C CA . LEU B 1 130 ? 5.719 -25.859 -21.953 1 97.69 130 LEU B CA 1
ATOM 3662 C C . LEU B 1 130 ? 4.547 -25.047 -22.484 1 97.69 130 LEU B C 1
ATOM 3664 O O . LEU B 1 130 ? 4.523 -23.812 -22.344 1 97.69 130 LEU B O 1
ATOM 3668 N N . LEU B 1 131 ? 3.584 -25.719 -23.094 1 97.56 131 LEU B N 1
ATOM 3669 C CA . LEU B 1 131 ? 2.42 -25.078 -23.703 1 97.56 131 LEU B CA 1
ATOM 3670 C C . LEU B 1 131 ? 1.132 -25.578 -23.047 1 97.56 131 LEU B C 1
ATOM 3672 O O . LEU B 1 131 ? 1.078 -26.688 -22.531 1 97.56 131 LEU B O 1
ATOM 3676 N N . LYS B 1 132 ? 0.176 -24.703 -23.031 1 97 132 LYS B N 1
ATOM 3677 C CA . LYS B 1 132 ? -1.157 -25.031 -22.531 1 97 132 LYS B CA 1
ATOM 3678 C C . LYS B 1 132 ? -2.238 -24.516 -23.484 1 97 132 LYS B C 1
ATOM 3680 O O . LYS B 1 132 ? -2.168 -23.391 -23.953 1 97 132 LYS B O 1
ATOM 3685 N N . GLU B 1 133 ? -3.162 -25.422 -23.797 1 96.06 133 GLU B N 1
ATOM 3686 C CA . GLU B 1 133 ? -4.328 -24.969 -24.547 1 96.06 133 GLU B CA 1
ATOM 3687 C C . GLU B 1 133 ? -5.266 -24.141 -23.672 1 96.06 133 GLU B C 1
ATOM 3689 O O . GLU B 1 133 ? -5.703 -24.625 -22.609 1 96.06 133 GLU B O 1
ATOM 3694 N N . VAL B 1 134 ? -5.492 -22.953 -24.078 1 94.44 134 VAL B N 1
ATOM 3695 C CA . VAL B 1 134 ? -6.367 -22.078 -23.312 1 94.44 134 VAL B CA 1
ATOM 3696 C C . VAL B 1 134 ? -7.453 -21.516 -24.219 1 94.44 134 VAL B C 1
ATOM 3698 O O . VAL B 1 134 ? -7.309 -21.5 -25.438 1 94.44 134 VAL B O 1
ATOM 3701 N N . GLU B 1 135 ? -8.594 -21.078 -23.578 1 91.81 135 GLU B N 1
ATOM 3702 C CA . GLU B 1 135 ? -9.711 -20.547 -24.344 1 91.81 135 GLU B CA 1
ATOM 3703 C C . GLU B 1 135 ? -9.344 -19.234 -25.016 1 91.81 135 GLU B C 1
ATOM 3705 O O . GLU B 1 135 ? -9.602 -19.031 -26.203 1 91.81 135 GLU B O 1
ATOM 3710 N N . ASP B 1 136 ? -8.711 -18.375 -24.281 1 92.19 136 ASP B N 1
ATOM 3711 C CA . ASP B 1 136 ? -8.266 -17.078 -24.797 1 92.19 136 ASP B CA 1
ATOM 3712 C C . ASP B 1 136 ? -6.77 -16.891 -24.578 1 92.19 136 ASP B C 1
ATOM 3714 O O . ASP B 1 136 ? -6.34 -16.469 -23.5 1 92.19 136 ASP B O 1
ATOM 3718 N N . PRO B 1 137 ? -5.977 -17.062 -25.594 1 93.44 137 PRO B N 1
ATOM 3719 C CA . PRO B 1 137 ? -4.52 -16.984 -25.453 1 93.44 137 PRO B CA 1
ATOM 3720 C C . PRO B 1 137 ? -3.967 -15.594 -25.703 1 93.44 137 PRO B C 1
ATOM 3722 O O . PRO B 1 137 ? -2.748 -15.398 -25.734 1 93.44 137 PRO B O 1
ATOM 3725 N N . SER B 1 138 ? -4.824 -14.516 -25.844 1 91.81 138 SER B N 1
ATOM 3726 C CA . SER B 1 138 ? -4.43 -13.203 -26.328 1 91.81 138 SER B CA 1
ATOM 3727 C C . SER B 1 138 ? -3.471 -12.516 -25.359 1 91.81 138 SER B C 1
ATOM 3729 O O . SER B 1 138 ? -2.705 -11.633 -25.75 1 91.81 138 SER B O 1
ATOM 3731 N N . ARG B 1 139 ? -3.484 -12.938 -24.078 1 89.31 139 ARG B N 1
ATOM 3732 C CA . ARG B 1 139 ? -2.662 -12.266 -23.078 1 89.31 139 ARG B CA 1
ATOM 3733 C C . ARG B 1 139 ? -1.311 -12.961 -22.938 1 89.31 139 ARG B C 1
ATOM 3735 O O . ARG B 1 139 ? -0.453 -12.5 -22.172 1 89.31 139 ARG B O 1
ATOM 3742 N N . PHE B 1 140 ? -1.069 -13.961 -23.75 1 93.75 140 PHE B N 1
ATOM 3743 C CA . PHE B 1 140 ? 0.132 -14.773 -23.578 1 93.75 140 PHE B CA 1
ATOM 3744 C C . PHE B 1 140 ? 0.918 -14.844 -24.891 1 93.75 140 PHE B C 1
ATOM 3746 O O . PHE B 1 140 ? 0.458 -14.359 -25.922 1 93.75 140 PHE B O 1
ATOM 3753 N N . GLY B 1 141 ? 2.139 -15.375 -24.766 1 94.69 141 GLY B N 1
ATOM 3754 C CA . GLY B 1 141 ? 2.793 -15.867 -25.953 1 94.69 141 GLY B CA 1
ATOM 3755 C C . GLY B 1 141 ? 2.113 -17.094 -26.547 1 94.69 141 GLY B C 1
ATOM 3756 O O . GLY B 1 141 ? 1.673 -17.984 -25.812 1 94.69 141 GLY B O 1
ATOM 3757 N N . VAL B 1 142 ? 2.041 -17.047 -27.875 1 96.62 142 VAL B N 1
ATOM 3758 C CA . VAL B 1 142 ? 1.27 -18.094 -28.516 1 96.62 142 VAL B CA 1
ATOM 3759 C C . VAL B 1 142 ? 2.164 -18.875 -29.484 1 96.62 142 VAL B C 1
ATOM 3761 O O . VAL B 1 142 ? 2.953 -18.281 -30.219 1 96.62 142 VAL B O 1
ATOM 3764 N N . ALA B 1 143 ? 2.062 -20.188 -29.406 1 97 143 ALA B N 1
ATOM 3765 C CA . ALA B 1 143 ? 2.852 -21.062 -30.25 1 97 143 ALA B CA 1
ATOM 3766 C C . ALA B 1 143 ? 2.062 -21.484 -31.5 1 97 143 ALA B C 1
ATOM 3768 O O . ALA B 1 143 ? 0.86 -21.75 -31.422 1 97 143 ALA B O 1
ATOM 3769 N N . VAL B 1 144 ? 2.799 -21.547 -32.562 1 95.81 144 VAL B N 1
ATOM 3770 C CA . VAL B 1 144 ? 2.229 -22.031 -33.812 1 95.81 144 VAL B CA 1
ATOM 3771 C C . VAL B 1 144 ? 2.908 -23.328 -34.25 1 95.81 144 VAL B C 1
ATOM 3773 O O . VAL B 1 144 ? 4.137 -23.391 -34.344 1 95.81 144 VAL B O 1
ATOM 3776 N N . LEU B 1 145 ? 2.072 -24.312 -34.438 1 95.12 145 LEU B N 1
ATOM 3777 C CA . LEU B 1 145 ? 2.562 -25.609 -34.906 1 95.12 145 LEU B CA 1
ATOM 3778 C C . LEU B 1 145 ? 2.195 -25.844 -36.344 1 95.12 145 LEU B C 1
ATOM 3780 O O . LEU B 1 145 ? 1.121 -25.438 -36.812 1 95.12 145 LEU B O 1
ATOM 3784 N N . ASP B 1 146 ? 3.053 -26.469 -37.062 1 93.94 146 ASP B N 1
ATOM 3785 C CA . ASP B 1 146 ? 2.713 -26.828 -38.438 1 93.94 146 ASP B CA 1
ATOM 3786 C C . ASP B 1 146 ? 1.918 -28.141 -38.469 1 93.94 146 ASP B C 1
ATOM 3788 O O . ASP B 1 146 ? 1.543 -28.672 -37.438 1 93.94 146 ASP B O 1
ATOM 3792 N N . SER B 1 147 ? 1.691 -28.609 -39.656 1 93.38 147 SER B N 1
ATOM 3793 C CA . SER B 1 147 ? 0.838 -29.781 -39.844 1 93.38 147 SER B CA 1
ATOM 3794 C C . SER B 1 147 ? 1.469 -31.031 -39.25 1 93.38 147 SER B C 1
ATOM 3796 O O . SER B 1 147 ? 0.766 -31.984 -38.906 1 93.38 14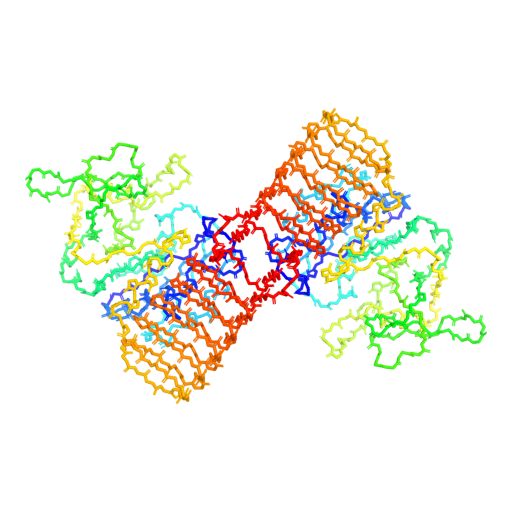7 SER B O 1
ATOM 3798 N N . ASP B 1 148 ? 2.775 -31.031 -39.094 1 93.62 148 ASP B N 1
ATOM 3799 C CA . ASP B 1 148 ? 3.486 -32.188 -38.562 1 93.62 148 ASP B CA 1
ATOM 3800 C C . ASP B 1 148 ? 3.682 -32.062 -37.031 1 93.62 148 ASP B C 1
ATOM 3802 O O . ASP B 1 148 ? 4.324 -32.906 -36.406 1 93.62 148 ASP B O 1
ATOM 3806 N N . GLY B 1 149 ? 3.219 -30.984 -36.469 1 93.69 149 GLY B N 1
ATOM 3807 C CA . GLY B 1 149 ? 3.33 -30.766 -35.031 1 93.69 149 GLY B CA 1
ATOM 3808 C C . GLY B 1 149 ? 4.629 -30.094 -34.625 1 93.69 149 GLY B C 1
ATOM 3809 O O . GLY B 1 149 ? 4.988 -30.094 -33.438 1 93.69 149 GLY B O 1
ATOM 3810 N N . LYS B 1 150 ? 5.277 -29.609 -35.594 1 93.31 150 LYS B N 1
ATOM 3811 C CA . LYS B 1 150 ? 6.531 -28.922 -35.281 1 93.31 150 LYS B CA 1
ATOM 3812 C C . LYS B 1 150 ? 6.289 -27.469 -34.938 1 93.31 150 LYS B C 1
ATOM 3814 O O . LYS B 1 150 ? 5.488 -26.781 -35.594 1 93.31 150 LYS B O 1
ATOM 3819 N N . LEU B 1 151 ? 6.93 -27.062 -33.875 1 95.75 151 LEU B N 1
ATOM 3820 C CA . LEU B 1 151 ? 6.859 -25.672 -33.5 1 95.75 151 LEU B CA 1
ATOM 3821 C C . LEU B 1 151 ? 7.539 -24.781 -34.531 1 95.75 151 LEU B C 1
ATOM 3823 O O . LEU B 1 151 ? 8.727 -24.938 -34.812 1 95.75 151 LEU B O 1
ATOM 3827 N N . THR B 1 152 ? 6.84 -23.766 -35.062 1 93.38 152 THR B N 1
ATOM 3828 C CA . THR B 1 152 ? 7.391 -23 -36.188 1 93.38 152 THR B CA 1
ATOM 3829 C C . THR B 1 152 ? 7.547 -21.531 -35.812 1 93.38 152 THR B C 1
ATOM 3831 O O . THR B 1 152 ? 8.414 -20.828 -36.344 1 93.38 152 THR B O 1
ATOM 3834 N N . ARG B 1 153 ? 6.648 -21.109 -34.969 1 94 153 ARG B N 1
ATOM 3835 C CA . ARG B 1 153 ? 6.656 -19.688 -34.656 1 94 153 ARG B CA 1
ATOM 3836 C C . ARG B 1 153 ? 6.117 -19.438 -33.25 1 94 153 ARG B C 1
ATOM 3838 O O . ARG B 1 153 ? 5.355 -20.25 -32.719 1 94 153 ARG B O 1
ATOM 3845 N N . LEU B 1 154 ? 6.574 -18.406 -32.656 1 95.5 154 LEU B N 1
ATOM 3846 C CA . LEU B 1 154 ? 6.055 -17.875 -31.391 1 95.5 154 LEU B CA 1
ATOM 3847 C C . LEU B 1 154 ? 5.691 -16.406 -31.531 1 95.5 154 LEU B C 1
ATOM 3849 O O . LEU B 1 154 ? 6.465 -15.617 -32.094 1 95.5 154 LEU B O 1
ATOM 3853 N N . VAL B 1 155 ? 4.527 -16.031 -31.047 1 93.19 155 VAL B N 1
ATOM 3854 C CA . VAL B 1 155 ? 4.07 -14.641 -31.172 1 93.19 155 VAL B CA 1
ATOM 3855 C C . VAL B 1 155 ? 3.633 -14.125 -29.797 1 93.19 155 VAL B C 1
ATOM 3857 O O . VAL B 1 155 ? 2.811 -14.75 -29.125 1 93.19 155 VAL B O 1
ATOM 3860 N N . GLU B 1 156 ? 4.195 -12.953 -29.453 1 93.12 156 GLU B N 1
ATOM 3861 C CA . GLU B 1 156 ? 3.869 -12.375 -28.156 1 93.12 156 GLU B CA 1
ATOM 3862 C C . GLU B 1 156 ? 2.549 -11.617 -28.203 1 93.12 156 GLU B C 1
ATOM 3864 O O . GLU B 1 156 ? 2.385 -10.695 -29.016 1 93.12 156 GLU B O 1
ATOM 3869 N N . LYS B 1 157 ? 1.631 -11.906 -27.312 1 90.19 157 LYS B N 1
ATOM 3870 C CA . LYS B 1 157 ? 0.359 -11.227 -27.109 1 90.19 157 LYS B CA 1
ATOM 3871 C C . LYS B 1 157 ? -0.247 -10.773 -28.438 1 90.19 157 LYS B C 1
ATOM 3873 O O . LYS B 1 157 ? -0.516 -9.586 -28.625 1 90.19 157 LYS B O 1
ATOM 3878 N N . PRO B 1 158 ? -0.573 -11.742 -29.234 1 90.38 158 PRO B N 1
ATOM 3879 C CA . PRO B 1 158 ? -1.158 -11.383 -30.531 1 90.38 158 PRO B CA 1
ATOM 3880 C C . PRO B 1 158 ? -2.613 -10.938 -30.406 1 90.38 158 PRO B C 1
ATOM 3882 O O . PRO B 1 158 ? -3.379 -11.508 -29.625 1 90.38 158 PRO B O 1
ATOM 3885 N N . ARG B 1 159 ? -2.996 -9.914 -31.156 1 88.44 159 ARG B N 1
ATOM 3886 C CA . ARG B 1 159 ? -4.379 -9.445 -31.234 1 88.44 159 ARG B CA 1
ATOM 3887 C C . ARG B 1 159 ? -5.289 -10.531 -31.812 1 88.44 159 ARG B C 1
ATOM 3889 O O . ARG B 1 159 ? -6.418 -10.711 -31.344 1 88.44 159 ARG B O 1
ATOM 3896 N N . GLU B 1 160 ? -4.711 -11.211 -32.781 1 92.88 160 GLU B N 1
ATOM 3897 C CA . GLU B 1 160 ? -5.355 -12.375 -33.406 1 92.88 160 GLU B CA 1
ATOM 3898 C C . GLU B 1 160 ? -4.516 -13.633 -33.188 1 92.88 160 GLU B C 1
ATOM 3900 O O . GLU B 1 160 ? -3.633 -13.93 -34 1 92.88 160 GLU B O 1
ATOM 3905 N N . PRO B 1 161 ? -4.895 -14.383 -32.25 1 93.25 161 PRO B N 1
ATOM 3906 C CA . PRO B 1 161 ? -4.059 -15.547 -31.938 1 93.25 161 PRO B CA 1
ATOM 3907 C C . PRO B 1 161 ? -4.109 -16.625 -33 1 93.25 161 PRO B C 1
ATOM 3909 O O . PRO B 1 161 ? -5.195 -17.062 -33.406 1 93.25 161 PRO B O 1
ATOM 3912 N N . PRO B 1 162 ? -3.008 -17.031 -33.5 1 93.38 162 PRO B N 1
ATOM 3913 C CA . PRO B 1 162 ? -2.951 -18.047 -34.562 1 93.38 162 PRO B CA 1
ATOM 3914 C C . PRO B 1 162 ? -3.305 -19.438 -34.062 1 93.38 162 PRO B C 1
ATOM 3916 O O . PRO B 1 162 ? -3.545 -20.344 -34.844 1 93.38 162 PRO B O 1
ATOM 3919 N N . SER B 1 163 ? -3.232 -19.656 -32.75 1 94.62 163 SER B N 1
ATOM 3920 C CA . SER B 1 163 ? -3.592 -20.922 -32.125 1 94.62 163 SER B CA 1
ATOM 3921 C C . SER B 1 163 ? -4.066 -20.703 -30.672 1 94.62 163 SER B C 1
ATOM 3923 O O . SER B 1 163 ? -4.129 -19.562 -30.203 1 94.62 163 SER B O 1
ATOM 3925 N N . LYS B 1 164 ? -4.383 -21.797 -30.031 1 95.62 164 LYS B N 1
ATOM 3926 C CA . LYS B 1 164 ? -4.832 -21.734 -28.641 1 95.62 164 LYS B CA 1
ATOM 3927 C C . LYS B 1 164 ? -3.744 -22.203 -27.688 1 95.62 164 LYS B C 1
ATOM 3929 O O . LYS B 1 164 ? -4.004 -22.422 -26.5 1 95.62 164 LYS B O 1
ATOM 3934 N N . LEU B 1 165 ? -2.549 -22.344 -28.281 1 97 165 LEU B N 1
ATOM 3935 C CA . LEU B 1 165 ? -1.446 -22.859 -27.469 1 97 165 LEU B CA 1
ATOM 3936 C C . LEU B 1 165 ? -0.644 -21.719 -26.859 1 97 165 LEU B C 1
ATOM 3938 O O . LEU B 1 165 ? 0.178 -21.094 -27.531 1 97 165 LEU B O 1
ATOM 3942 N N . ALA B 1 166 ? -0.875 -21.547 -25.547 1 96.69 166 ALA B N 1
ATOM 3943 C CA . ALA B 1 166 ? -0.204 -20.484 -24.828 1 96.69 166 ALA B CA 1
ATOM 3944 C C . ALA B 1 166 ? 1.092 -20.984 -24.188 1 96.69 166 ALA B C 1
ATOM 3946 O O . ALA B 1 166 ? 1.157 -22.109 -23.703 1 96.69 166 ALA B O 1
ATOM 3947 N N . LEU B 1 167 ? 2.117 -20.156 -24.234 1 96.12 167 LEU B N 1
ATOM 3948 C CA . LEU B 1 167 ? 3.355 -20.406 -23.516 1 96.12 167 LEU B CA 1
ATOM 3949 C C . LEU B 1 167 ? 3.131 -20.312 -22 1 96.12 167 LEU B C 1
ATOM 3951 O O . LEU B 1 167 ? 2.602 -19.312 -21.516 1 96.12 167 LEU B O 1
ATOM 3955 N N . MET B 1 168 ? 3.615 -21.406 -21.469 1 93.25 168 MET B N 1
ATOM 3956 C CA . MET B 1 168 ? 3.529 -21.406 -20.016 1 93.25 168 MET B CA 1
ATOM 3957 C C . MET B 1 168 ? 4.727 -20.688 -19.391 1 93.25 168 MET B C 1
ATOM 3959 O O . MET B 1 168 ? 5.754 -20.516 -20.047 1 93.25 168 MET B O 1
ATOM 3963 N N . GLY B 1 169 ? 4.805 -20.031 -18.375 1 93.5 169 GLY B N 1
ATOM 3964 C CA . GLY B 1 169 ? 5.793 -19.266 -17.625 1 93.5 169 GLY B CA 1
ATOM 3965 C C . GLY B 1 169 ? 6.914 -20.125 -17.078 1 93.5 169 GLY B C 1
ATOM 3966 O O . GLY B 1 169 ? 7.5 -19.797 -16.031 1 93.5 169 GLY B O 1
ATOM 3967 N N . VAL B 1 170 ? 7.277 -21.375 -17.797 1 96.56 170 VAL B N 1
ATOM 3968 C CA . VAL B 1 170 ? 8.391 -22.25 -17.438 1 96.56 170 VAL B CA 1
ATOM 3969 C C . VAL B 1 170 ? 9.18 -22.609 -18.688 1 96.56 170 VAL B C 1
ATOM 3971 O O . VAL B 1 170 ? 8.625 -23.156 -19.641 1 96.56 170 VAL B O 1
ATOM 3974 N N . TYR B 1 171 ? 10.484 -22.344 -18.672 1 97.44 171 TYR B N 1
ATOM 3975 C CA . TYR B 1 171 ? 11.359 -22.547 -19.812 1 97.44 171 TYR B CA 1
ATOM 3976 C C . TYR B 1 171 ? 12.594 -23.344 -19.438 1 97.44 171 TYR B C 1
ATOM 3978 O O . TYR B 1 171 ? 13.281 -23.016 -18.469 1 97.44 171 TYR B O 1
ATOM 3986 N N . PHE B 1 172 ? 12.812 -24.406 -20.172 1 97.56 172 PHE B N 1
ATOM 3987 C CA . PHE B 1 172 ? 14.086 -25.125 -20.062 1 97.56 172 PHE B CA 1
ATOM 3988 C C . PHE B 1 172 ? 15.086 -24.594 -21.094 1 97.56 172 PHE B C 1
ATOM 3990 O O . PHE B 1 172 ? 14.867 -24.719 -22.297 1 97.56 172 PHE B O 1
ATOM 3997 N N . LEU B 1 173 ? 16.156 -24.016 -20.578 1 97.88 173 LEU B N 1
ATOM 3998 C CA . LEU B 1 173 ? 17.047 -23.297 -21.469 1 97.88 173 LEU B CA 1
ATOM 3999 C C . LEU B 1 173 ? 18.484 -23.766 -21.281 1 97.88 173 LEU B C 1
ATOM 4001 O O . LEU B 1 173 ? 18.828 -24.344 -20.25 1 97.88 173 LEU B O 1
ATOM 4005 N N . THR B 1 174 ? 19.297 -23.562 -22.297 1 97.12 174 THR B N 1
ATOM 4006 C CA . THR B 1 174 ? 20.75 -23.719 -22.266 1 97.12 174 THR B CA 1
ATOM 4007 C C . THR B 1 174 ? 21.438 -22.359 -22.328 1 97.12 174 THR B C 1
ATOM 4009 O O . THR B 1 174 ? 20.797 -21.344 -22.656 1 97.12 174 THR B O 1
ATOM 4012 N N . PRO B 1 175 ? 22.703 -22.344 -22 1 96.75 175 PRO B N 1
ATOM 4013 C CA . PRO B 1 175 ? 23.422 -21.062 -22.031 1 96.75 175 PRO B CA 1
ATOM 4014 C C . PRO B 1 175 ? 23.406 -20.406 -23.406 1 96.75 175 PRO B C 1
ATOM 4016 O O . PRO B 1 175 ? 23.656 -19.219 -23.531 1 96.75 175 PRO B O 1
ATOM 4019 N N . ALA B 1 176 ? 23.109 -21.172 -24.422 1 96.69 176 ALA B N 1
ATOM 4020 C CA . ALA B 1 176 ? 23.016 -20.625 -25.766 1 96.69 176 ALA B CA 1
ATOM 4021 C C . ALA B 1 176 ? 21.953 -19.531 -25.844 1 96.69 176 ALA B C 1
ATOM 4023 O O . ALA B 1 176 ? 22.062 -18.609 -26.672 1 96.69 176 ALA B O 1
ATOM 4024 N N . PHE B 1 177 ? 20.953 -19.641 -25 1 97.75 177 PHE B N 1
ATOM 4025 C CA . PHE B 1 177 ? 19.859 -18.672 -24.984 1 97.75 177 PHE B CA 1
ATOM 4026 C C . PHE B 1 177 ? 20.391 -17.266 -24.75 1 97.75 177 PHE B C 1
ATOM 4028 O O . PHE B 1 177 ? 19.875 -16.297 -25.328 1 97.75 177 PHE B O 1
ATOM 4035 N N . PHE B 1 178 ? 21.469 -17.062 -23.969 1 98.19 178 PHE B N 1
ATOM 4036 C CA . PHE B 1 178 ? 22 -15.75 -23.594 1 98.19 178 PHE B CA 1
ATOM 4037 C C . PHE B 1 178 ? 22.453 -14.992 -24.844 1 98.19 178 PHE B C 1
ATOM 4039 O O . PHE B 1 178 ? 22.281 -13.781 -24.922 1 98.19 178 PHE B O 1
ATOM 4046 N N . ASP B 1 179 ? 22.969 -15.703 -25.781 1 97.44 179 ASP B N 1
ATOM 4047 C CA . ASP B 1 179 ? 23.453 -15.07 -27.016 1 97.44 179 ASP B CA 1
ATOM 4048 C C . ASP B 1 179 ? 22.312 -14.445 -27.797 1 97.44 179 ASP B C 1
ATOM 4050 O O . ASP B 1 179 ? 22.484 -13.414 -28.453 1 97.44 179 ASP B O 1
ATOM 4054 N N . TYR B 1 180 ? 21.219 -15.023 -27.656 1 97.62 180 TYR B N 1
ATOM 4055 C CA . TYR B 1 180 ? 20.078 -14.547 -28.438 1 97.62 180 TYR B CA 1
ATOM 4056 C C . TYR B 1 180 ? 19.422 -13.352 -27.75 1 97.62 180 TYR B C 1
ATOM 4058 O O . TYR B 1 180 ? 18.766 -12.547 -28.422 1 97.62 180 TYR B O 1
ATOM 4066 N N . THR B 1 181 ? 19.516 -13.234 -26.438 1 97.62 181 THR B N 1
ATOM 4067 C CA . THR B 1 181 ? 18.969 -12.062 -25.75 1 97.62 181 THR B CA 1
ATOM 4068 C C . THR B 1 181 ? 19.688 -10.789 -26.203 1 97.62 181 THR B C 1
ATOM 4070 O O . THR B 1 181 ? 19.109 -9.711 -26.203 1 97.62 181 THR B O 1
ATOM 4073 N N . LYS B 1 182 ? 20.906 -10.891 -26.672 1 96.5 182 LYS B N 1
ATOM 4074 C CA . LYS B 1 182 ? 21.719 -9.758 -27.078 1 96.5 182 LYS B CA 1
ATOM 4075 C C . LYS B 1 182 ? 21.297 -9.25 -28.453 1 96.5 182 LYS B C 1
ATOM 4077 O O . LYS B 1 182 ? 21.672 -8.141 -28.859 1 96.5 182 LYS B O 1
ATOM 4082 N N . ARG B 1 183 ? 20.562 -10.023 -29.109 1 96.69 183 ARG B N 1
ATOM 4083 C CA . ARG B 1 183 ? 20.203 -9.703 -30.484 1 96.69 183 ARG B CA 1
ATOM 4084 C C . ARG B 1 183 ? 18.797 -9.109 -30.547 1 96.69 183 ARG B C 1
ATOM 4086 O O . ARG B 1 183 ? 18.312 -8.781 -31.625 1 96.69 183 ARG B O 1
ATOM 4093 N N . LEU B 1 184 ? 18.188 -8.945 -29.422 1 96.62 184 LEU B N 1
ATOM 4094 C CA . LEU B 1 184 ? 16.781 -8.547 -29.391 1 96.62 184 LEU B CA 1
ATOM 4095 C C . LEU B 1 184 ? 16.656 -7.031 -29.484 1 96.62 184 LEU B C 1
ATOM 4097 O O . LEU B 1 184 ? 17.547 -6.301 -29.062 1 96.62 184 LEU B O 1
ATOM 4101 N N . LYS B 1 185 ? 15.539 -6.625 -30.047 1 95.25 185 LYS B N 1
ATOM 4102 C CA . LYS B 1 185 ? 15.047 -5.254 -29.969 1 95.25 185 LYS B CA 1
ATOM 4103 C C . LYS B 1 185 ? 13.781 -5.18 -29.125 1 95.25 185 LYS B C 1
ATOM 4105 O O . LYS B 1 185 ? 13.023 -6.148 -29.031 1 95.25 185 LYS B O 1
ATOM 4110 N N . PRO B 1 186 ? 13.594 -4.016 -28.453 1 94.5 186 PRO B N 1
ATOM 4111 C CA . PRO B 1 186 ? 12.367 -3.889 -27.672 1 94.5 186 PRO B CA 1
ATOM 4112 C C . PRO B 1 186 ? 11.102 -4.023 -28.516 1 94.5 186 PRO B C 1
ATOM 4114 O O . PRO B 1 186 ? 11.07 -3.568 -29.672 1 94.5 186 PRO B O 1
ATOM 4117 N N . SER B 1 187 ? 10.086 -4.664 -27.969 1 92.19 187 SER B N 1
ATOM 4118 C CA . SER B 1 187 ? 8.789 -4.773 -28.625 1 92.19 187 SER B CA 1
ATOM 4119 C C . SER B 1 187 ? 8.055 -3.438 -28.625 1 92.19 187 SER B C 1
ATOM 4121 O O . SER B 1 187 ? 8.625 -2.41 -28.25 1 92.19 187 SER B O 1
ATOM 4123 N N . TRP B 1 188 ? 6.766 -3.463 -29.094 1 87.19 188 TRP B N 1
ATOM 4124 C CA . TRP B 1 188 ? 5.926 -2.27 -29.109 1 87.19 188 TRP B CA 1
ATOM 4125 C C . TRP B 1 188 ? 5.633 -1.786 -27.688 1 87.19 188 TRP B C 1
ATOM 4127 O O . TRP B 1 188 ? 5.312 -0.615 -27.484 1 87.19 188 TRP B O 1
ATOM 4137 N N . ARG B 1 189 ? 5.82 -2.648 -26.688 1 88.44 189 ARG B N 1
ATOM 4138 C CA . ARG B 1 189 ? 5.602 -2.309 -25.297 1 88.44 189 ARG B CA 1
ATOM 4139 C C . ARG B 1 189 ? 6.879 -1.782 -24.656 1 88.44 189 ARG B C 1
ATOM 4141 O O . ARG B 1 189 ? 6.891 -1.44 -23.469 1 88.44 189 ARG B O 1
ATOM 4148 N N . GLY B 1 190 ? 7.953 -1.838 -25.391 1 92.75 190 GLY B N 1
ATOM 4149 C CA . GLY B 1 190 ? 9.234 -1.399 -24.859 1 92.75 190 GLY B CA 1
ATOM 4150 C C . GLY B 1 190 ? 9.945 -2.475 -24.062 1 92.75 190 GLY B C 1
ATOM 4151 O O . GLY B 1 190 ? 10.82 -2.172 -23.25 1 92.75 190 GLY B O 1
ATOM 4152 N N . GLU B 1 191 ? 9.539 -3.73 -24.219 1 94.94 191 GLU B N 1
ATOM 4153 C CA . GLU B 1 191 ? 10.102 -4.84 -23.453 1 94.94 191 GLU B CA 1
ATOM 4154 C C . GLU B 1 191 ? 10.852 -5.812 -24.359 1 94.94 191 GLU B C 1
ATOM 4156 O O . GLU B 1 191 ? 10.562 -5.906 -25.547 1 94.94 191 GLU B O 1
ATOM 4161 N N . TYR B 1 192 ? 11.859 -6.441 -23.828 1 96.62 192 TYR B N 1
ATOM 4162 C CA . TYR B 1 192 ? 12.547 -7.543 -24.5 1 96.62 192 TYR B CA 1
ATOM 4163 C C . TYR B 1 192 ? 11.828 -8.859 -24.25 1 96.62 192 TYR B C 1
ATOM 4165 O O . TYR B 1 192 ? 11.867 -9.398 -23.141 1 96.62 192 TYR B O 1
ATOM 4173 N N . GLU B 1 193 ? 11.227 -9.375 -25.344 1 95.56 193 GLU B N 1
ATOM 4174 C CA . GLU B 1 193 ? 10.312 -10.5 -25.219 1 95.56 193 GLU B CA 1
ATOM 4175 C C . GLU B 1 193 ? 11.047 -11.836 -25.344 1 95.56 193 GLU B C 1
ATOM 4177 O O . GLU B 1 193 ? 11.875 -12 -26.25 1 95.56 193 GLU B O 1
ATOM 4182 N N . ILE B 1 194 ? 10.688 -12.742 -24.547 1 96.56 194 ILE B N 1
ATOM 4183 C CA . ILE B 1 194 ? 11.297 -14.07 -24.594 1 96.56 194 ILE B CA 1
ATOM 4184 C C . ILE B 1 194 ? 10.867 -14.789 -25.875 1 96.56 194 ILE B C 1
ATOM 4186 O O . ILE B 1 194 ? 11.641 -15.555 -26.453 1 96.56 194 ILE B O 1
ATOM 4190 N N . THR B 1 195 ? 9.625 -14.539 -26.344 1 96.25 195 THR B N 1
ATOM 4191 C CA . THR B 1 195 ? 9.117 -15.156 -27.562 1 96.25 195 THR B CA 1
ATOM 4192 C C . THR B 1 195 ? 9.992 -14.781 -28.75 1 96.25 195 THR B C 1
ATOM 4194 O O . THR B 1 195 ? 10.258 -15.617 -29.625 1 96.25 195 THR B O 1
ATOM 4197 N N . ASP B 1 196 ? 10.484 -13.57 -28.75 1 96.25 196 ASP B N 1
ATOM 4198 C CA . ASP B 1 196 ? 11.344 -13.117 -29.844 1 96.25 196 ASP B CA 1
ATOM 4199 C C . ASP B 1 196 ? 12.68 -13.859 -29.828 1 96.25 196 ASP B C 1
ATOM 4201 O O . ASP B 1 196 ? 13.195 -14.242 -30.891 1 96.25 196 ASP B O 1
ATOM 4205 N N . ALA B 1 197 ? 13.234 -14.031 -28.703 1 97.19 197 ALA B N 1
ATOM 4206 C CA . ALA B 1 197 ? 14.492 -14.75 -28.578 1 97.19 197 ALA B CA 1
ATOM 4207 C C . ALA B 1 197 ? 14.344 -16.203 -29.047 1 97.19 197 ALA B C 1
ATOM 4209 O O . ALA B 1 197 ? 15.18 -16.703 -29.797 1 97.19 197 ALA B O 1
ATOM 4210 N N . LEU B 1 198 ? 13.297 -16.797 -28.609 1 97.5 198 LEU B N 1
ATOM 4211 C CA . LEU B 1 198 ? 13.047 -18.203 -28.953 1 97.5 198 LEU B CA 1
ATOM 4212 C C . LEU B 1 198 ? 12.773 -18.344 -30.438 1 97.5 198 LEU B C 1
ATOM 4214 O O . LEU B 1 198 ? 13.219 -19.312 -31.062 1 97.5 198 LEU B O 1
ATOM 4218 N N . ASP B 1 199 ? 12.062 -17.438 -30.953 1 95.88 199 ASP B N 1
ATOM 4219 C CA . ASP B 1 199 ? 11.797 -17.422 -32.375 1 95.88 199 ASP B CA 1
ATOM 4220 C C . ASP B 1 199 ? 13.094 -17.312 -33.188 1 95.88 199 ASP B C 1
ATOM 4222 O O . ASP B 1 199 ? 13.281 -18.016 -34.188 1 95.88 199 ASP B O 1
ATOM 4226 N N . LEU B 1 200 ? 14 -16.438 -32.781 1 96.12 200 LEU B N 1
ATOM 4227 C CA . LEU B 1 200 ? 15.297 -16.281 -33.406 1 96.12 200 LEU B CA 1
ATOM 4228 C C . LEU B 1 200 ? 16.094 -17.578 -33.344 1 96.12 200 LEU B C 1
ATOM 4230 O O . LEU B 1 200 ? 16.781 -17.938 -34.312 1 96.12 200 LEU B O 1
ATOM 4234 N N . MET B 1 201 ? 16.047 -18.25 -32.219 1 97.31 201 MET B N 1
ATOM 4235 C CA . MET B 1 201 ? 16.719 -19.547 -32.062 1 97.31 201 MET B CA 1
ATOM 4236 C C . MET B 1 201 ? 16.234 -20.547 -33.094 1 97.31 201 MET B C 1
ATOM 4238 O O . MET B 1 201 ? 17.031 -21.234 -33.75 1 97.31 201 MET B O 1
ATOM 4242 N N . MET B 1 202 ? 14.961 -20.609 -33.25 1 96.19 202 MET B N 1
ATOM 4243 C CA . MET B 1 202 ? 14.367 -21.547 -34.188 1 96.19 202 MET B CA 1
ATOM 4244 C C . MET B 1 202 ? 14.781 -21.203 -35.625 1 96.19 202 MET B C 1
ATOM 4246 O O . MET B 1 202 ? 15.133 -22.078 -36.406 1 96.19 202 MET B O 1
ATOM 4250 N N . ARG B 1 203 ? 14.812 -19.984 -35.906 1 95.25 203 ARG B N 1
ATOM 4251 C CA . ARG B 1 203 ? 15.188 -19.547 -37.25 1 95.25 203 ARG B CA 1
ATOM 4252 C C . ARG B 1 203 ? 16.641 -19.859 -37.531 1 95.25 203 ARG B C 1
ATOM 4254 O O . ARG B 1 203 ? 17.016 -20.109 -38.688 1 95.25 203 ARG B O 1
ATOM 4261 N N . ASP B 1 204 ? 17.391 -19.875 -36.5 1 96.75 204 ASP B N 1
ATOM 4262 C CA . ASP B 1 204 ? 18.812 -20.156 -36.656 1 96.75 204 ASP B CA 1
ATOM 4263 C C . ASP B 1 204 ? 19.094 -21.656 -36.625 1 96.75 204 ASP B C 1
ATOM 4265 O O . ASP B 1 204 ? 20.234 -22.094 -36.594 1 96.75 204 ASP B O 1
ATOM 4269 N N . GLY B 1 205 ? 18.141 -22.406 -36.531 1 95.62 205 GLY B N 1
ATOM 4270 C CA . GLY B 1 205 ? 18.266 -23.844 -36.656 1 95.62 205 GLY B CA 1
ATOM 4271 C C . GLY B 1 205 ? 18.516 -24.531 -35.312 1 95.62 205 GLY B C 1
ATOM 4272 O O . GLY B 1 205 ? 18.844 -25.719 -35.281 1 95.62 205 GLY B O 1
ATOM 4273 N N . ARG B 1 206 ? 18.438 -23.797 -34.25 1 96.62 206 ARG B N 1
ATOM 4274 C CA . ARG B 1 206 ? 18.578 -24.406 -32.938 1 96.62 206 ARG B CA 1
ATOM 4275 C C . ARG B 1 206 ? 17.391 -25.297 -32.594 1 96.62 206 ARG B C 1
ATOM 4277 O O . ARG B 1 206 ? 16.281 -25.047 -33.094 1 96.62 206 ARG B O 1
ATOM 4284 N N . SER B 1 207 ? 17.609 -26.266 -31.812 1 96.81 207 SER B N 1
ATOM 4285 C CA . SER B 1 207 ? 16.547 -27.203 -31.438 1 96.81 207 SER B CA 1
ATOM 4286 C C . SER B 1 207 ? 15.68 -26.625 -30.328 1 96.81 207 SER B C 1
ATOM 4288 O O . SER B 1 207 ? 16.125 -26.469 -29.188 1 96.81 207 SER B O 1
ATOM 4290 N N . VAL B 1 208 ? 14.43 -26.328 -30.688 1 97.69 208 VAL B N 1
ATOM 4291 C CA . VAL B 1 208 ? 13.445 -25.875 -29.703 1 97.69 208 VAL B CA 1
ATOM 4292 C C . VAL B 1 208 ? 12.289 -26.875 -29.641 1 97.69 208 VAL B C 1
ATOM 4294 O O . VAL B 1 208 ? 11.516 -26.984 -30.594 1 97.69 208 VAL B O 1
ATOM 4297 N N . GLY B 1 209 ? 12.234 -27.594 -28.5 1 97.38 209 GLY B N 1
ATOM 4298 C CA . GLY B 1 209 ? 11.164 -28.562 -28.312 1 97.38 209 GLY B CA 1
ATOM 4299 C C . GLY B 1 209 ? 10.039 -28.031 -27.438 1 97.38 209 GLY B C 1
ATOM 4300 O O . GLY B 1 209 ? 10.117 -26.906 -26.922 1 97.38 209 GLY B O 1
ATOM 4301 N N . TYR B 1 210 ? 8.945 -28.781 -27.359 1 97.69 210 TYR B N 1
ATOM 4302 C CA . TYR B 1 210 ? 7.84 -28.375 -26.5 1 97.69 210 TYR B CA 1
ATOM 4303 C C . TYR B 1 210 ? 7.062 -29.594 -26.016 1 97.69 210 TYR B C 1
ATOM 4305 O O . TYR B 1 210 ? 7.254 -30.703 -26.5 1 97.69 210 TYR B O 1
ATOM 4313 N N . ALA B 1 211 ? 6.336 -29.406 -24.984 1 97.25 211 ALA B N 1
ATOM 4314 C CA . ALA B 1 211 ? 5.312 -30.344 -24.516 1 97.25 211 ALA B CA 1
ATOM 4315 C C . ALA B 1 211 ? 4.012 -29.609 -24.188 1 97.25 211 ALA B C 1
ATOM 4317 O O . ALA B 1 211 ? 4.035 -28.469 -23.719 1 97.25 211 ALA B O 1
ATOM 4318 N N . ILE B 1 212 ? 2.936 -30.203 -24.453 1 96.56 212 ILE B N 1
ATOM 4319 C CA . ILE B 1 212 ? 1.633 -29.672 -24.062 1 96.56 212 ILE B CA 1
ATOM 4320 C C . ILE B 1 212 ? 1.263 -30.188 -22.672 1 96.56 212 ILE B C 1
ATOM 4322 O O . ILE B 1 212 ? 1.178 -31.406 -22.453 1 96.56 212 ILE B O 1
ATOM 4326 N N . HIS B 1 213 ? 1.099 -29.297 -21.781 1 96.31 213 HIS B N 1
ATOM 4327 C CA . HIS B 1 213 ? 0.816 -29.641 -20.391 1 96.31 213 HIS B CA 1
ATOM 4328 C C . HIS B 1 213 ? -0.642 -30.047 -20.219 1 96.31 213 HIS B C 1
ATOM 4330 O O . HIS B 1 213 ? -1.549 -29.344 -20.656 1 96.31 213 HIS B O 1
ATOM 4336 N N . GLU B 1 214 ? -0.948 -31.172 -19.547 1 91.06 214 GLU B N 1
ATOM 4337 C CA . GLU B 1 214 ? -2.303 -31.688 -19.359 1 91.06 214 GLU B CA 1
ATOM 4338 C C . GLU B 1 214 ? -2.861 -31.266 -18 1 91.06 214 GLU B C 1
ATOM 4340 O O . GLU B 1 214 ? -4.078 -31.156 -17.828 1 91.06 214 GLU B O 1
ATOM 4345 N N . GLY B 1 215 ? -2.217 -30.844 -17.062 1 93.62 215 GLY B N 1
ATOM 4346 C CA . GLY B 1 215 ? -2.68 -30.438 -15.75 1 93.62 215 GLY B CA 1
ATOM 4347 C C . GLY B 1 215 ? -3.02 -28.953 -15.664 1 93.62 215 GLY B C 1
ATOM 4348 O O . GLY B 1 215 ? -3.033 -28.266 -16.688 1 93.62 215 GLY B O 1
ATOM 4349 N N . TRP B 1 216 ? -3.459 -28.5 -14.477 1 95.12 216 TRP B N 1
ATOM 4350 C CA . TRP B 1 216 ? -3.807 -27.094 -14.336 1 95.12 216 TRP B CA 1
ATOM 4351 C C . TRP B 1 216 ? -2.561 -26.219 -14.398 1 95.12 216 TRP B C 1
ATOM 4353 O O . TRP B 1 216 ? -1.452 -26.688 -14.125 1 95.12 216 TRP B O 1
ATOM 4363 N N . TRP B 1 217 ? -2.678 -25.078 -14.891 1 96 217 TRP B N 1
ATOM 4364 C CA . TRP B 1 217 ? -1.717 -23.984 -14.945 1 96 217 TRP B CA 1
ATOM 4365 C C . TRP B 1 217 ? -2.314 -22.719 -14.359 1 96 217 TRP B C 1
ATOM 4367 O O . TRP B 1 217 ? -3.402 -22.281 -14.758 1 96 217 TRP B O 1
ATOM 4377 N N . LEU B 1 218 ? -1.629 -22.234 -13.328 1 95.12 218 LEU B N 1
ATOM 4378 C CA . LEU B 1 218 ? -2.141 -21.047 -12.664 1 95.12 218 LEU B CA 1
ATOM 4379 C C . LEU B 1 218 ? -1.21 -19.859 -12.883 1 95.12 218 LEU B C 1
ATOM 4381 O O . LEU B 1 218 ? 0.004 -19.969 -12.703 1 95.12 218 LEU B O 1
ATOM 4385 N N . ASP B 1 219 ? -1.755 -18.734 -13.352 1 92.88 219 ASP B N 1
ATOM 4386 C CA . ASP B 1 219 ? -1.099 -17.438 -13.461 1 92.88 219 ASP B CA 1
ATOM 4387 C C . ASP B 1 219 ? -1.752 -16.406 -12.539 1 92.88 219 ASP B C 1
ATOM 4389 O O . ASP B 1 219 ? -2.867 -15.961 -12.797 1 92.88 219 ASP B O 1
ATOM 4393 N N . VAL B 1 220 ? -1.042 -16.031 -11.484 1 93.31 220 VAL B N 1
ATOM 4394 C CA . VAL B 1 220 ? -1.616 -15.172 -10.453 1 93.31 220 VAL B CA 1
ATOM 4395 C C . VAL B 1 220 ? -1.34 -13.711 -10.789 1 93.31 220 VAL B C 1
ATOM 4397 O O . VAL B 1 220 ? -0.294 -13.164 -10.422 1 93.31 220 VAL B O 1
ATOM 4400 N N . GLY B 1 221 ? -2.346 -13 -11.422 1 91.75 221 GLY B N 1
ATOM 4401 C CA . GLY B 1 221 ? -2.09 -11.648 -11.883 1 91.75 221 GLY B CA 1
ATOM 4402 C C . GLY B 1 221 ? -3.127 -10.648 -11.406 1 91.75 221 GLY B C 1
ATOM 4403 O O . GLY B 1 221 ? -2.9 -9.438 -11.453 1 91.75 221 GLY B O 1
ATOM 4404 N N . LYS B 1 222 ? -4.215 -11.117 -11.047 1 94.31 222 LYS B N 1
ATOM 4405 C CA . LYS B 1 222 ? -5.293 -10.273 -10.539 1 94.31 222 LYS B CA 1
ATOM 4406 C C . LYS B 1 222 ? -6.055 -10.961 -9.414 1 94.31 222 LYS B C 1
ATOM 4408 O O . LYS B 1 222 ? -5.797 -12.125 -9.102 1 94.31 222 LYS B O 1
ATOM 4413 N N . LYS B 1 223 ? -6.973 -10.328 -8.781 1 9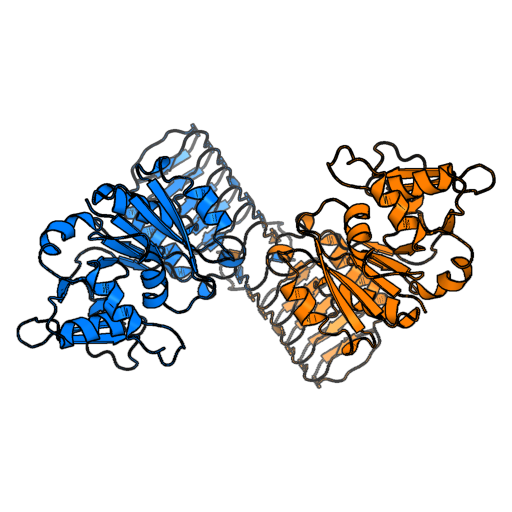7.19 223 LYS B N 1
ATOM 4414 C CA . LYS B 1 223 ? -7.707 -10.82 -7.617 1 97.19 223 LYS B CA 1
ATOM 4415 C C . LYS B 1 223 ? -8.359 -12.164 -7.91 1 97.19 223 LYS B C 1
ATOM 4417 O O . LYS B 1 223 ? -8.156 -13.133 -7.18 1 97.19 223 LYS B O 1
ATOM 4422 N N . ASP B 1 224 ? -9.117 -12.203 -9.008 1 96.38 224 ASP B N 1
ATOM 4423 C CA . ASP B 1 224 ? -9.852 -13.422 -9.328 1 96.38 224 ASP B CA 1
ATOM 4424 C C . ASP B 1 224 ? -8.898 -14.586 -9.578 1 96.38 224 ASP B C 1
ATOM 4426 O O . ASP B 1 224 ? -9.211 -15.734 -9.258 1 96.38 224 ASP B O 1
ATOM 4430 N N . ASP B 1 225 ? -7.746 -14.258 -10.141 1 95.69 225 ASP B N 1
ATOM 4431 C CA . ASP B 1 225 ? -6.727 -15.289 -10.344 1 95.69 225 ASP B CA 1
ATOM 4432 C C . ASP B 1 225 ? -6.25 -15.859 -9.016 1 95.69 225 ASP B C 1
ATOM 4434 O O . ASP B 1 225 ? -6.074 -17.078 -8.883 1 95.69 225 ASP B O 1
ATOM 4438 N N . VAL B 1 226 ? -6.082 -15.016 -8.023 1 98.19 226 VAL B N 1
ATOM 4439 C CA . VAL B 1 226 ? -5.613 -15.438 -6.703 1 98.19 226 VAL B CA 1
ATOM 4440 C C . VAL B 1 226 ? -6.641 -16.359 -6.059 1 98.19 226 VAL B C 1
ATOM 4442 O O . VAL B 1 226 ? -6.289 -17.438 -5.551 1 98.19 226 VAL B O 1
ATOM 4445 N N . LEU B 1 227 ? -7.859 -16 -6.137 1 98.5 227 LEU B N 1
ATOM 4446 C CA . LEU B 1 227 ? -8.922 -16.781 -5.52 1 98.5 227 LEU B CA 1
ATOM 4447 C C . LEU B 1 227 ? -9.07 -18.141 -6.199 1 98.5 227 LEU B C 1
ATOM 4449 O O . LEU B 1 227 ? -9.172 -19.156 -5.527 1 98.5 227 LEU B O 1
ATOM 4453 N N . ALA B 1 228 ? -9.031 -18.062 -7.516 1 97.5 228 ALA B N 1
ATOM 4454 C CA . ALA B 1 228 ? -9.117 -19.312 -8.266 1 97.5 228 ALA B CA 1
ATOM 4455 C C . ALA B 1 228 ? -7.918 -20.219 -7.969 1 97.5 228 ALA B C 1
ATOM 4457 O O . ALA B 1 228 ? -8.078 -21.422 -7.758 1 97.5 228 ALA B O 1
ATOM 4458 N N . ALA B 1 229 ? -6.797 -19.609 -7.969 1 98 229 ALA B N 1
ATOM 4459 C CA . ALA B 1 229 ? -5.582 -20.375 -7.672 1 98 229 ALA B CA 1
ATOM 4460 C C . ALA B 1 229 ? -5.637 -20.953 -6.266 1 98 229 ALA B C 1
ATOM 4462 O O . ALA B 1 229 ? -5.27 -22.109 -6.055 1 98 229 ALA B O 1
ATOM 4463 N N . ASN B 1 230 ? -6.09 -20.203 -5.305 1 98.62 230 ASN B N 1
ATOM 4464 C CA . ASN B 1 230 ? -6.25 -20.688 -3.938 1 98.62 230 ASN B CA 1
ATOM 4465 C C . ASN B 1 230 ? -7.176 -21.906 -3.879 1 98.62 230 ASN B C 1
ATOM 4467 O O .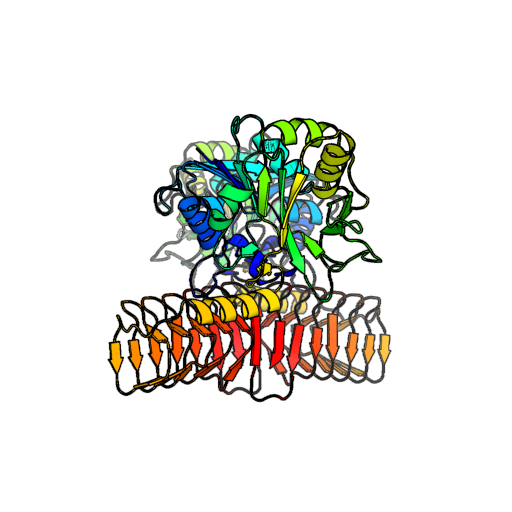 ASN B 1 230 ? -6.863 -22.891 -3.217 1 98.62 230 ASN B O 1
ATOM 4471 N N . ALA B 1 231 ? -8.227 -21.812 -4.605 1 98.5 231 ALA B N 1
ATOM 4472 C CA . ALA B 1 231 ? -9.203 -22.891 -4.629 1 98.5 231 ALA B CA 1
ATOM 4473 C C . ALA B 1 231 ? -8.594 -24.156 -5.227 1 98.5 231 ALA B C 1
ATOM 4475 O O . ALA B 1 231 ? -8.758 -25.25 -4.672 1 98.5 231 ALA B O 1
ATOM 4476 N N . VAL B 1 232 ? -7.871 -23.969 -6.273 1 97.81 232 VAL B N 1
ATOM 4477 C CA . VAL B 1 232 ? -7.273 -25.109 -6.965 1 97.81 232 VAL B CA 1
ATOM 4478 C C . VAL B 1 232 ? -6.23 -25.781 -6.066 1 97.81 232 VAL B C 1
ATOM 4480 O O . VAL B 1 232 ? -6.199 -27 -5.938 1 97.81 232 VAL B O 1
ATOM 4483 N N . ILE B 1 233 ? -5.441 -24.969 -5.434 1 97.94 233 ILE B N 1
ATOM 4484 C CA . ILE B 1 233 ? -4.375 -25.484 -4.586 1 97.94 233 ILE B CA 1
ATOM 4485 C C . ILE B 1 233 ? -4.973 -26.203 -3.373 1 97.94 233 ILE B C 1
ATOM 4487 O O . ILE B 1 233 ? -4.516 -27.266 -2.988 1 97.94 233 ILE B O 1
ATOM 4491 N N . LEU B 1 234 ? -5.969 -25.625 -2.803 1 98.06 234 LEU B N 1
ATOM 4492 C CA . LEU B 1 234 ? -6.656 -26.281 -1.694 1 98.06 234 LEU B CA 1
ATOM 4493 C C . LEU B 1 234 ? -7.266 -27.609 -2.137 1 98.06 234 LEU B C 1
ATOM 4495 O O . LEU B 1 234 ? -7.145 -28.609 -1.437 1 98.06 234 LEU B O 1
ATOM 4499 N N . ASP B 1 235 ? -7.852 -27.562 -3.258 1 95.88 235 ASP B N 1
ATOM 4500 C CA . ASP B 1 235 ? -8.5 -28.766 -3.775 1 95.88 235 ASP B CA 1
ATOM 4501 C C . ASP B 1 235 ? -7.484 -29.875 -3.996 1 95.88 235 ASP B C 1
ATOM 4503 O O . ASP B 1 235 ? -7.766 -31.047 -3.709 1 95.88 235 ASP B O 1
ATOM 4507 N N . GLU B 1 236 ? -6.387 -29.531 -4.406 1 94.5 236 GLU B N 1
ATOM 4508 C CA . GLU B 1 236 ? -5.348 -30.5 -4.738 1 94.5 236 GLU B CA 1
ATOM 4509 C C . GLU B 1 236 ? -4.641 -31 -3.482 1 94.5 236 GLU B C 1
ATOM 4511 O O . GLU B 1 236 ? -4.344 -32.188 -3.369 1 94.5 236 GLU B O 1
ATOM 4516 N N . ASN B 1 237 ? -4.449 -30.125 -2.537 1 92.12 237 ASN B N 1
ATOM 4517 C CA . ASN B 1 237 ? -3.48 -30.453 -1.498 1 92.12 237 ASN B CA 1
ATOM 4518 C C . ASN B 1 237 ? -4.156 -30.656 -0.144 1 92.12 237 ASN B C 1
ATOM 4520 O O . ASN B 1 237 ? -3.572 -31.25 0.763 1 92.12 237 ASN B O 1
ATOM 4524 N N . ALA B 1 238 ? -5.312 -30.109 -0.03 1 91.12 238 ALA B N 1
ATOM 4525 C CA . ALA B 1 238 ? -5.938 -30.141 1.29 1 91.12 238 ALA B CA 1
ATOM 4526 C C . ALA B 1 238 ? -6.223 -31.578 1.731 1 91.12 238 ALA B C 1
ATOM 4528 O O . ALA B 1 238 ? -6.652 -32.406 0.926 1 91.12 238 ALA B O 1
ATOM 4529 N N . ARG B 1 239 ? -5.879 -31.906 2.928 1 94.25 239 ARG B N 1
ATOM 4530 C CA . ARG B 1 239 ? -6.191 -33.156 3.619 1 94.25 239 ARG B CA 1
ATOM 4531 C C . ARG B 1 239 ? -6.746 -32.875 5.016 1 94.25 239 ARG B C 1
ATOM 4533 O O . ARG B 1 239 ? -6.484 -31.812 5.594 1 94.25 239 ARG B O 1
ATOM 4540 N N . ARG B 1 240 ? -7.598 -33.812 5.445 1 96.31 240 ARG B N 1
ATOM 4541 C CA . ARG B 1 240 ? -8.094 -33.625 6.805 1 96.31 240 ARG B CA 1
ATOM 4542 C C . ARG B 1 240 ? -6.988 -33.844 7.828 1 96.31 240 ARG B C 1
ATOM 4544 O O . ARG B 1 240 ? -6.492 -34.969 7.988 1 96.31 240 ARG B O 1
ATOM 4551 N N . GLU B 1 241 ? -6.613 -32.906 8.43 1 97.44 241 GLU B N 1
ATOM 4552 C CA . GLU B 1 241 ? -5.578 -32.938 9.453 1 97.44 241 GLU B CA 1
ATOM 4553 C C . GLU B 1 241 ? -5.844 -31.875 10.531 1 97.44 241 GLU B C 1
ATOM 4555 O O . GLU B 1 241 ? -5.906 -30.672 10.242 1 97.44 241 GLU B O 1
ATOM 4560 N N . VAL B 1 242 ? -5.961 -32.312 11.797 1 98 242 VAL B N 1
ATOM 4561 C CA . VAL B 1 242 ? -6.297 -31.422 12.898 1 98 242 VAL B CA 1
ATOM 4562 C C . VAL B 1 242 ? -5.141 -31.375 13.898 1 98 242 VAL B C 1
ATOM 4564 O O . VAL B 1 242 ? -4.93 -32.344 14.656 1 98 242 VAL B O 1
ATOM 4567 N N . ARG B 1 243 ? -4.391 -30.375 13.836 1 98.19 243 ARG B N 1
ATOM 4568 C CA . ARG B 1 243 ? -3.258 -30.219 14.742 1 98.19 243 ARG B CA 1
ATOM 4569 C C . ARG B 1 243 ? -3.576 -29.219 15.852 1 98.19 243 ARG B C 1
ATOM 4571 O O . ARG B 1 243 ? -2.799 -29.062 16.797 1 98.19 243 ARG B O 1
ATOM 4578 N N . GLY B 1 244 ? -4.688 -28.453 15.719 1 98.31 244 GLY B N 1
ATOM 4579 C CA . GLY B 1 244 ? -5.156 -27.5 16.719 1 98.31 244 GLY B CA 1
ATOM 4580 C C . GLY B 1 244 ? -6.293 -28.047 17.562 1 98.31 244 GLY B C 1
ATOM 4581 O O . GLY B 1 244 ? -6.492 -29.266 17.656 1 98.31 244 GLY B O 1
ATOM 4582 N N . ALA B 1 245 ? -6.98 -27.125 18.297 1 98.5 245 ALA B N 1
ATOM 4583 C CA . ALA B 1 245 ? -8.078 -27.531 19.172 1 98.5 245 ALA B CA 1
ATOM 4584 C C . ALA B 1 245 ? -9.43 -27.312 18.484 1 98.5 245 ALA B C 1
ATOM 4586 O O . ALA B 1 245 ? -9.641 -26.281 17.844 1 98.5 245 ALA B O 1
ATOM 4587 N N . VAL B 1 246 ? -10.289 -28.266 18.547 1 98.44 246 VAL B N 1
ATOM 4588 C CA . VAL B 1 246 ? -11.641 -28.188 18 1 98.44 246 VAL B CA 1
ATOM 4589 C C . VAL B 1 246 ? -12.648 -28.547 19.094 1 98.44 246 VAL B C 1
ATOM 4591 O O . VAL B 1 246 ? -12.648 -29.672 19.609 1 98.44 246 VAL B O 1
ATOM 4594 N N . GLU B 1 247 ? -13.383 -27.562 19.422 1 98.31 247 GLU B N 1
ATOM 4595 C CA . GLU B 1 247 ? -14.344 -27.75 20.5 1 98.31 247 GLU B CA 1
ATOM 4596 C C . GLU B 1 247 ? -15.766 -27.453 20.031 1 98.31 247 GLU B C 1
ATOM 4598 O O . GLU B 1 247 ? -16.031 -26.406 19.453 1 98.31 247 GLU B O 1
ATOM 4603 N N . ASN B 1 248 ? -16.688 -28.312 20.281 1 98.5 248 ASN B N 1
ATOM 4604 C CA . ASN B 1 248 ? -18.094 -28.125 19.953 1 98.5 248 ASN B CA 1
ATOM 4605 C C . ASN B 1 248 ? -18.281 -27.641 18.531 1 98.5 248 ASN B C 1
ATOM 4607 O O . ASN B 1 248 ? -18.969 -26.641 18.297 1 98.5 248 ASN B O 1
ATOM 4611 N N . SER B 1 249 ? -17.594 -28.219 17.609 1 98.62 249 SER B N 1
ATOM 4612 C CA . SER B 1 249 ? -17.578 -27.766 16.219 1 98.62 249 SER B CA 1
ATOM 4613 C C . SER B 1 249 ? -17.656 -28.938 15.25 1 98.62 249 SER B C 1
ATOM 4615 O O . SER B 1 249 ? -17.391 -30.094 15.633 1 98.62 249 SER B O 1
ATOM 4617 N N . ARG B 1 250 ? -18.078 -28.688 14.125 1 98.19 250 ARG B N 1
ATOM 4618 C CA . ARG B 1 250 ? -18.172 -29.703 13.07 1 98.19 250 ARG B CA 1
ATOM 4619 C C . ARG B 1 250 ? -17.156 -29.406 11.953 1 98.19 250 ARG B C 1
ATOM 4621 O O . ARG B 1 250 ? -17.156 -28.328 11.383 1 98.19 250 ARG B O 1
ATOM 4628 N N . LEU B 1 251 ? -16.312 -30.312 11.641 1 97.75 251 LEU B N 1
ATOM 4629 C CA . LEU B 1 251 ? -15.391 -30.266 10.516 1 97.75 251 LEU B CA 1
ATOM 4630 C C . LEU B 1 251 ? -15.859 -31.172 9.391 1 97.75 251 LEU B C 1
ATOM 4632 O O . LEU B 1 251 ? -15.945 -32.406 9.57 1 97.75 251 LEU B O 1
ATOM 4636 N N . GLU B 1 252 ? -16.141 -30.594 8.289 1 97.81 252 GLU B N 1
ATOM 4637 C CA . GLU B 1 252 ? -16.656 -31.359 7.16 1 97.81 252 GLU B CA 1
ATOM 4638 C C . GLU B 1 252 ? -15.695 -31.297 5.973 1 97.81 252 GLU B C 1
ATOM 4640 O O . GLU B 1 252 ? -15.266 -30.219 5.57 1 97.81 252 GLU B O 1
ATOM 4645 N N . GLY B 1 253 ? -15.391 -32.5 5.438 1 96.75 253 GLY B N 1
ATOM 4646 C CA . GLY B 1 253 ? -14.508 -32.531 4.281 1 96.75 253 GLY B CA 1
ATOM 4647 C C . GLY B 1 253 ? -13.039 -32.406 4.641 1 96.75 253 GLY B C 1
ATOM 4648 O O . GLY B 1 253 ? -12.633 -32.812 5.742 1 96.75 253 GLY B O 1
ATOM 4649 N N . ARG B 1 254 ? -12.211 -31.984 3.652 1 98 254 ARG B N 1
ATOM 4650 C CA . ARG B 1 254 ? -10.766 -31.875 3.814 1 98 254 ARG B CA 1
ATOM 4651 C C . ARG B 1 254 ? -10.375 -30.531 4.426 1 98 254 ARG B C 1
ATOM 4653 O O . ARG B 1 254 ? -10.32 -29.516 3.727 1 98 254 ARG B O 1
ATOM 4660 N N . VAL B 1 255 ? -10.117 -30.578 5.73 1 98.12 255 VAL B N 1
ATOM 4661 C CA . VAL B 1 255 ? -9.828 -29.359 6.484 1 98.12 255 VAL B CA 1
ATOM 4662 C C . VAL B 1 255 ? -8.508 -29.516 7.23 1 98.12 255 VAL B C 1
ATOM 4664 O O . VAL B 1 255 ? -8.281 -30.516 7.914 1 98.12 255 VAL B O 1
ATOM 4667 N N . LEU B 1 256 ? -7.711 -28.562 7.023 1 98.25 256 LEU B N 1
ATOM 4668 C CA . LEU B 1 256 ? -6.473 -28.516 7.789 1 98.25 256 LEU B CA 1
ATOM 4669 C C . LEU B 1 256 ? -6.559 -27.484 8.898 1 98.25 256 LEU B C 1
ATOM 4671 O O . LEU B 1 256 ? -6.797 -26.297 8.633 1 98.25 256 LEU B O 1
ATOM 4675 N N . ILE B 1 257 ? -6.41 -27.875 10.125 1 98.62 257 ILE B N 1
ATOM 4676 C CA . ILE B 1 257 ? -6.316 -26.984 11.281 1 98.62 257 ILE B CA 1
ATOM 4677 C C . ILE B 1 257 ? -4.895 -27.016 11.836 1 98.62 257 ILE B C 1
ATOM 4679 O O . ILE B 1 257 ? -4.465 -28.031 12.406 1 98.62 257 ILE B O 1
ATOM 4683 N N . GLU B 1 258 ? -4.168 -25.953 11.711 1 98.38 258 GLU B N 1
ATOM 4684 C CA . GLU B 1 258 ? -2.756 -25.922 12.078 1 98.38 258 GLU B CA 1
ATOM 4685 C C . GLU B 1 258 ? -2.58 -25.781 13.586 1 98.38 258 GLU B C 1
ATOM 4687 O O . GLU B 1 258 ? -3.553 -25.578 14.312 1 98.38 258 GLU B O 1
ATOM 4692 N N . GLU B 1 259 ? -1.316 -25.922 13.977 1 98.38 259 GLU B N 1
ATOM 4693 C CA . GLU B 1 259 ? -0.969 -25.906 15.391 1 98.38 259 GLU B CA 1
ATOM 4694 C C . GLU B 1 259 ? -1.363 -24.594 16.047 1 98.38 259 GLU B C 1
ATOM 4696 O O . GLU B 1 259 ? -1.191 -23.531 15.461 1 98.38 259 GLU B O 1
ATOM 4701 N N . GLY B 1 260 ? -1.947 -24.688 17.219 1 98.56 260 GLY B N 1
ATOM 4702 C CA . GLY B 1 260 ? -2.273 -23.5 18 1 98.56 260 GLY B CA 1
ATOM 4703 C C . GLY B 1 260 ? -3.613 -22.891 17.625 1 98.56 260 GLY B C 1
ATOM 4704 O O . GLY B 1 260 ? -4.137 -22.047 18.344 1 98.56 260 GLY B O 1
ATOM 4705 N N . ALA B 1 261 ? -4.145 -23.266 16.531 1 98.75 261 ALA B N 1
ATOM 4706 C CA . ALA B 1 261 ? -5.457 -22.766 16.141 1 98.75 261 ALA B CA 1
ATOM 4707 C C . ALA B 1 261 ? -6.555 -23.359 17.031 1 98.75 261 ALA B C 1
ATOM 4709 O O . ALA B 1 261 ? -6.422 -24.469 17.547 1 98.75 261 ALA B O 1
ATOM 4710 N N . VAL B 1 262 ? -7.586 -22.609 17.219 1 98.88 262 VAL B N 1
ATOM 4711 C CA . VAL B 1 262 ? -8.719 -23.031 18.031 1 98.88 262 VAL B CA 1
ATOM 4712 C C . VAL B 1 262 ? -10.016 -22.797 17.266 1 98.88 262 VAL B C 1
ATOM 4714 O O . VAL B 1 262 ? -10.289 -21.688 16.812 1 98.88 262 VAL B O 1
ATOM 4717 N N . VAL B 1 263 ? -10.812 -23.812 17.094 1 98.81 263 VAL B N 1
ATOM 4718 C CA . VAL B 1 263 ? -12.148 -23.75 16.5 1 98.81 263 VAL B CA 1
ATOM 4719 C C . VAL B 1 263 ? -13.195 -24.125 17.547 1 98.81 263 VAL B C 1
ATOM 4721 O O . VAL B 1 263 ? -13.195 -25.234 18.062 1 98.81 263 VAL B O 1
ATOM 4724 N N . ARG B 1 264 ? -14.055 -23.125 17.812 1 98.75 264 ARG B N 1
ATOM 4725 C CA . ARG B 1 264 ? -15.062 -23.344 18.844 1 98.75 264 ARG B CA 1
ATOM 4726 C C . ARG B 1 264 ? -16.453 -22.984 18.344 1 98.75 264 ARG B C 1
ATOM 4728 O O . ARG B 1 264 ? -16.625 -21.984 17.641 1 98.75 264 ARG B O 1
ATOM 4735 N N . ASN B 1 265 ? -17.391 -23.797 18.641 1 98.69 265 ASN B N 1
ATOM 4736 C CA . ASN B 1 265 ? -18.797 -23.531 18.328 1 98.69 265 ASN B CA 1
ATOM 4737 C C . ASN B 1 265 ? -18.969 -23.125 16.875 1 98.69 265 ASN B C 1
ATOM 4739 O O . ASN B 1 265 ? -19.656 -22.125 16.578 1 98.69 265 ASN B O 1
ATOM 4743 N N . SER B 1 266 ? -18.297 -23.844 15.984 1 98.81 266 SER B N 1
ATOM 4744 C CA . SER B 1 266 ? -18.219 -23.391 14.594 1 98.81 266 SER B CA 1
ATOM 4745 C C . SER B 1 266 ? -18.328 -24.562 13.625 1 98.81 266 SER B C 1
ATOM 4747 O O . SER B 1 266 ? -18.328 -25.719 14.047 1 98.81 266 SER B O 1
ATOM 4749 N N . VAL B 1 267 ? -18.562 -24.25 12.43 1 98.81 267 VAL B N 1
ATOM 4750 C CA . VAL B 1 267 ? -18.547 -25.219 11.336 1 98.81 267 VAL B CA 1
ATOM 4751 C C . VAL B 1 267 ? -17.469 -24.828 10.328 1 98.81 267 VAL B C 1
ATOM 4753 O O . VAL B 1 267 ? -17.391 -23.688 9.906 1 98.81 267 VAL B O 1
ATOM 4756 N N . VAL B 1 268 ? -16.625 -25.766 9.969 1 98.75 268 VAL B N 1
ATOM 4757 C CA . VAL B 1 268 ? -15.641 -25.594 8.906 1 98.75 268 VAL B CA 1
ATOM 4758 C C . VAL B 1 268 ? -15.859 -26.641 7.816 1 98.75 268 VAL B C 1
ATOM 4760 O O . VAL B 1 268 ? -15.812 -27.844 8.086 1 98.75 268 VAL B O 1
ATOM 4763 N N . ARG B 1 269 ? -16.094 -26.125 6.641 1 98.38 269 ARG B N 1
ATOM 4764 C CA . ARG B 1 269 ? -16.297 -27.016 5.5 1 98.38 269 ARG B CA 1
ATOM 4765 C C . ARG B 1 269 ? -15.133 -26.922 4.516 1 98.38 269 ARG B C 1
ATOM 4767 O O . ARG B 1 269 ? -14.82 -25.844 4.02 1 98.38 269 ARG B O 1
ATOM 4774 N N . GLY B 1 270 ? -14.633 -28.062 4.113 1 97.5 270 GLY B N 1
ATOM 4775 C CA . GLY B 1 270 ? -13.453 -28.094 3.26 1 97.5 270 GLY B CA 1
ATOM 4776 C C . GLY B 1 270 ? -13.789 -28.188 1.784 1 97.5 270 GLY B C 1
ATOM 4777 O O . GLY B 1 270 ? -14.945 -28.406 1.417 1 97.5 270 GLY B O 1
ATOM 4778 N N . PRO B 1 271 ? -12.727 -28.062 0.983 1 98.38 271 PRO B N 1
ATOM 4779 C CA . PRO B 1 271 ? -11.328 -27.875 1.386 1 98.38 271 PRO B CA 1
ATOM 4780 C C . PRO B 1 271 ? -11.07 -26.484 1.985 1 98.38 271 PRO B C 1
ATOM 4782 O O . PRO B 1 271 ? -11.57 -25.484 1.47 1 98.38 271 PRO B O 1
ATOM 4785 N N . ALA B 1 272 ? -10.398 -26.406 3.102 1 98.69 272 ALA B N 1
ATOM 4786 C CA . ALA B 1 272 ? -10.102 -25.156 3.799 1 98.69 272 ALA B CA 1
ATOM 4787 C C . ALA B 1 272 ? -8.891 -25.328 4.715 1 98.69 272 ALA B C 1
ATOM 4789 O O . ALA B 1 272 ? -8.523 -26.438 5.074 1 98.69 272 ALA B O 1
ATOM 4790 N N . VAL B 1 273 ? -8.289 -24.25 5.008 1 98.81 273 VAL B N 1
ATOM 4791 C CA . VAL B 1 273 ? -7.141 -24.266 5.91 1 98.81 273 VAL B CA 1
ATOM 4792 C C . VAL B 1 273 ? -7.266 -23.141 6.934 1 98.81 273 VAL B C 1
ATOM 4794 O O . VAL B 1 273 ? -7.66 -22.016 6.594 1 98.81 273 VAL B O 1
ATOM 4797 N N . ILE B 1 274 ? -7.012 -23.484 8.219 1 98.88 274 ILE B N 1
ATOM 4798 C CA . ILE B 1 274 ? -6.934 -22.516 9.312 1 98.88 274 ILE B CA 1
ATOM 4799 C C . ILE B 1 274 ? -5.496 -22.438 9.828 1 98.88 274 ILE B C 1
ATOM 4801 O O . ILE B 1 274 ? -4.957 -23.422 10.344 1 98.88 274 ILE B O 1
ATOM 4805 N N . GLY B 1 275 ? -4.898 -21.297 9.703 1 98.81 275 GLY B N 1
ATOM 4806 C CA . GLY B 1 275 ? -3.484 -21.109 9.992 1 98.81 275 GLY B CA 1
ATOM 4807 C C . GLY B 1 275 ? -3.166 -21.172 11.477 1 98.81 275 GLY B C 1
ATOM 4808 O O . GLY B 1 275 ? -4.07 -21.188 12.312 1 98.81 275 GLY B O 1
ATOM 4809 N N . ARG B 1 276 ? -1.907 -21.141 11.758 1 98.75 276 ARG B N 1
ATOM 4810 C CA . ARG B 1 276 ? -1.407 -21.297 13.125 1 98.75 276 ARG B CA 1
ATOM 4811 C C . ARG B 1 276 ? -1.914 -20.156 14.016 1 98.75 276 ARG B C 1
ATOM 4813 O O . ARG B 1 276 ? -1.957 -19 13.594 1 98.75 276 ARG B O 1
ATOM 4820 N N . GLY B 1 277 ? -2.363 -20.516 15.18 1 98.75 277 GLY B N 1
ATOM 4821 C CA . GLY B 1 277 ? -2.697 -19.531 16.203 1 98.75 277 GLY B CA 1
ATOM 4822 C C . GLY B 1 277 ? -4.012 -18.828 15.945 1 98.75 277 GLY B C 1
ATOM 4823 O O . GLY B 1 277 ? -4.414 -17.953 16.719 1 98.75 277 GLY B O 1
ATOM 4824 N N . SER B 1 278 ? -4.699 -19.156 14.914 1 98.88 278 SER B N 1
ATOM 4825 C CA . SER B 1 278 ? -5.953 -18.484 14.578 1 98.88 278 SER B CA 1
ATOM 4826 C C . SER B 1 278 ? -7.105 -19.016 15.422 1 98.88 278 SER B C 1
ATOM 4828 O O . SER B 1 278 ? -7.082 -20.172 15.859 1 98.88 278 SER B O 1
ATOM 4830 N N . THR B 1 279 ? -8.055 -18.156 15.641 1 98.94 279 THR B N 1
ATOM 4831 C CA . THR B 1 279 ? -9.234 -18.516 16.422 1 98.94 279 THR B CA 1
ATOM 4832 C C . THR B 1 279 ? -10.508 -18.328 15.602 1 98.94 279 THR B C 1
ATOM 4834 O O . THR B 1 279 ? -10.75 -17.25 15.062 1 98.94 279 THR B O 1
ATOM 4837 N N . ILE B 1 280 ? -11.289 -19.375 15.469 1 98.88 280 ILE B N 1
ATOM 4838 C CA . ILE B 1 280 ? -12.617 -19.359 14.867 1 98.88 280 ILE B CA 1
ATOM 4839 C C . ILE B 1 280 ? -13.672 -19.609 15.945 1 98.88 280 ILE B C 1
ATOM 4841 O O . ILE B 1 280 ? -13.703 -20.688 16.547 1 98.88 280 ILE B O 1
ATOM 4845 N N . ASP B 1 281 ? -14.484 -18.625 16.172 1 98.88 281 ASP B N 1
ATOM 4846 C CA . ASP B 1 281 ? -15.453 -18.703 17.266 1 98.88 281 ASP B CA 1
ATOM 4847 C C . ASP B 1 281 ? -16.859 -18.344 16.781 1 98.88 281 ASP B C 1
ATOM 4849 O O . ASP B 1 281 ? -17.078 -17.234 16.281 1 98.88 281 ASP B O 1
ATOM 4853 N N . ASP B 1 282 ? -17.812 -19.25 16.969 1 98.75 282 ASP B N 1
ATOM 4854 C CA . ASP B 1 282 ? -19.203 -19.016 16.594 1 98.75 282 ASP B CA 1
ATOM 4855 C C . ASP B 1 282 ? -19.312 -18.562 15.141 1 98.75 282 ASP B C 1
ATOM 4857 O O . ASP B 1 282 ? -19.953 -17.547 14.844 1 98.75 282 ASP B O 1
ATOM 4861 N N . SER B 1 283 ? -18.641 -19.375 14.258 1 98.81 283 SER B N 1
ATOM 4862 C CA . SER B 1 283 ? -18.5 -18.891 12.883 1 98.81 283 SER B CA 1
ATOM 4863 C C . SER B 1 283 ? -18.578 -20.047 11.891 1 98.81 283 SER B C 1
ATOM 4865 O O . SER B 1 283 ? -18.625 -21.219 12.289 1 98.81 283 SER B O 1
ATOM 4867 N N . LEU B 1 284 ? -18.75 -19.688 10.68 1 98.81 284 LEU B N 1
ATOM 4868 C CA . LEU B 1 284 ? -18.766 -20.641 9.578 1 98.81 284 LEU B CA 1
ATOM 4869 C C . LEU B 1 284 ? -17.656 -20.328 8.57 1 98.81 284 LEU B C 1
ATOM 4871 O O . LEU B 1 284 ? -17.578 -19.219 8.055 1 98.81 284 LEU B O 1
ATOM 4875 N N . ILE B 1 285 ? -16.781 -21.281 8.352 1 98.88 285 ILE B N 1
ATOM 4876 C CA . ILE B 1 285 ? -15.789 -21.203 7.293 1 98.88 285 ILE B CA 1
ATOM 4877 C C . ILE B 1 285 ? -16.156 -22.141 6.156 1 98.88 285 ILE B C 1
ATOM 4879 O O . ILE B 1 285 ? -16.234 -23.359 6.352 1 98.88 285 ILE B O 1
ATOM 4883 N N . GLY B 1 286 ? -16.391 -21.547 4.953 1 98.56 286 GLY B N 1
ATOM 4884 C CA . GLY B 1 286 ? -16.812 -22.359 3.826 1 98.56 286 GLY B CA 1
ATOM 4885 C C . GLY B 1 286 ? -15.672 -22.859 2.967 1 98.56 286 GLY B C 1
ATOM 4886 O O . GLY B 1 286 ? -14.508 -22.547 3.244 1 98.56 286 GLY B O 1
ATOM 4887 N N . PRO B 1 287 ? -16.016 -23.609 1.931 1 98.25 287 PRO B N 1
ATOM 4888 C CA . PRO B 1 287 ? -14.984 -24.234 1.094 1 98.25 287 PRO B CA 1
ATOM 4889 C C . PRO B 1 287 ? -14.133 -23.203 0.349 1 98.25 287 PRO B C 1
ATOM 4891 O O . PRO B 1 287 ? -14.594 -22.094 0.076 1 98.25 287 PRO B O 1
ATOM 4894 N N . TYR B 1 288 ? -12.891 -23.641 0.07 1 98.62 288 TYR B N 1
ATOM 4895 C CA . TYR B 1 288 ? -11.938 -22.891 -0.732 1 98.62 288 TYR B CA 1
ATOM 4896 C C . TYR B 1 288 ? -11.547 -21.594 -0.033 1 98.62 288 TYR B C 1
ATOM 4898 O O . TYR B 1 288 ? -11.312 -20.578 -0.688 1 98.62 288 TYR B O 1
ATOM 4906 N N . THR B 1 289 ? -11.539 -21.672 1.331 1 98.81 289 THR B N 1
ATOM 4907 C CA . THR B 1 289 ? -11.156 -20.531 2.152 1 98.81 289 THR B CA 1
ATOM 4908 C C . THR B 1 289 ? -9.828 -20.781 2.848 1 98.81 289 THR B C 1
ATOM 4910 O O . THR B 1 289 ? -9.586 -21.875 3.357 1 98.81 289 THR B O 1
ATOM 4913 N N . SER B 1 290 ? -9 -19.844 2.742 1 98.94 290 SER B N 1
ATOM 4914 C CA . SER B 1 290 ? -7.738 -19.875 3.477 1 98.94 290 SER B CA 1
ATOM 4915 C C . SER B 1 290 ? -7.691 -18.781 4.547 1 98.94 290 SER B C 1
ATOM 4917 O O . SER B 1 290 ? -7.766 -17.594 4.234 1 98.94 290 SER B O 1
ATOM 4919 N N . ILE B 1 291 ? -7.59 -19.234 5.793 1 98.94 291 ILE B N 1
ATOM 4920 C CA . ILE B 1 291 ? -7.387 -18.328 6.918 1 98.94 291 ILE B CA 1
ATOM 4921 C C . ILE B 1 291 ? -5.922 -18.359 7.348 1 98.94 291 ILE B C 1
ATOM 4923 O O . ILE B 1 291 ? -5.402 -19.406 7.734 1 98.94 291 ILE B O 1
ATOM 4927 N N . GLY B 1 292 ? -5.25 -17.25 7.27 1 98.81 292 GLY B N 1
ATOM 4928 C CA . GLY B 1 292 ? -3.84 -17.172 7.617 1 98.81 292 GLY B CA 1
ATOM 4929 C C . GLY B 1 292 ? -3.582 -17.328 9.109 1 98.81 292 GLY B C 1
ATOM 4930 O O . GLY B 1 292 ? -4.48 -17.703 9.859 1 98.81 292 GLY B O 1
ATOM 4931 N N . ASP B 1 293 ? -2.318 -17.094 9.523 1 98.88 293 ASP B N 1
ATOM 4932 C CA . ASP B 1 293 ? -1.911 -17.234 10.914 1 98.88 293 ASP B CA 1
ATOM 4933 C C . ASP B 1 293 ? -2.443 -16.094 11.773 1 98.88 293 ASP B C 1
ATOM 4935 O O . ASP B 1 293 ? -2.596 -14.969 11.289 1 98.88 293 ASP B O 1
ATOM 4939 N N . ASP B 1 294 ? -2.826 -16.359 12.961 1 98.88 294 ASP B N 1
ATOM 4940 C CA . ASP B 1 294 ? -3.121 -15.406 14.023 1 98.88 294 ASP B CA 1
ATOM 4941 C C . ASP B 1 294 ? -4.328 -14.539 13.664 1 98.88 294 ASP B C 1
ATOM 4943 O O . ASP B 1 294 ? -4.344 -13.336 13.938 1 98.88 294 ASP B O 1
ATOM 4947 N N . CYS B 1 295 ? -5.238 -15.125 12.953 1 98.94 295 CYS B N 1
ATOM 4948 C CA . CYS B 1 295 ? -6.496 -14.445 12.648 1 98.94 295 CYS B CA 1
ATOM 4949 C C . CYS B 1 295 ? -7.535 -14.727 13.734 1 98.94 295 CYS B C 1
ATOM 4951 O O . CYS B 1 295 ? -7.434 -15.711 14.453 1 98.94 295 CYS B O 1
ATOM 4953 N N . VAL B 1 296 ? -8.461 -13.828 13.852 1 98.94 296 VAL B N 1
ATOM 4954 C CA . VAL B 1 296 ? -9.602 -14.008 14.75 1 98.94 296 VAL B CA 1
ATOM 4955 C C . VAL B 1 296 ? -10.898 -13.789 13.984 1 98.94 296 VAL B C 1
ATOM 4957 O O . VAL B 1 296 ? -11.172 -12.68 13.516 1 98.94 296 VAL B O 1
ATOM 4960 N N . ILE B 1 297 ? -11.711 -14.812 13.82 1 98.88 297 ILE B N 1
ATOM 4961 C CA . ILE B 1 297 ? -13.023 -14.742 13.195 1 98.88 297 ILE B CA 1
ATOM 4962 C C . ILE B 1 297 ? -14.102 -15.07 14.219 1 98.88 297 ILE B C 1
ATOM 4964 O O . ILE B 1 297 ? -14.141 -16.188 14.758 1 98.88 297 ILE B O 1
ATOM 4968 N N . ARG B 1 298 ? -14.93 -14.109 14.531 1 98.69 298 ARG B N 1
ATOM 4969 C CA . ARG B 1 298 ? -15.961 -14.289 15.547 1 98.69 298 ARG B CA 1
ATOM 4970 C C . ARG B 1 298 ? -17.344 -13.938 15 1 98.69 298 ARG B C 1
ATOM 4972 O O . ARG B 1 298 ? -17.5 -12.898 14.344 1 98.69 298 ARG B O 1
ATOM 4979 N N . ARG B 1 299 ? -18.266 -14.727 15.219 1 98.5 299 ARG B N 1
ATOM 4980 C CA . ARG B 1 299 ? -19.672 -14.484 14.867 1 98.5 299 ARG B CA 1
ATOM 4981 C C . ARG B 1 299 ? -19.797 -14.031 13.414 1 98.5 299 ARG B C 1
ATOM 4983 O O . ARG B 1 299 ? -20.422 -13.008 13.133 1 98.5 299 ARG B O 1
ATOM 4990 N N . SER B 1 300 ? -19.141 -14.797 12.562 1 98.38 300 SER B N 1
ATOM 4991 C CA . SER B 1 300 ? -19.062 -14.398 11.156 1 98.38 300 SER B CA 1
ATOM 4992 C C . SER B 1 300 ? -19.016 -15.609 10.242 1 98.38 300 SER B C 1
ATOM 4994 O O . SER B 1 300 ? -18.812 -16.734 10.703 1 98.38 300 SER B O 1
ATOM 4996 N N . ALA B 1 301 ? -19.266 -15.398 9 1 98.5 301 ALA B N 1
ATOM 4997 C CA . ALA B 1 301 ? -19.109 -16.422 7.969 1 98.5 301 ALA B CA 1
ATOM 4998 C C . ALA B 1 301 ? -18.172 -15.953 6.863 1 98.5 301 ALA B C 1
ATOM 5000 O O . ALA B 1 301 ? -18.25 -14.797 6.43 1 98.5 301 ALA B O 1
ATOM 5001 N N . VAL B 1 302 ? -17.25 -16.781 6.457 1 98.75 302 VAL B N 1
ATOM 5002 C CA . VAL B 1 302 ? -16.297 -16.484 5.398 1 98.75 302 VAL B CA 1
ATOM 5003 C C . VAL B 1 302 ? -16.25 -17.641 4.402 1 98.75 302 VAL B C 1
ATOM 5005 O O . VAL B 1 302 ? -16.094 -18.797 4.793 1 98.75 302 VAL B O 1
ATOM 5008 N N . GLU B 1 303 ? -16.375 -17.312 3.154 1 98.19 303 GLU B N 1
ATOM 5009 C CA . GLU B 1 303 ? -16.344 -18.344 2.123 1 98.19 303 GLU B CA 1
ATOM 5010 C C . GLU B 1 303 ? -15.531 -17.891 0.911 1 98.19 303 GLU B C 1
ATOM 5012 O O . GLU B 1 303 ? -15.5 -16.703 0.586 1 98.19 303 GLU B O 1
ATOM 5017 N N . TYR B 1 304 ? -14.883 -18.859 0.255 1 98.5 304 TYR B N 1
ATOM 5018 C CA . TYR B 1 304 ? -14.164 -18.609 -0.993 1 98.5 304 TYR B CA 1
ATOM 5019 C C . TYR B 1 304 ? -13.328 -17.344 -0.905 1 98.5 304 TYR B C 1
ATOM 5021 O O . TYR B 1 304 ? -13.469 -16.438 -1.734 1 98.5 304 TYR B O 1
ATOM 5029 N N . SER B 1 305 ? -12.484 -17.297 0.082 1 98.88 305 SER B N 1
ATOM 5030 C CA . SER B 1 305 ? -11.75 -16.062 0.387 1 98.88 305 SER B CA 1
ATOM 5031 C C . SER B 1 305 ? -10.352 -16.375 0.901 1 98.88 305 SER B C 1
ATOM 5033 O O . SER B 1 305 ? -10.07 -17.516 1.311 1 98.88 305 SER B O 1
ATOM 5035 N N . VAL B 1 306 ? -9.523 -15.445 0.763 1 98.88 306 VAL B N 1
ATOM 5036 C CA . VAL B 1 306 ? -8.164 -15.508 1.299 1 98.88 306 VAL B CA 1
ATOM 5037 C C . VAL B 1 306 ? -7.973 -14.398 2.336 1 98.88 306 VAL B C 1
ATOM 5039 O O . VAL B 1 306 ? -7.996 -13.219 2.002 1 98.88 306 VAL B O 1
ATOM 5042 N N . LEU B 1 307 ? -7.844 -14.781 3.604 1 98.88 307 LEU B N 1
ATOM 5043 C CA . LEU B 1 307 ? -7.484 -13.867 4.684 1 98.88 307 LEU B CA 1
ATOM 5044 C C . LEU B 1 307 ? -6.023 -14.039 5.078 1 98.88 307 LEU B C 1
ATOM 5046 O O . LEU B 1 307 ? -5.617 -15.125 5.508 1 98.88 307 LEU B O 1
ATOM 5050 N N . MET B 1 308 ? -5.285 -13.023 4.988 1 98.62 308 MET B N 1
ATOM 5051 C CA . MET B 1 308 ? -3.863 -13.109 5.32 1 98.62 308 MET B CA 1
ATOM 5052 C C . MET B 1 308 ? -3.646 -13 6.824 1 98.62 308 MET B C 1
ATOM 5054 O O . MET B 1 308 ? -4.605 -13.039 7.598 1 98.62 308 MET B O 1
ATOM 5058 N N . GLU B 1 309 ? -2.461 -12.992 7.195 1 98.5 309 GLU B N 1
ATOM 5059 C CA . GLU B 1 309 ? -2.057 -13.117 8.594 1 98.5 309 GLU B CA 1
ATOM 5060 C C . GLU B 1 309 ? -2.656 -12 9.445 1 98.5 309 GLU B C 1
ATOM 5062 O O . GLU B 1 309 ? -2.678 -10.844 9.023 1 98.5 309 GLU B O 1
ATOM 5067 N N . GLY B 1 310 ? -3.168 -12.312 10.562 1 98.75 310 GLY B N 1
ATOM 5068 C CA . GLY B 1 310 ? -3.48 -11.352 11.609 1 98.75 310 GLY B CA 1
ATOM 5069 C C . GLY B 1 310 ? -4.789 -10.617 11.383 1 98.75 310 GLY B C 1
ATOM 5070 O O . GLY B 1 310 ? -5.027 -9.562 11.977 1 98.75 310 GLY B O 1
ATOM 5071 N N . CYS B 1 311 ? -5.629 -11.062 10.562 1 98.69 311 CYS B N 1
ATOM 5072 C CA . CYS B 1 311 ? -6.91 -10.422 10.273 1 98.69 311 CYS B CA 1
ATOM 5073 C C . CYS B 1 311 ? -7.898 -10.656 11.406 1 98.69 311 CYS B C 1
ATOM 5075 O O . CYS B 1 311 ? -7.824 -11.68 12.102 1 98.69 311 CYS B O 1
ATOM 5077 N N . ALA B 1 312 ? -8.773 -9.727 11.578 1 98.88 312 ALA B N 1
ATOM 5078 C CA . ALA B 1 312 ? -9.891 -9.867 12.5 1 98.88 312 ALA B CA 1
ATOM 5079 C C . ALA B 1 312 ? -11.219 -9.594 11.805 1 98.88 312 ALA B C 1
ATOM 5081 O O . ALA B 1 312 ? -11.383 -8.57 11.133 1 98.88 312 ALA B O 1
ATOM 5082 N N . VAL B 1 313 ? -12.164 -10.484 11.867 1 98.75 313 VAL B N 1
ATOM 5083 C CA . VAL B 1 313 ? -13.523 -10.352 11.359 1 98.75 313 VAL B CA 1
ATOM 5084 C C . VAL B 1 313 ? -14.523 -10.578 12.492 1 98.75 313 VAL B C 1
ATOM 5086 O O . VAL B 1 313 ? -14.5 -11.625 13.141 1 98.75 313 VAL B O 1
ATOM 5089 N N . GLU B 1 314 ? -15.383 -9.633 12.695 1 98.44 314 GLU B N 1
ATOM 5090 C CA . GLU B 1 314 ? -16.297 -9.75 13.836 1 98.44 314 GLU B CA 1
ATOM 5091 C C . GLU B 1 314 ? -17.703 -9.32 13.461 1 98.44 314 GLU B C 1
ATOM 5093 O O . GLU B 1 314 ? -17.938 -8.164 13.086 1 98.44 314 GLU B O 1
ATOM 5098 N N . GLY B 1 315 ? -18.609 -10.219 13.586 1 96.94 315 GLY B N 1
ATOM 5099 C CA . GLY B 1 315 ? -20.031 -9.914 13.508 1 96.94 315 GLY B CA 1
ATOM 5100 C C . GLY B 1 315 ? -20.516 -9.75 12.086 1 96.94 315 GLY B C 1
ATOM 5101 O O . GLY B 1 315 ? -21.594 -9.188 11.852 1 96.94 315 GLY B O 1
ATOM 5102 N N . VAL B 1 316 ? -19.797 -10.195 11.078 1 95.69 316 VAL B N 1
ATOM 5103 C CA . VAL B 1 316 ? -20.172 -10 9.688 1 95.69 316 VAL B CA 1
ATOM 5104 C C . VAL B 1 316 ? -20.953 -11.227 9.188 1 95.69 316 VAL B C 1
ATOM 5106 O O . VAL B 1 316 ? -20.469 -12.359 9.305 1 95.69 316 VAL B O 1
ATOM 5109 N N . GLU B 1 317 ? -22.078 -11 8.672 1 93.94 317 GLU B N 1
ATOM 5110 C CA . GLU B 1 317 ? -22.984 -12.094 8.312 1 93.94 317 GLU B CA 1
ATOM 5111 C C . GLU B 1 317 ? -22.328 -13.039 7.316 1 93.94 317 GLU B C 1
ATOM 5113 O O . GLU B 1 317 ? -22.359 -14.258 7.496 1 93.94 317 GLU B O 1
ATOM 5118 N N . ARG B 1 318 ? -21.75 -12.438 6.211 1 96.5 318 ARG B N 1
ATOM 5119 C CA . ARG B 1 318 ? -21.109 -13.305 5.219 1 96.5 318 ARG B CA 1
ATOM 5120 C C . ARG B 1 318 ? -20.109 -12.531 4.379 1 96.5 318 ARG B C 1
ATOM 5122 O O . ARG B 1 318 ? -20.438 -11.516 3.768 1 96.5 318 ARG B O 1
ATOM 5129 N N . ILE B 1 319 ? -18.891 -12.961 4.371 1 98 319 ILE B N 1
ATOM 5130 C CA . ILE B 1 319 ? -17.844 -12.477 3.477 1 98 319 ILE B CA 1
ATOM 5131 C C . ILE B 1 319 ? -17.562 -13.516 2.393 1 98 319 ILE B C 1
ATOM 5133 O O . ILE B 1 319 ? -17.391 -14.703 2.689 1 98 319 ILE B O 1
ATOM 5137 N N . GLU B 1 320 ? -17.547 -13.133 1.16 1 97.81 320 GLU B N 1
ATOM 5138 C CA . GLU B 1 320 ? -17.266 -14.055 0.064 1 97.81 320 GLU B CA 1
ATOM 5139 C C . GLU B 1 320 ? -16.359 -13.398 -0.982 1 97.81 320 GLU B C 1
ATOM 5141 O O . GLU B 1 320 ? -16.203 -12.18 -0.998 1 97.81 320 GLU B O 1
ATOM 5146 N N . GLU B 1 321 ? -15.672 -14.219 -1.778 1 97.94 321 GLU B N 1
ATOM 5147 C CA . GLU B 1 321 ? -14.867 -13.766 -2.91 1 97.94 321 GLU B CA 1
ATOM 5148 C C . GLU B 1 321 ? -14 -12.57 -2.525 1 97.94 321 GLU B C 1
ATOM 5150 O O . GLU B 1 321 ? -14.016 -11.539 -3.201 1 97.94 321 GLU B O 1
ATOM 5155 N N . SER B 1 322 ? -13.242 -12.75 -1.483 1 98.75 322 SER B N 1
ATOM 5156 C CA . SER B 1 322 ? -12.539 -11.594 -0.922 1 98.75 322 SER B CA 1
ATOM 5157 C C . SER B 1 322 ? -11.07 -11.906 -0.686 1 98.75 322 SER B C 1
ATOM 5159 O O . SER B 1 322 ? -10.703 -13.047 -0.413 1 98.75 322 SER B O 1
ATOM 5161 N N . ILE B 1 323 ? -10.273 -10.93 -0.892 1 98.81 323 ILE B N 1
ATOM 5162 C CA . ILE B 1 323 ? -8.883 -10.914 -0.437 1 98.81 323 ILE B CA 1
ATOM 5163 C C . ILE B 1 323 ? -8.703 -9.836 0.632 1 98.81 323 ILE B C 1
ATOM 5165 O O . ILE B 1 323 ? -8.953 -8.656 0.38 1 98.81 323 ILE B O 1
ATOM 5169 N N . ILE B 1 324 ? -8.297 -10.281 1.818 1 98.75 324 ILE B N 1
ATOM 5170 C CA . ILE B 1 324 ? -8.133 -9.367 2.945 1 98.75 324 ILE B CA 1
ATOM 5171 C C . ILE B 1 324 ? -6.676 -9.359 3.4 1 98.75 324 ILE B C 1
ATOM 5173 O O . ILE B 1 324 ? -6.152 -10.383 3.852 1 98.75 324 ILE B O 1
ATOM 5177 N N . GLY B 1 325 ? -6.016 -8.203 3.275 1 98.5 325 GLY B N 1
ATOM 5178 C CA . GLY B 1 325 ? -4.602 -8.078 3.576 1 98.5 325 GLY B CA 1
ATOM 5179 C C . GLY B 1 325 ? -4.281 -8.273 5.047 1 98.5 325 GLY B C 1
ATOM 5180 O O . GLY B 1 325 ? -5.188 -8.336 5.879 1 98.5 325 GLY B O 1
ATOM 5181 N N . ARG B 1 326 ? -3.021 -8.312 5.375 1 98.56 326 ARG B N 1
ATOM 5182 C CA . ARG B 1 326 ? -2.555 -8.602 6.727 1 98.56 326 ARG B CA 1
ATOM 5183 C C . ARG B 1 326 ? -3.061 -7.559 7.719 1 98.56 326 ARG B C 1
ATOM 5185 O O . ARG B 1 326 ? -3.107 -6.367 7.402 1 98.56 326 ARG B O 1
ATOM 5192 N N . HIS B 1 327 ? -3.512 -8 8.922 1 98.56 327 HIS B N 1
ATOM 5193 C CA . HIS B 1 327 ? -3.859 -7.184 10.078 1 98.56 327 HIS B CA 1
ATOM 5194 C C . HIS B 1 327 ? -5.051 -6.281 9.781 1 98.56 327 HIS B C 1
ATOM 5196 O O . HIS B 1 327 ? -5.242 -5.258 10.445 1 98.56 327 HIS B O 1
ATOM 5202 N N . ALA B 1 328 ? -5.758 -6.566 8.758 1 98.62 328 ALA B N 1
ATOM 5203 C CA . ALA B 1 328 ? -6.988 -5.832 8.477 1 98.62 328 ALA B CA 1
ATOM 5204 C C . ALA B 1 328 ? -8.086 -6.195 9.477 1 98.62 328 ALA B C 1
ATOM 5206 O O . ALA B 1 328 ? -8.086 -7.301 10.031 1 98.62 328 ALA B O 1
ATOM 5207 N N . ARG B 1 329 ? -9 -5.297 9.703 1 98.69 329 ARG B N 1
ATOM 5208 C CA . ARG B 1 329 ? -10.125 -5.492 10.617 1 98.69 329 ARG B CA 1
ATOM 5209 C C . ARG B 1 329 ? -11.453 -5.199 9.922 1 98.69 329 ARG B C 1
ATOM 5211 O O . ARG B 1 329 ? -11.656 -4.098 9.406 1 98.69 329 ARG B O 1
ATOM 5218 N N . ILE B 1 330 ? -12.328 -6.16 9.859 1 98.31 330 ILE B N 1
ATOM 5219 C CA . ILE B 1 330 ? -13.68 -6.043 9.32 1 98.31 330 ILE B CA 1
ATOM 5220 C C . ILE B 1 330 ? -14.703 -6.266 10.43 1 98.31 330 ILE B C 1
ATOM 5222 O O . ILE B 1 330 ? -14.844 -7.379 10.938 1 98.31 330 ILE B O 1
ATOM 5226 N N . ILE B 1 331 ? -15.422 -5.223 10.781 1 97.31 331 ILE B N 1
ATOM 5227 C CA . ILE B 1 331 ? -16.281 -5.297 11.953 1 97.31 331 ILE B CA 1
ATOM 5228 C C . ILE B 1 331 ? -17.688 -4.824 11.602 1 97.31 331 ILE B C 1
ATOM 5230 O O . ILE B 1 331 ? -17.859 -3.785 10.953 1 97.31 331 ILE B O 1
ATOM 5234 N N . ALA B 1 332 ? -18.672 -5.602 11.984 1 92.94 332 ALA B N 1
ATOM 5235 C CA . ALA B 1 332 ? -20.047 -5.121 11.922 1 92.94 332 ALA B CA 1
ATOM 5236 C C . ALA B 1 332 ? -20.406 -4.309 13.164 1 92.94 332 ALA B C 1
ATOM 5238 O O . ALA B 1 332 ? -20.375 -4.824 14.281 1 92.94 332 ALA B O 1
ATOM 5239 N N . SER B 1 333 ? -20.609 -3.025 13 1 84.75 333 SER B N 1
ATOM 5240 C CA . SER B 1 333 ? -20.891 -2.133 14.117 1 84.75 333 SER B CA 1
ATOM 5241 C C . SER B 1 333 ? -22.391 -2.082 14.422 1 84.75 333 SER B C 1
ATOM 5243 O O . SER B 1 333 ? -22.797 -1.657 15.5 1 84.75 333 SER B O 1
ATOM 5245 N N . GLY B 1 334 ? -23.234 -2.592 13.547 1 79.94 334 GLY B N 1
ATOM 5246 C CA . GLY B 1 334 ? -24.672 -2.518 13.734 1 79.94 334 GLY B CA 1
ATOM 5247 C C . GLY B 1 334 ? -25.25 -1.142 13.445 1 79.94 334 GLY B C 1
ATOM 5248 O O . GLY B 1 334 ? -26.453 -0.923 13.578 1 79.94 334 GLY B O 1
ATOM 5249 N N . GLN B 1 335 ? -24.391 -0.205 13.102 1 78.81 335 GLN B N 1
ATOM 5250 C CA . GLN B 1 335 ? -24.844 1.144 12.773 1 78.81 335 GLN B CA 1
ATOM 5251 C C . GLN B 1 335 ? -25.234 1.253 11.305 1 78.81 335 GLN B C 1
ATOM 5253 O O . GLN B 1 335 ? -24.828 0.414 10.492 1 78.81 335 GLN B O 1
ATOM 5258 N N . ARG B 1 336 ? -26.094 2.299 11.086 1 81.38 336 ARG B N 1
ATOM 5259 C CA . ARG B 1 336 ? -26.484 2.533 9.695 1 81.38 336 ARG B CA 1
ATOM 5260 C C . ARG B 1 336 ? -25.328 3.156 8.906 1 81.38 336 ARG B C 1
ATOM 5262 O O . ARG B 1 336 ? -25.281 3.037 7.68 1 81.38 336 ARG B O 1
ATOM 5269 N N . SER B 1 337 ? -24.391 3.717 9.609 1 91.25 337 SER B N 1
ATOM 5270 C CA . SER B 1 337 ? -23.25 4.352 8.945 1 91.25 337 SER B CA 1
ATOM 5271 C C . SER B 1 337 ? -22.047 3.424 8.914 1 91.25 337 SER B C 1
ATOM 5273 O O . SER B 1 337 ? -21.891 2.555 9.773 1 91.25 337 SER B O 1
ATOM 5275 N N . ILE B 1 338 ? -21.312 3.598 7.844 1 94.75 338 ILE B N 1
ATOM 5276 C CA . ILE B 1 338 ? -20.094 2.793 7.785 1 94.75 338 ILE B CA 1
ATOM 5277 C C . ILE B 1 338 ? -18.859 3.691 7.953 1 94.75 338 ILE B C 1
ATOM 5279 O O . ILE B 1 338 ? -18.906 4.871 7.602 1 94.75 338 ILE B O 1
ATOM 5283 N N . LYS B 1 339 ? -17.812 3.223 8.578 1 97.44 339 LYS B N 1
ATOM 5284 C CA . LYS B 1 339 ? -16.516 3.883 8.766 1 97.44 339 LYS B CA 1
ATOM 5285 C C . LYS B 1 339 ? -15.398 3.111 8.07 1 97.44 339 LYS B C 1
ATOM 5287 O O . LYS B 1 339 ? -15.273 1.897 8.25 1 97.44 339 LYS B O 1
ATOM 5292 N N . LEU B 1 340 ? -14.656 3.863 7.305 1 98.19 340 LEU B N 1
ATOM 5293 C CA . LEU B 1 340 ? -13.656 3.189 6.488 1 98.19 340 LEU B CA 1
ATOM 5294 C C . LEU B 1 340 ? -12.289 3.846 6.648 1 98.19 340 LEU B C 1
ATOM 5296 O O . LEU B 1 340 ? -12.195 5.07 6.75 1 98.19 340 LEU B O 1
ATOM 5300 N N . HIS B 1 341 ? -11.258 3.119 6.773 1 98.62 341 HIS B N 1
ATOM 5301 C CA . HIS B 1 341 ? -9.867 3.467 6.508 1 98.62 341 HIS B CA 1
ATOM 5302 C C . HIS B 1 341 ? -9.219 2.469 5.555 1 98.62 341 HIS B C 1
ATOM 5304 O O . HIS B 1 341 ? -8.75 1.41 5.98 1 98.62 341 HIS B O 1
ATOM 5310 N N . VAL B 1 342 ? -9.242 2.826 4.211 1 98.25 342 VAL B N 1
ATOM 5311 C CA . VAL B 1 342 ? -8.789 1.9 3.178 1 98.25 342 VAL B CA 1
ATOM 5312 C C . VAL B 1 342 ? -7.809 2.605 2.244 1 98.25 342 VAL B C 1
ATOM 5314 O O . VAL B 1 342 ? -7.922 3.812 2.012 1 98.25 342 VAL B O 1
ATOM 5317 N N . SER B 1 343 ? -6.914 1.872 1.714 1 97.44 343 SER B N 1
ATOM 5318 C CA . SER B 1 343 ? -5.848 2.406 0.872 1 97.44 343 SER B CA 1
ATOM 5319 C C . SER B 1 343 ? -6.328 2.613 -0.561 1 97.44 343 SER B C 1
ATOM 5321 O O . SER B 1 343 ? -7.5 2.391 -0.868 1 97.44 343 SER B O 1
ATOM 5323 N N . ASP B 1 344 ? -5.348 3.102 -1.383 1 97.75 344 ASP B N 1
ATOM 5324 C CA . ASP B 1 344 ? -5.602 3.273 -2.809 1 97.75 344 ASP B CA 1
ATOM 5325 C C . ASP B 1 344 ? -6.074 1.968 -3.443 1 97.75 344 ASP B C 1
ATOM 5327 O O . ASP B 1 344 ? -5.633 0.885 -3.055 1 97.75 344 ASP B O 1
ATOM 5331 N N . TYR B 1 345 ? -7.105 2.062 -4.363 1 98 345 TYR B N 1
ATOM 5332 C CA . TYR B 1 345 ? -7.574 0.995 -5.242 1 98 345 TYR B CA 1
ATOM 5333 C C . TYR B 1 345 ? -8.383 -0.034 -4.465 1 98 345 TYR B C 1
ATOM 5335 O O . TYR B 1 345 ? -8.703 -1.105 -4.984 1 98 345 TYR B O 1
ATOM 5343 N N . SER B 1 346 ? -8.703 0.217 -3.203 1 98.44 346 SER B N 1
ATOM 5344 C CA . SER B 1 346 ? -9.508 -0.71 -2.414 1 98.44 346 SER B CA 1
ATOM 5345 C C . SER B 1 346 ? -10.898 -0.88 -3.01 1 98.44 346 SER B C 1
ATOM 5347 O O . SER B 1 346 ? -11.461 0.061 -3.578 1 98.44 346 SER B O 1
ATOM 5349 N N . ILE B 1 347 ? -11.438 -2.055 -2.898 1 98.38 347 ILE B N 1
ATOM 5350 C CA . ILE B 1 347 ? -12.805 -2.348 -3.32 1 98.38 347 ILE B CA 1
ATOM 5351 C C . ILE B 1 347 ? -13.609 -2.881 -2.137 1 98.38 347 ILE B C 1
ATOM 5353 O O . ILE B 1 347 ? -13.227 -3.873 -1.514 1 98.38 347 ILE B O 1
ATOM 5357 N N . VAL B 1 348 ? -14.688 -2.252 -1.778 1 97.69 348 VAL B N 1
ATOM 5358 C CA . VAL B 1 348 ? -15.609 -2.639 -0.715 1 97.69 348 VAL B CA 1
ATOM 5359 C C . VAL B 1 348 ? -17.031 -2.721 -1.268 1 97.69 348 VAL B C 1
ATOM 5361 O O . VAL B 1 348 ? -17.656 -1.693 -1.552 1 97.69 348 VAL B O 1
ATOM 5364 N N . GLU B 1 349 ? -17.469 -3.891 -1.458 1 96.25 349 GLU B N 1
ATOM 5365 C CA . GLU B 1 349 ? -18.828 -4.121 -1.899 1 96.25 349 GLU B CA 1
ATOM 5366 C C . GLU B 1 349 ? -19.703 -4.645 -0.759 1 96.25 349 GLU B C 1
ATOM 5368 O O . GLU B 1 349 ? -19.484 -5.758 -0.272 1 96.25 349 GLU B O 1
ATOM 5373 N N . ILE B 1 350 ? -20.734 -3.893 -0.411 1 93 350 ILE B N 1
ATOM 5374 C CA . ILE B 1 350 ? -21.5 -4.23 0.779 1 93 350 ILE B CA 1
ATOM 5375 C C . ILE B 1 350 ? -22.969 -4.449 0.398 1 93 350 ILE B C 1
ATOM 5377 O O . ILE B 1 350 ? -23.453 -3.857 -0.565 1 93 350 ILE B O 1
#

Nearest PDB structures (foldseek):
  6b5e-assembly1_A  TM=9.039E-01  e=9.015E-20  Mycobacterium tuberculosis H37Rv
  6tqg-assembly1_D  TM=9.154E-01  e=1.138E-16  Pseudomonas aeruginosa
  4y7t-assembly1_A  TM=8.676E-01  e=5.373E-18  Pseudomonas putida BIRD-1
  5xhw-assembly1_A  TM=7.963E-01  e=1.767E-13  Yersinia pseudotuberculosis
  6jq8-assembly1_A  TM=7.850E-01  e=1.959E-13  Yersinia pseudotuberculosis

Sequence (700 aa):
MVVGLVLAGGYATRLRPTSLSTPKHLIPLANKPVIGYVLEDLAAAGAEEVHVIVGPHNGDAIREYVGDGSRFGLTARYIVQEKPMGIAHAVSLAEKHISEDFIAYLGDNLIQGGASRYLSRAKGHDAFLLLKEVEDPSRFGVAVLDSDGKLTRLVEKPREPPSKLALMGVYFLTPAFFDYTKRLKPSWRGEYEITDALDLMMRDGRSVGYAIHEGWWLDVGKKDDVLAANAVILDENARREVRGAVENSRLEGRVLIEEGAVVRNSVVRGPAVIGRGSTIDDSLIGPYTSIGDDCVIRRSAVEYSVLMEGCAVEGVERIEESIIGRHARIIASGQRSIKLHVSDYSIVEIMVVGLVLAGGYATRLRPTSLSTPKHLIPLANKPVIGYVLEDLAAAGAEEVHVIVGPHNGDAIREYVGDGSRFGLTARYIVQEKPMGIAHAVSLAEKHISEDFIAYLGDNLIQGGASRYLSRAKGHDAFLLLKEVEDPSRFGVAVLDSDGKLTRLVEKPREPPSKLALMGVYFLTPAFFDYTKRLKPSWRGEYEITDALDLMMRDGRSVGYAIHEGWWLDVGKKDDVLAANAVILDENARREVRGAVENSRLEGRVLIEEGAVVRNSVVRGPAVIGRGSTIDDSLIGPYTSIGDDCVIRRSAVEYSVLMEGCAVEGVERIEESIIGRHARIIASGQRSIKLHVSDYSIVEI

Radius of gyration: 29.18 Å; Cα contacts (8 Å, |Δi|>4): 1916; chains: 2; bounding box: 59×75×78 Å